Protein AF-0000000087540750 (afdb_homodimer)

Radius of gyration: 25.28 Å; Cα contacts (8 Å, |Δi|>4): 512; chains: 2; bounding box: 57×72×58 Å

Solvent-accessible surface area (backbone atoms only — not comparable to full-atom values): 21534 Å² total; per-residue (Å²): 126,86,45,52,67,23,53,52,50,50,52,50,51,51,51,43,51,46,51,40,52,46,27,39,51,48,40,70,74,38,70,84,52,83,51,42,32,42,78,37,47,66,30,40,46,46,53,41,30,40,45,51,61,64,58,48,36,68,63,51,50,50,51,51,44,48,28,27,23,50,18,18,28,58,66,31,42,48,48,58,52,49,42,40,41,68,75,63,62,42,58,77,79,75,48,54,70,43,51,46,53,9,50,52,49,20,50,48,45,42,51,51,49,51,50,51,52,51,57,40,67,63,42,72,64,79,71,66,80,69,65,82,77,67,81,77,48,75,47,53,66,53,15,47,60,59,49,52,30,48,43,44,35,52,19,18,48,47,22,7,43,54,49,56,72,32,78,45,57,36,50,46,45,47,27,44,24,38,6,36,46,76,45,19,65,51,55,63,50,48,53,52,52,49,51,42,51,50,51,51,31,54,28,60,59,49,80,67,73,75,120,126,82,46,52,67,22,52,52,50,50,51,49,50,49,50,41,49,47,51,38,52,46,27,39,51,47,38,70,75,38,70,84,51,85,50,42,32,42,78,38,46,67,30,41,47,46,52,42,29,40,45,50,61,64,58,47,36,68,64,50,50,50,51,53,43,47,27,28,22,50,18,19,25,57,67,30,43,48,48,59,52,49,41,39,42,69,74,62,62,43,59,76,82,76,50,53,69,44,51,46,53,12,51,51,49,20,50,47,47,43,51,50,50,50,50,51,52,50,54,40,66,61,42,72,65,80,72,65,80,70,66,77,78,66,79,76,48,75,45,55,65,53,14,46,60,59,49,52,30,48,43,45,35,50,18,18,49,48,19,8,43,54,50,56,72,32,78,44,56,36,49,47,44,47,26,44,23,38,5,35,48,76,46,19,65,51,55,63,49,49,52,53,52,48,50,41,52,51,51,51,32,54,28,59,59,50,78,68,73,75,120

Foldseek 3Di:
DVCVLVVVLVVLVVLLVCLQVVLVVCCVVPVPDPFDHLPDPVNVCCLVVCLVVLLPDLVLVLLLLVLLLVLLCVQLCVVVVVCCCPVVVDDLVPDDPLLNVLVVQLVVLLVVLVVVLVVVLPPDDDPPPVPPPPNCPPVVVSCPSVSVSVSSLVSSLSSSCSSVVQPDPVSSVCSSCRSCVVCVSVNVVSSSVSSSVVSNCNRNVPPPVPD/DVCVLVVVLVVLVVLLVCLQVVLVVCCVVPVPDPFDHLPDPVNVCCLVVCLVVLLPDLVLVLLLLVLLLVLLCVQLCVVVVVCCCPVVVDDLVPDDPLLNVLVVQLVVLLVVLVVVLVVVLPPDDDPPPVPVPPNCPPVVVSCPSVSVSVSSLVSSLSSSCSSVVQPDPVSSVVSSCRSCVVCVSVNVVSSSVSSSVVSNCNGNVPPPPPD

Organism: Prevotella intermedia (NCBI:txid28131)

Nearest PDB structures (foldseek):
  4r0c-assembly1_B  TM=7.349E-01  e=2.092E+00  Alcanivorax borkumensis SK2
  4r0c-assembly1_B  TM=7.330E-01  e=2.407E+00  Alcanivorax borkumensis SK2

Secondary structure (DSSP, 8-state):
-TTHHHHHHHHHHHHHHHHHHHHHHHHHH-TTSS---TTSHHHHHHHHHTHHHHH-SHHHHHHHHHHHHHHHHHHHSHHHHHHHHHTS---GGGS-HHHHHHHHHHHHHHHHHHHHHHHHHHS---TTSTTS---S-HHHHHHHHHHHHHHHHHHHHHHHHHHTS--SHHHHHHHHHHHHHHTTTHHHHHHHHHHHHHHHHHHTT------/-TTHHHHHHHHHHHHHHHHHHHHHHHHHH-TTSS---TTSHHHHHHHHHTHHHHH-SHHHHHHHHHHHHHHHHHHHSHHHHHHHHHTS---GGGS-HHHHHHHHHHHHHHHHHHHHHHHHHHS---TTSTTS---S-HHHHHHHHHHHHHHHHHHHHHHHHHHTS--SHHHHHHHHHHHHHHTTTHHHHHHHHHHHHHHHHHHTT------

Structure (mmCIF, N/CA/C/O backbone):
data_AF-0000000087540750-model_v1
#
loop_
_entity.id
_entity.type
_entity.pdbx_description
1 polymer 'ABC transporter permease'
#
loop_
_atom_site.group_PDB
_atom_site.id
_atom_site.type_symbol
_atom_site.label_atom_id
_atom_site.label_alt_id
_atom_site.label_comp_id
_atom_site.label_asym_id
_atom_site.label_entity_id
_atom_site.label_seq_id
_atom_site.pdbx_PDB_ins_code
_atom_site.Cartn_x
_atom_site.Cartn_y
_atom_site.Cartn_z
_atom_site.occupancy
_atom_site.B_iso_or_equiv
_atom_site.auth_seq_id
_atom_site.auth_comp_id
_atom_site.auth_asym_id
_atom_site.auth_atom_id
_atom_site.pdbx_PDB_model_num
ATOM 1 N N . MET A 1 1 ? 14.125 14.016 -15.867 1 47 1 MET A N 1
ATOM 2 C CA . MET A 1 1 ? 13.086 13.023 -15.633 1 47 1 MET A CA 1
ATOM 3 C C . MET A 1 1 ? 12.781 12.891 -14.141 1 47 1 MET A C 1
ATOM 5 O O . MET A 1 1 ? 11.758 12.328 -13.758 1 47 1 MET A O 1
ATOM 9 N N . LYS A 1 2 ? 13.984 13.305 -13.266 1 58.84 2 LYS A N 1
ATOM 10 C CA . LYS A 1 2 ? 14.188 13.023 -11.844 1 58.84 2 LYS A CA 1
ATOM 11 C C . LYS A 1 2 ? 13.188 13.797 -10.984 1 58.84 2 LYS A C 1
ATOM 13 O O . LYS A 1 2 ? 12.75 13.305 -9.945 1 58.84 2 LYS A O 1
ATOM 18 N N . ASN A 1 3 ? 12.484 14.875 -11.641 1 74.19 3 ASN A N 1
ATOM 19 C CA . ASN A 1 3 ? 11.719 15.75 -10.766 1 74.19 3 ASN A CA 1
ATOM 20 C C . ASN A 1 3 ? 10.227 15.68 -11.078 1 74.19 3 ASN A C 1
ATOM 22 O O . ASN A 1 3 ? 9.438 16.453 -10.531 1 74.19 3 ASN A O 1
ATOM 26 N N . LYS A 1 4 ? 9.883 14.734 -11.914 1 88.75 4 LYS A N 1
ATOM 27 C CA . LYS A 1 4 ? 8.516 14.766 -12.406 1 88.75 4 LYS A CA 1
ATOM 28 C C . LYS A 1 4 ? 7.52 14.438 -11.305 1 88.75 4 LYS A C 1
ATOM 30 O O . LYS A 1 4 ? 6.504 15.125 -11.148 1 88.75 4 LYS A O 1
ATOM 35 N N . TYR A 1 5 ? 7.812 13.508 -10.477 1 91.69 5 TYR A N 1
ATOM 36 C CA . TYR A 1 5 ? 6.887 13.133 -9.414 1 91.69 5 TYR A CA 1
ATOM 37 C C . TYR A 1 5 ? 6.746 14.258 -8.391 1 91.69 5 TYR A C 1
ATOM 39 O O . TYR A 1 5 ? 5.648 14.531 -7.906 1 91.69 5 TYR A O 1
ATOM 47 N N . GLY A 1 6 ? 7.859 14.961 -8.203 1 91.94 6 GLY A N 1
ATOM 48 C CA . GLY A 1 6 ? 7.816 16.062 -7.254 1 91.94 6 GLY A CA 1
ATOM 49 C C . GLY A 1 6 ? 6.961 17.219 -7.734 1 91.94 6 GLY A C 1
ATOM 50 O O . GLY A 1 6 ? 6.188 17.797 -6.957 1 91.94 6 GLY A O 1
ATOM 51 N N . ILE A 1 7 ? 7.004 17.5 -8.961 1 93.81 7 ILE A N 1
ATOM 52 C CA . ILE A 1 7 ? 6.258 18.625 -9.531 1 93.81 7 ILE A CA 1
ATOM 53 C C . ILE A 1 7 ? 4.77 18.281 -9.57 1 93.81 7 ILE A C 1
ATOM 55 O O . ILE A 1 7 ? 3.926 19.109 -9.234 1 93.81 7 ILE A O 1
ATOM 59 N N . ILE A 1 8 ? 4.488 17.062 -9.93 1 94.75 8 ILE A N 1
ATOM 60 C CA . ILE A 1 8 ? 3.094 16.641 -9.984 1 94.75 8 ILE A CA 1
ATOM 61 C C . ILE A 1 8 ? 2.496 16.656 -8.578 1 94.75 8 ILE A C 1
ATOM 63 O O . ILE A 1 8 ? 1.369 17.109 -8.383 1 94.75 8 ILE A O 1
ATOM 67 N N . ALA A 1 9 ? 3.24 16.188 -7.668 1 94.25 9 ALA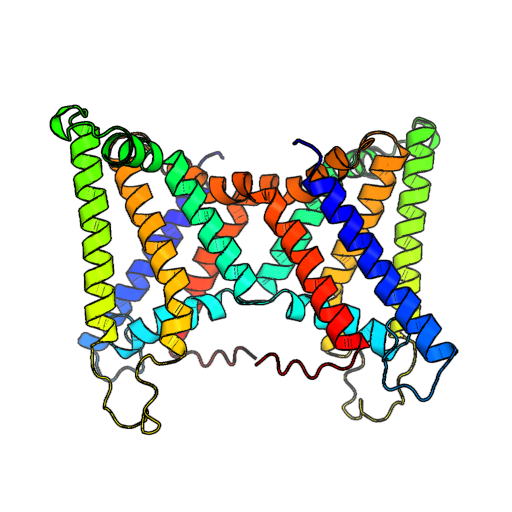 A N 1
ATOM 68 C CA . ALA A 1 9 ? 2.77 16.156 -6.285 1 94.25 9 ALA A CA 1
ATOM 69 C C . ALA A 1 9 ? 2.506 17.562 -5.766 1 94.25 9 ALA A C 1
ATOM 71 O O . ALA A 1 9 ? 1.501 17.812 -5.094 1 94.25 9 ALA A O 1
ATOM 72 N N . LEU A 1 10 ? 3.389 18.438 -6.027 1 92.81 10 LEU A N 1
ATOM 73 C CA . LEU A 1 10 ? 3.195 19.828 -5.621 1 92.81 10 LEU A CA 1
ATOM 74 C C . LEU A 1 10 ? 1.943 20.422 -6.266 1 92.81 10 LEU A C 1
ATOM 76 O O . LEU A 1 10 ? 1.171 21.125 -5.609 1 92.81 10 LEU A O 1
ATOM 80 N N . GLY A 1 11 ? 1.829 20.141 -7.574 1 93.88 11 GLY A N 1
ATOM 81 C CA . GLY A 1 11 ? 0.626 20.594 -8.25 1 93.88 11 GLY A CA 1
ATOM 82 C C . GLY A 1 11 ? -0.65 20.094 -7.609 1 93.88 11 GLY A C 1
ATOM 83 O O . GLY A 1 11 ? -1.61 20.844 -7.441 1 93.88 11 GLY A O 1
ATOM 84 N N . LEU A 1 12 ? -0.64 18.844 -7.238 1 94.44 12 LEU A N 1
ATOM 85 C CA . LEU A 1 12 ? -1.81 18.25 -6.605 1 94.44 12 LEU A CA 1
ATOM 86 C C . LEU A 1 12 ? -2.059 18.875 -5.23 1 94.44 12 LEU A C 1
ATOM 88 O O . LEU A 1 12 ? -3.209 19.094 -4.844 1 94.44 12 LEU A O 1
ATOM 92 N N . MET A 1 13 ? -1.041 19.109 -4.543 1 93.38 13 MET A N 1
ATOM 93 C CA . MET A 1 13 ? -1.167 19.719 -3.225 1 93.38 13 MET A CA 1
ATOM 94 C C . MET A 1 13 ? -1.734 21.125 -3.332 1 93.38 13 MET A C 1
ATOM 96 O O . MET A 1 13 ? -2.588 21.531 -2.535 1 93.38 13 MET A O 1
ATOM 100 N N . VAL A 1 14 ? -1.26 21.859 -4.285 1 93.38 14 VAL A N 1
ATOM 101 C CA . VAL A 1 14 ? -1.752 23.219 -4.504 1 93.38 14 VAL A CA 1
ATOM 102 C C . VAL A 1 14 ? -3.23 23.172 -4.883 1 93.38 14 VAL A C 1
ATOM 104 O O . VAL A 1 14 ? -4.027 23.984 -4.398 1 93.38 14 VAL A O 1
ATOM 107 N N . LEU A 1 15 ? -3.559 22.234 -5.703 1 94.56 15 LEU A N 1
ATOM 108 C CA . LEU A 1 15 ? -4.953 22.094 -6.105 1 94.56 15 LEU A CA 1
ATOM 109 C C . LEU A 1 15 ? -5.832 21.75 -4.906 1 94.56 15 LEU A C 1
ATOM 111 O O . LEU A 1 15 ? -6.977 22.219 -4.82 1 94.56 15 LEU A O 1
ATOM 115 N N . GLN A 1 16 ? -5.332 20.953 -4.039 1 94.38 16 GLN A N 1
ATOM 116 C CA . GLN A 1 16 ? -6.074 20.625 -2.828 1 94.38 16 GLN A CA 1
ATOM 117 C C . GLN A 1 16 ? -6.289 21.859 -1.956 1 94.38 16 GLN A C 1
ATOM 119 O O . GLN A 1 16 ? -7.387 22.078 -1.439 1 94.38 16 GLN A O 1
ATOM 124 N N . LEU A 1 17 ? -5.258 22.641 -1.819 1 91.44 17 LEU A N 1
ATOM 125 C CA . LEU A 1 17 ? -5.371 23.875 -1.04 1 91.44 17 LEU A CA 1
ATOM 126 C C . LEU A 1 17 ? -6.352 24.844 -1.692 1 91.44 17 LEU A C 1
ATOM 128 O O . LEU A 1 17 ? -7.148 25.484 -1.003 1 91.44 17 LEU A O 1
ATOM 132 N N . LEU A 1 18 ? -6.285 24.875 -2.959 1 92.88 18 LEU A N 1
ATOM 133 C CA . LEU A 1 18 ? -7.199 25.734 -3.697 1 92.88 18 LEU A CA 1
ATOM 134 C C . LEU A 1 18 ? -8.641 25.281 -3.51 1 92.88 18 LEU A C 1
ATOM 136 O O . LEU A 1 18 ? -9.555 26.109 -3.406 1 92.88 18 LEU A O 1
ATOM 140 N N . THR A 1 19 ? -8.805 24.016 -3.502 1 92.88 19 THR A N 1
ATOM 141 C CA . THR A 1 19 ? -10.148 23.484 -3.301 1 92.88 19 THR A CA 1
ATOM 142 C C . THR A 1 19 ? -10.656 23.828 -1.905 1 92.88 19 THR A C 1
ATOM 144 O O . THR A 1 19 ? -11.828 24.188 -1.739 1 92.88 19 THR A O 1
ATOM 147 N N . VAL A 1 20 ? -9.766 23.719 -0.936 1 90.31 20 VAL A N 1
ATOM 148 C CA . VAL A 1 20 ? -10.148 24.016 0.441 1 90.31 20 VAL A CA 1
ATOM 149 C C . VAL A 1 20 ? -10.484 25.5 0.583 1 90.31 20 VAL A C 1
ATOM 151 O O . VAL A 1 20 ? -11.578 25.859 1.028 1 90.31 20 VAL A O 1
ATOM 154 N N . PHE A 1 21 ? -9.633 26.344 0.132 1 91.25 21 PHE A N 1
ATOM 155 C CA . PHE A 1 21 ? -9.828 27.781 0.275 1 91.25 21 PHE A CA 1
ATOM 156 C C . PHE A 1 21 ? -10.898 28.281 -0.691 1 91.25 21 PHE A C 1
ATOM 158 O O . PHE A 1 21 ? -11.68 29.172 -0.352 1 91.25 21 PHE A O 1
ATOM 165 N N . GLY A 1 22 ? -10.883 27.75 -1.833 1 90.25 22 GLY A N 1
ATOM 166 C CA . GLY A 1 22 ? -11.906 28.125 -2.795 1 90.25 22 GLY A CA 1
ATOM 167 C C . GLY A 1 22 ? -13.312 27.812 -2.316 1 90.25 22 GLY A C 1
ATOM 168 O O . GLY A 1 22 ? -14.227 28.625 -2.496 1 90.25 22 GLY A O 1
ATOM 169 N N . SER A 1 23 ? -13.477 26.672 -1.733 1 90.38 23 SER A N 1
ATOM 170 C CA . SER A 1 23 ? -14.789 26.312 -1.23 1 90.38 23 SER A CA 1
ATOM 171 C C . SER A 1 23 ? -15.242 27.234 -0.108 1 90.38 23 SER A C 1
ATOM 173 O O . SER A 1 23 ? -16.422 27.578 -0.013 1 90.38 23 SER A O 1
ATOM 175 N N . TRP A 1 24 ? -14.289 27.609 0.699 1 88.62 24 TRP A N 1
ATOM 176 C CA . TRP A 1 24 ? -14.609 28.531 1.783 1 88.62 24 TRP A CA 1
ATOM 177 C C . TRP A 1 24 ? -14.984 29.906 1.236 1 88.62 24 TRP A C 1
ATOM 179 O O . TRP A 1 24 ? -15.969 30.5 1.678 1 88.62 24 TRP A O 1
ATOM 189 N N . LEU A 1 25 ? -14.289 30.406 0.226 1 87.94 25 LEU A N 1
ATOM 190 C CA . LEU A 1 25 ? -14.523 31.719 -0.369 1 87.94 25 LEU A CA 1
ATOM 191 C C . LEU A 1 25 ? -15.867 31.766 -1.085 1 87.94 25 LEU A C 1
ATOM 193 O O . LEU A 1 25 ? -16.641 32.719 -0.926 1 87.94 25 LEU A O 1
ATOM 197 N N . VAL A 1 26 ? -16.172 30.719 -1.831 1 87.94 26 VAL A N 1
ATOM 198 C CA . VAL A 1 26 ? -17.391 30.672 -2.621 1 87.94 26 VAL A CA 1
ATOM 199 C C . VAL A 1 26 ? -18.609 30.578 -1.691 1 87.94 26 VAL A C 1
ATOM 201 O O . VAL A 1 26 ? -19.625 31.234 -1.923 1 87.94 26 VAL A O 1
ATOM 204 N N . THR A 1 27 ? -18.516 29.812 -0.628 1 87.75 27 THR A N 1
ATOM 205 C CA . THR A 1 27 ? -19.625 29.688 0.302 1 87.75 27 THR A CA 1
ATOM 206 C C . THR A 1 27 ? -19.828 30.969 1.091 1 87.75 27 THR A C 1
ATOM 208 O O . THR A 1 27 ? -20.953 31.328 1.442 1 87.75 27 THR A O 1
ATOM 211 N N . ALA A 1 28 ? -18.734 31.688 1.312 1 86.88 28 ALA A N 1
ATOM 212 C CA . ALA A 1 28 ? -18.828 32.938 2.033 1 86.88 28 ALA A CA 1
ATOM 213 C C . ALA A 1 28 ? -19.406 34.062 1.146 1 86.88 28 ALA A C 1
ATOM 215 O O . ALA A 1 28 ? -20.188 34.875 1.608 1 86.88 28 ALA A O 1
ATOM 216 N N . ALA A 1 29 ? -19.047 34 -0.125 1 88.88 29 ALA A N 1
ATOM 217 C CA . ALA A 1 29 ? -19.484 35.031 -1.066 1 88.88 29 ALA A CA 1
ATOM 218 C C . ALA A 1 29 ? -20.906 34.75 -1.561 1 88.88 29 ALA A C 1
ATOM 220 O O . ALA A 1 29 ? -21.688 35.688 -1.759 1 88.88 29 ALA A O 1
ATOM 221 N N . PHE A 1 30 ? -21.188 33.531 -1.794 1 88.94 30 PHE A N 1
ATOM 222 C CA . PHE A 1 30 ? -22.5 33.125 -2.295 1 88.94 30 PHE A CA 1
ATOM 223 C C . PHE A 1 30 ? -23.125 32.062 -1.402 1 88.94 30 PHE A C 1
ATOM 225 O O . PHE A 1 30 ? -23.094 30.859 -1.733 1 88.94 30 PHE A O 1
ATOM 232 N N . PRO A 1 31 ? -23.766 32.375 -0.366 1 80.25 31 PRO A N 1
ATOM 233 C CA . PRO A 1 31 ? -24.297 31.391 0.59 1 80.25 31 PRO A CA 1
ATOM 234 C C . PRO A 1 31 ? -25.422 30.547 0.006 1 80.25 31 PRO A C 1
ATOM 236 O O . PRO A 1 31 ? -25.703 29.453 0.509 1 80.25 31 PRO A O 1
ATOM 239 N N . ASP A 1 32 ? -25.922 30.906 -1.104 1 84 32 ASP A N 1
ATOM 240 C CA . ASP A 1 32 ? -27.078 30.188 -1.648 1 84 32 ASP A CA 1
ATOM 241 C C . ASP A 1 32 ? -26.641 29.109 -2.621 1 84 32 ASP A C 1
ATOM 243 O O . ASP A 1 32 ? -27.453 28.312 -3.088 1 84 32 ASP A O 1
ATOM 247 N N . VAL A 1 33 ? -25.359 29.094 -2.871 1 80.56 33 VAL A N 1
ATOM 248 C CA . VAL A 1 33 ? -24.891 28.078 -3.805 1 80.56 33 VAL A CA 1
ATOM 249 C C . VAL A 1 33 ? -24.781 26.734 -3.094 1 80.56 33 VAL A C 1
ATOM 251 O O . VAL A 1 33 ? -24.516 26.672 -1.892 1 80.56 33 VAL A O 1
ATOM 254 N N . ASN A 1 34 ? -25.156 25.688 -3.676 1 84 34 ASN A N 1
ATOM 255 C CA . ASN A 1 34 ? -25.125 24.344 -3.133 1 84 34 ASN A CA 1
ATOM 256 C C . ASN A 1 34 ? -23.703 23.766 -3.135 1 84 34 ASN A C 1
ATOM 258 O O . ASN A 1 34 ? -23.422 22.812 -3.865 1 84 34 ASN A O 1
ATOM 262 N N . ILE A 1 35 ? -22.812 24.484 -2.477 1 85.06 35 ILE A N 1
ATOM 263 C CA . ILE A 1 35 ? -21.438 24.031 -2.322 1 85.06 35 ILE A CA 1
ATOM 264 C C . ILE A 1 35 ? -21.094 23.906 -0.84 1 85.06 35 ILE A C 1
ATOM 266 O O . ILE A 1 35 ? -21.578 24.703 -0.021 1 85.06 35 ILE A O 1
ATOM 270 N N . ASN A 1 36 ? -20.375 22.875 -0.52 1 86.75 36 ASN A N 1
ATOM 271 C CA . ASN A 1 36 ? -19.938 22.672 0.858 1 86.75 36 ASN A CA 1
ATOM 272 C C . ASN A 1 36 ? -18.531 23.219 1.092 1 86.75 36 ASN A C 1
ATOM 274 O O . ASN A 1 36 ? -17.656 23.078 0.237 1 86.75 36 ASN A O 1
ATOM 278 N N . SER A 1 37 ? -18.406 23.844 2.205 1 85.44 37 SER A N 1
ATOM 279 C CA . SER A 1 37 ? -17.078 24.328 2.57 1 85.44 37 SER A CA 1
ATOM 280 C C . SER A 1 37 ? -16.312 23.297 3.383 1 85.44 37 SER A C 1
ATOM 282 O O . SER A 1 37 ? -16.875 22.656 4.273 1 85.44 37 SER A O 1
ATOM 284 N N . LEU A 1 38 ? -15.07 23.141 3.121 1 85 38 LEU A N 1
ATOM 285 C CA . LEU A 1 38 ? -14.227 22.203 3.84 1 85 38 LEU A CA 1
ATOM 286 C C . LEU A 1 38 ? -13.672 22.828 5.117 1 85 38 LEU A C 1
ATOM 288 O O . LEU A 1 38 ? -13.195 22.109 6.004 1 85 38 LEU A O 1
ATOM 292 N N . LEU A 1 39 ? -13.719 24.141 5.18 1 80.19 39 LEU A N 1
ATOM 293 C CA . LEU A 1 39 ? -13.234 24.812 6.379 1 80.19 39 LEU A CA 1
ATOM 294 C C . LEU A 1 39 ? -14.359 25.016 7.387 1 80.19 39 LEU A C 1
ATOM 296 O O . LEU A 1 39 ? -14.164 25.641 8.43 1 80.19 39 LEU A O 1
ATOM 300 N N . SER A 1 40 ? -15.5 24.438 7.125 1 79.81 40 SER A N 1
ATOM 301 C CA . SER A 1 40 ? -16.594 24.422 8.094 1 79.81 40 SER A CA 1
ATOM 302 C C . SER A 1 40 ? -16.438 23.266 9.086 1 79.81 40 SER A C 1
ATOM 304 O O . SER A 1 40 ? -15.625 22.359 8.859 1 79.81 40 SER A O 1
ATOM 306 N N . GLY A 1 41 ? -17.047 23.312 10.203 1 76.62 41 GLY A N 1
ATOM 307 C CA . GLY A 1 41 ? -17.016 22.234 11.164 1 76.62 41 GLY A CA 1
ATOM 308 C C . GLY A 1 41 ? -17.406 20.891 10.562 1 76.62 41 GLY A C 1
ATOM 309 O O . GLY A 1 41 ? -16.719 19.875 10.797 1 76.62 41 GLY A O 1
ATOM 310 N N . ARG A 1 42 ? -18.422 20.938 9.719 1 79.56 42 ARG A N 1
ATOM 311 C CA . ARG A 1 42 ? -18.906 19.719 9.07 1 79.56 42 ARG A CA 1
ATOM 312 C C . ARG A 1 42 ? -17.906 19.234 8.023 1 79.56 42 ARG A C 1
ATOM 314 O O . ARG A 1 42 ? -17.625 18.031 7.938 1 79.56 42 ARG A O 1
ATOM 321 N N . GLY A 1 43 ? -17.375 20.156 7.262 1 82.06 43 GLY A N 1
ATOM 322 C CA . GLY A 1 43 ? -16.453 19.797 6.207 1 82.06 43 GLY A CA 1
ATOM 323 C C . GLY A 1 43 ? -15.148 19.203 6.73 1 82.06 43 GLY A C 1
ATOM 324 O O . GLY A 1 43 ? -14.641 18.234 6.191 1 82.06 43 GLY A O 1
ATOM 325 N N . PHE A 1 44 ? -14.688 19.859 7.754 1 80.44 44 PHE A N 1
ATOM 326 C CA . PHE A 1 44 ? -13.438 19.375 8.336 1 80.44 44 PHE A CA 1
ATOM 327 C C . PHE A 1 44 ? -13.633 18.016 8.977 1 80.44 44 PHE A C 1
ATOM 329 O O . PHE A 1 44 ? -12.773 17.141 8.852 1 80.44 44 PHE A O 1
ATOM 336 N N . ARG A 1 45 ? -14.719 17.812 9.648 1 79.31 45 ARG A N 1
ATOM 337 C CA . ARG A 1 45 ? -15.016 16.516 10.242 1 79.31 45 ARG A CA 1
ATOM 338 C C . ARG A 1 45 ? -15.141 15.43 9.18 1 79.31 45 ARG A C 1
ATOM 340 O O . ARG A 1 45 ? -14.695 14.297 9.375 1 79.31 45 ARG A O 1
ATOM 347 N N . TRP A 1 46 ? -15.727 15.82 8.148 1 83 46 TRP A N 1
ATOM 348 C CA . TRP A 1 46 ? -15.836 14.883 7.035 1 83 46 TRP A CA 1
ATOM 349 C C . TRP A 1 46 ? -14.461 14.516 6.492 1 83 46 TRP A C 1
ATOM 351 O O . TRP A 1 46 ? -14.18 13.344 6.238 1 83 46 TRP A O 1
ATOM 361 N N . PHE A 1 47 ? -13.664 15.555 6.336 1 85.06 47 PHE A N 1
ATOM 362 C CA . PHE A 1 47 ? -12.352 15.336 5.75 1 85.06 47 PHE A CA 1
ATOM 363 C C . PHE A 1 47 ? -11.523 14.383 6.609 1 85.06 47 PHE A C 1
ATOM 365 O O . PHE A 1 47 ? -10.938 13.43 6.098 1 85.06 47 PHE A O 1
ATOM 372 N N . VAL A 1 48 ? -11.531 14.57 7.867 1 82.06 48 VAL A N 1
ATOM 373 C CA . VAL A 1 48 ? -10.727 13.758 8.773 1 82.06 48 VAL A CA 1
ATOM 374 C C . VAL A 1 48 ? -11.383 12.391 8.969 1 82.06 48 VAL A C 1
ATOM 376 O O . VAL A 1 48 ? -10.695 11.367 8.977 1 82.06 48 VAL A O 1
ATOM 379 N N . GLY A 1 49 ? -12.594 12.359 9.008 1 83.31 49 GLY A N 1
ATOM 380 C CA . GLY A 1 49 ? -13.32 11.133 9.281 1 83.31 49 GLY A CA 1
ATOM 381 C C . GLY A 1 49 ? -13.352 10.18 8.102 1 83.31 49 GLY A C 1
ATOM 382 O O . GLY A 1 49 ? -13.297 8.961 8.281 1 83.31 49 GLY A O 1
ATOM 383 N N . GLN A 1 50 ? -13.375 10.766 6.941 1 87.5 50 GLN A N 1
ATOM 384 C CA . GLN A 1 50 ? -13.531 9.922 5.762 1 87.5 50 GLN A CA 1
ATOM 385 C C . GLN A 1 50 ? -12.195 9.703 5.059 1 87.5 50 GLN A C 1
ATOM 387 O O . GLN A 1 50 ? -12.141 9.078 4 1 87.5 50 GLN A O 1
ATOM 392 N N . PHE A 1 51 ? -11.195 10.148 5.695 1 89.94 51 PHE A N 1
ATOM 393 C CA . PHE A 1 51 ? -9.875 10.039 5.082 1 89.94 51 PHE A CA 1
ATOM 394 C C . PHE A 1 51 ? -9.523 8.586 4.801 1 89.94 51 PHE A C 1
ATOM 396 O O . PHE A 1 51 ? -9.148 8.234 3.68 1 89.94 51 PHE A O 1
ATOM 403 N N . THR A 1 52 ? -9.656 7.77 5.758 1 90.5 52 THR A N 1
ATOM 404 C CA . THR A 1 52 ? -9.32 6.355 5.633 1 90.5 52 THR A CA 1
ATOM 405 C C . THR A 1 52 ? -10.258 5.656 4.656 1 90.5 52 THR A C 1
ATOM 407 O O . THR A 1 52 ? -9.812 4.887 3.803 1 90.5 52 THR A O 1
ATOM 410 N N . ASN A 1 53 ? -11.492 6.02 4.75 1 89.44 53 ASN A N 1
ATOM 411 C CA . ASN A 1 53 ? -12.477 5.395 3.875 1 89.44 53 ASN A CA 1
ATOM 412 C C . ASN A 1 53 ? -12.258 5.781 2.416 1 89.44 53 ASN A C 1
ATOM 414 O O . ASN A 1 53 ? -12.508 4.98 1.513 1 89.44 53 ASN A O 1
ATOM 418 N N . ASN A 1 54 ? -11.812 6.977 2.24 1 90.62 54 ASN A N 1
ATOM 419 C CA . ASN A 1 54 ? -11.531 7.434 0.883 1 90.62 54 ASN A CA 1
ATOM 420 C C . ASN A 1 54 ? -10.375 6.652 0.255 1 90.62 54 ASN A C 1
ATOM 422 O O . ASN A 1 54 ? -10.391 6.375 -0.945 1 90.62 54 ASN A O 1
ATOM 426 N N . LEU A 1 55 ? -9.477 6.316 1.047 1 92.75 55 LEU A N 1
ATOM 427 C CA . LEU A 1 55 ? -8.297 5.629 0.534 1 92.75 55 LEU A CA 1
ATOM 428 C C . LEU A 1 55 ? -8.539 4.129 0.427 1 92.75 55 LEU A C 1
ATOM 430 O O . LEU A 1 55 ? -7.867 3.438 -0.342 1 92.75 55 LEU A O 1
ATOM 434 N N . LYS A 1 56 ? -9.391 3.713 1.236 1 91.69 56 LYS A N 1
ATOM 435 C CA . LYS A 1 56 ? -9.742 2.297 1.27 1 91.69 56 LYS A CA 1
ATOM 436 C C . LYS A 1 56 ? -10.539 1.899 0.029 1 91.69 56 LYS A C 1
ATOM 438 O O . LYS A 1 56 ? -11.742 1.653 0.109 1 91.69 56 LYS A O 1
ATOM 443 N N . SER A 1 57 ? -9.969 1.733 -1.094 1 91.06 57 SER A N 1
ATOM 444 C CA . SER A 1 57 ? -10.625 1.416 -2.359 1 91.06 57 SER A CA 1
ATOM 445 C C . SER A 1 57 ? -10 0.188 -3.012 1 91.06 57 SER A C 1
ATOM 447 O O . SER A 1 57 ? -8.945 -0.281 -2.582 1 91.06 57 SER A O 1
ATOM 449 N N . ASP A 1 58 ? -10.688 -0.319 -3.955 1 91.81 58 ASP A N 1
ATOM 450 C CA . ASP A 1 58 ? -10.164 -1.453 -4.711 1 91.81 58 ASP A CA 1
ATOM 451 C C . ASP A 1 58 ? -8.883 -1.076 -5.457 1 91.81 58 ASP A C 1
ATOM 453 O O . ASP A 1 58 ? -7.984 -1.904 -5.609 1 91.81 58 ASP A O 1
ATOM 457 N N . MET A 1 59 ? -8.867 0.186 -5.773 1 93.12 59 MET A N 1
ATOM 458 C CA . MET A 1 59 ? -7.719 0.66 -6.539 1 93.12 59 MET A CA 1
ATOM 459 C C . MET A 1 59 ? -6.434 0.535 -5.727 1 93.12 59 MET A C 1
ATOM 461 O O . MET A 1 59 ? -5.375 0.226 -6.277 1 93.12 59 MET A O 1
ATOM 465 N N . LEU A 1 60 ? -6.535 0.806 -4.484 1 95.5 60 LEU A N 1
ATOM 466 C CA . LEU A 1 60 ? -5.352 0.696 -3.639 1 95.5 60 LEU A CA 1
ATOM 467 C C . LEU A 1 60 ? -4.852 -0.744 -3.584 1 95.5 60 LEU A C 1
ATOM 469 O O . LEU A 1 60 ? -3.652 -0.994 -3.715 1 95.5 60 LEU A O 1
ATOM 473 N N . VAL A 1 61 ? -5.719 -1.68 -3.414 1 95.69 61 VAL A N 1
ATOM 474 C CA . VAL A 1 61 ? -5.359 -3.092 -3.348 1 95.69 61 VAL A CA 1
ATOM 475 C C . VAL A 1 61 ? -4.781 -3.545 -4.688 1 95.69 61 VAL A C 1
ATOM 477 O O . VAL A 1 61 ? -3.787 -4.27 -4.727 1 95.69 61 VAL A O 1
ATOM 480 N N . TRP A 1 62 ? -5.414 -3.084 -5.754 1 95.19 62 TRP A N 1
ATOM 481 C CA . TRP A 1 62 ? -4.926 -3.436 -7.082 1 95.19 62 TRP A CA 1
ATOM 482 C C . TRP A 1 62 ? -3.521 -2.881 -7.309 1 95.19 62 TRP A C 1
ATOM 484 O O . TRP A 1 62 ? -2.666 -3.557 -7.883 1 95.19 62 TRP A O 1
ATOM 494 N N . LEU A 1 63 ? -3.355 -1.658 -6.836 1 96.38 63 LEU A N 1
ATOM 495 C CA . LEU A 1 63 ? -2.031 -1.051 -6.938 1 96.38 63 LEU A CA 1
ATOM 496 C C . LEU A 1 63 ? -0.999 -1.87 -6.172 1 96.38 63 LEU A C 1
ATOM 498 O O . LEU A 1 63 ? 0.108 -2.1 -6.664 1 96.38 63 LEU A O 1
ATOM 502 N N . LEU A 1 64 ? -1.387 -2.279 -5.043 1 97.25 64 LEU A N 1
ATOM 503 C CA . LEU A 1 64 ? -0.51 -3.082 -4.199 1 97.25 64 LEU A CA 1
ATOM 504 C C . LEU A 1 64 ? -0.171 -4.406 -4.871 1 97.25 64 LEU A C 1
ATOM 506 O O . LEU A 1 64 ? 1.002 -4.773 -4.977 1 97.25 64 LEU A O 1
ATOM 510 N N . LEU A 1 65 ? -1.117 -5.094 -5.387 1 96.75 65 LEU A N 1
ATOM 511 C CA . LEU A 1 65 ? -0.929 -6.414 -5.98 1 96.75 65 LEU A CA 1
ATOM 512 C C . LEU A 1 65 ? -0.14 -6.312 -7.281 1 96.75 65 LEU A C 1
ATOM 514 O O . LEU A 1 65 ? 0.742 -7.137 -7.543 1 96.75 65 LEU A O 1
ATOM 518 N N . PHE A 1 66 ? -0.423 -5.297 -8.031 1 96.31 66 PHE A N 1
ATOM 519 C CA . PHE A 1 66 ? 0.296 -5.109 -9.289 1 96.31 66 PHE A CA 1
ATOM 520 C C . PHE A 1 66 ? 1.754 -4.75 -9.031 1 96.31 66 PHE A C 1
ATOM 522 O O . PHE A 1 66 ? 2.645 -5.168 -9.773 1 96.31 66 PHE A O 1
ATOM 529 N N . SER A 1 67 ? 1.924 -3.982 -8.031 1 97.31 67 SER A N 1
ATOM 530 C CA . SER A 1 67 ? 3.299 -3.631 -7.691 1 97.31 67 SER A CA 1
ATOM 531 C C . SER A 1 67 ? 4.105 -4.867 -7.305 1 97.31 67 SER A C 1
ATOM 533 O O . SER A 1 67 ? 5.246 -5.031 -7.742 1 97.31 67 SER A O 1
ATOM 535 N N . ILE A 1 68 ? 3.541 -5.715 -6.531 1 97.56 68 ILE A N 1
ATOM 536 C CA . ILE A 1 68 ? 4.227 -6.934 -6.109 1 97.56 68 ILE A CA 1
ATOM 537 C C . ILE A 1 68 ? 4.477 -7.828 -7.316 1 97.56 68 ILE A C 1
ATOM 539 O O . ILE A 1 68 ? 5.578 -8.359 -7.484 1 97.56 68 ILE A O 1
ATOM 543 N N . ALA A 1 69 ? 3.459 -7.973 -8.148 1 97.06 69 ALA A N 1
ATOM 544 C CA . ALA A 1 69 ? 3.607 -8.789 -9.352 1 97.06 69 ALA A CA 1
ATOM 545 C C . ALA A 1 69 ? 4.723 -8.25 -10.242 1 97.06 69 ALA A C 1
ATOM 547 O O . ALA A 1 69 ? 5.527 -9.016 -10.773 1 97.06 69 ALA A O 1
ATOM 548 N N . TRP A 1 70 ? 4.789 -6.996 -10.375 1 96.44 70 TRP A N 1
ATOM 549 C CA . TRP A 1 70 ? 5.809 -6.355 -11.203 1 96.44 70 TRP A CA 1
ATOM 550 C C . TRP A 1 70 ? 7.203 -6.594 -10.625 1 96.44 70 TRP A C 1
ATOM 552 O O . TRP A 1 70 ? 8.148 -6.867 -11.367 1 96.44 70 TRP A O 1
ATOM 562 N N . GLY A 1 71 ? 7.293 -6.512 -9.367 1 96.69 71 GLY A N 1
ATOM 563 C CA . GLY A 1 71 ? 8.578 -6.727 -8.719 1 96.69 71 GLY A CA 1
ATOM 564 C C . GLY A 1 71 ? 9.117 -8.125 -8.914 1 96.69 71 GLY A C 1
ATOM 565 O O . GLY A 1 71 ? 10.266 -8.305 -9.328 1 96.69 71 GLY A O 1
ATOM 566 N N . VAL A 1 72 ? 8.305 -9.047 -8.672 1 97 72 VAL A N 1
ATOM 567 C CA . VAL A 1 72 ? 8.734 -10.438 -8.812 1 97 72 VAL A CA 1
ATOM 568 C C . VAL A 1 72 ? 9.031 -10.734 -10.281 1 97 72 VAL A C 1
ATOM 570 O O . VAL A 1 72 ? 10.008 -11.422 -10.594 1 97 72 VAL A O 1
ATOM 573 N N . TYR A 1 73 ? 8.211 -10.203 -11.109 1 96.12 73 TYR A N 1
ATOM 574 C CA . TYR A 1 73 ? 8.375 -10.391 -12.547 1 96.12 73 TYR A CA 1
ATOM 575 C C . TYR A 1 73 ? 9.734 -9.883 -13.016 1 96.12 73 TYR A C 1
ATOM 577 O O . TYR A 1 73 ? 10.414 -10.547 -13.797 1 96.12 73 TYR A O 1
ATOM 585 N N . LYS A 1 74 ? 10.172 -8.859 -12.539 1 95.06 74 LYS A N 1
ATOM 586 C CA . LYS A 1 74 ? 11.422 -8.242 -12.953 1 95.06 74 LYS A CA 1
ATOM 587 C C . LYS A 1 74 ? 12.617 -8.906 -12.266 1 95.06 74 LYS A C 1
ATOM 589 O O . LYS A 1 74 ? 13.641 -9.156 -12.906 1 95.06 74 LYS A O 1
ATOM 594 N N . THR A 1 75 ? 12.477 -9.195 -11.023 1 95.5 75 THR A N 1
ATOM 595 C CA . THR A 1 75 ? 13.617 -9.68 -10.25 1 95.5 75 THR A CA 1
ATOM 596 C C . THR A 1 75 ? 13.805 -11.18 -10.453 1 95.5 75 THR A C 1
ATOM 598 O O . THR A 1 75 ? 14.906 -11.703 -10.258 1 95.5 75 THR A O 1
ATOM 601 N N . SER A 1 76 ? 12.781 -11.938 -10.719 1 93.81 76 SER A N 1
ATOM 602 C CA . SER A 1 76 ? 12.891 -13.375 -10.945 1 93.81 76 SER A CA 1
ATOM 603 C C . SER A 1 76 ? 13.625 -13.672 -12.242 1 93.81 76 SER A C 1
ATOM 605 O O . SER A 1 76 ? 14.172 -14.766 -12.414 1 93.81 76 SER A O 1
ATOM 607 N N . GLY A 1 77 ? 13.648 -12.719 -13.242 1 91.62 77 GLY A N 1
ATOM 608 C CA . GLY A 1 77 ? 14.305 -12.945 -14.516 1 91.62 77 GLY A CA 1
ATOM 609 C C . GLY A 1 77 ? 13.344 -13.336 -15.617 1 91.62 77 GLY A C 1
ATOM 610 O O . GLY A 1 77 ? 13.742 -13.469 -16.781 1 91.62 77 GLY A O 1
ATOM 611 N N . LEU A 1 78 ? 12.156 -13.539 -15.234 1 91.19 78 LEU A N 1
ATOM 612 C CA . LEU A 1 78 ? 11.164 -13.938 -16.219 1 91.19 78 LEU A CA 1
ATOM 613 C C . LEU A 1 78 ? 10.969 -12.852 -17.266 1 91.19 78 LEU A C 1
ATOM 615 O O . LEU A 1 78 ? 10.766 -13.148 -18.453 1 91.19 78 LEU A O 1
ATOM 619 N N . HIS A 1 79 ? 10.977 -11.633 -16.781 1 89.75 79 HIS A N 1
ATOM 620 C CA . HIS A 1 79 ? 10.836 -10.516 -17.719 1 89.75 79 HIS A CA 1
ATOM 621 C C . HIS A 1 79 ? 11.914 -10.547 -18.797 1 89.75 79 HIS A C 1
ATOM 623 O O . HIS A 1 79 ? 11.617 -10.352 -19.969 1 89.75 79 HIS A O 1
ATOM 629 N N . ASP A 1 80 ? 13.102 -10.797 -18.469 1 88.69 80 ASP A N 1
ATOM 630 C CA . ASP A 1 80 ? 14.234 -10.805 -19.391 1 88.69 80 ASP A CA 1
ATOM 631 C C . ASP A 1 80 ? 14.109 -11.938 -20.406 1 88.69 80 ASP A C 1
ATOM 633 O O . ASP A 1 80 ? 14.328 -11.734 -21.609 1 88.69 80 ASP A O 1
ATOM 637 N N . ILE A 1 81 ? 13.727 -13.047 -19.922 1 87.12 81 ILE A N 1
ATOM 638 C CA . ILE A 1 81 ? 13.664 -14.211 -20.797 1 87.12 81 ILE A CA 1
ATOM 639 C C . ILE A 1 81 ? 12.477 -14.078 -21.75 1 87.12 81 ILE A C 1
ATOM 641 O O . ILE A 1 81 ? 12.562 -14.469 -22.922 1 87.12 81 ILE A O 1
ATOM 645 N N . LEU A 1 82 ? 11.398 -13.57 -21.234 1 86.5 82 LEU A N 1
ATOM 646 C CA . LEU A 1 82 ? 10.234 -13.359 -22.078 1 86.5 82 LEU A CA 1
ATOM 647 C C . LEU A 1 82 ? 10.523 -12.336 -23.172 1 86.5 82 LEU A C 1
ATOM 649 O O . LEU A 1 82 ? 10.078 -12.484 -24.312 1 86.5 82 LEU A O 1
ATOM 653 N N . CYS A 1 83 ? 11.273 -11.32 -22.766 1 87.12 83 CYS A N 1
ATOM 654 C CA . CYS A 1 83 ? 11.641 -10.312 -23.75 1 87.12 83 CYS A CA 1
ATOM 655 C C . CYS A 1 83 ? 12.578 -10.891 -24.812 1 87.12 83 CYS A C 1
ATOM 657 O O . CYS A 1 83 ? 12.445 -10.594 -26 1 87.12 83 CYS A O 1
ATOM 659 N N . LYS A 1 84 ? 13.477 -11.734 -24.406 1 86.62 84 LYS A N 1
ATOM 660 C CA . LYS A 1 84 ? 14.391 -12.383 -25.344 1 86.62 84 LYS A CA 1
ATOM 661 C C . LYS A 1 84 ? 13.648 -13.328 -26.281 1 86.62 84 LYS A C 1
ATOM 663 O O . LYS A 1 84 ? 13.977 -13.422 -27.469 1 86.62 84 LYS A O 1
ATOM 668 N N . LEU A 1 85 ? 12.625 -13.945 -25.828 1 84.81 85 LEU A N 1
ATOM 669 C CA . LEU A 1 85 ? 11.859 -14.906 -26.609 1 84.81 85 LEU A CA 1
ATOM 670 C C . LEU A 1 85 ? 10.922 -14.203 -27.578 1 84.81 85 LEU A C 1
ATOM 672 O O . LEU A 1 85 ? 10.828 -14.586 -28.75 1 84.81 85 LEU A O 1
ATOM 676 N N . VAL A 1 86 ? 10.211 -13.125 -27.047 1 82.62 86 VAL A N 1
ATOM 677 C CA . VAL A 1 86 ? 9.148 -12.492 -27.812 1 82.62 86 VAL A CA 1
ATOM 678 C C . VAL A 1 86 ? 9.727 -11.344 -28.656 1 82.62 86 VAL A C 1
ATOM 680 O O . VAL A 1 86 ? 9.367 -11.18 -29.812 1 82.62 86 VAL A O 1
ATOM 683 N N . CYS A 1 87 ? 10.555 -10.539 -27.953 1 79.75 87 CYS A N 1
ATOM 684 C CA . CYS A 1 87 ? 11.039 -9.344 -28.641 1 79.75 87 CYS A CA 1
ATOM 685 C C . CYS A 1 87 ? 12.219 -9.664 -29.547 1 79.75 87 CYS A C 1
ATOM 687 O O . CYS A 1 87 ? 12.305 -9.148 -30.656 1 79.75 87 CYS A O 1
ATOM 689 N N . ARG A 1 88 ? 13.109 -10.57 -29.172 1 79.38 88 ARG A N 1
ATOM 690 C CA . ARG A 1 88 ? 14.328 -10.812 -29.938 1 79.38 88 ARG A CA 1
ATOM 691 C C . ARG A 1 88 ? 14.211 -12.078 -30.781 1 79.38 88 ARG A C 1
ATOM 693 O O . ARG A 1 88 ? 15.086 -12.375 -31.594 1 79.38 88 ARG A O 1
ATOM 700 N N . LYS A 1 89 ? 13.102 -12.727 -30.734 1 81.38 89 LYS A N 1
ATOM 701 C CA . LYS A 1 89 ? 12.805 -13.914 -31.531 1 81.38 89 LYS A CA 1
ATOM 702 C C . LYS A 1 89 ? 13.914 -14.953 -31.406 1 81.38 89 LYS A C 1
ATOM 704 O O . LYS A 1 89 ? 14.344 -15.531 -32.406 1 81.38 89 LYS A O 1
ATOM 709 N N . ASN A 1 90 ? 14.445 -14.984 -30.125 1 80 90 ASN A N 1
ATOM 710 C CA . ASN A 1 90 ? 15.414 -16.047 -29.875 1 80 90 ASN A CA 1
ATOM 711 C C . ASN A 1 90 ? 14.742 -17.406 -29.797 1 80 90 ASN A C 1
ATOM 713 O O . ASN A 1 90 ? 13.594 -17.516 -29.375 1 80 90 ASN A O 1
ATOM 717 N N . LYS A 1 91 ? 15.508 -18.344 -30.328 1 80.62 91 LYS A N 1
ATOM 718 C CA . LYS A 1 91 ? 14.93 -19.688 -30.281 1 80.62 91 LYS A CA 1
ATOM 719 C C . LYS A 1 91 ? 15.016 -20.281 -28.891 1 80.62 91 LYS A C 1
ATOM 721 O O . LYS A 1 91 ? 15.93 -19.953 -28.125 1 80.62 91 LYS A O 1
ATOM 726 N N . PHE A 1 92 ? 13.969 -20.953 -28.516 1 82.19 92 PHE A N 1
ATOM 727 C CA . PHE A 1 92 ? 13.883 -21.641 -27.234 1 82.19 92 PHE A CA 1
ATOM 728 C C . PHE A 1 92 ? 15.125 -22.484 -26.984 1 82.19 92 PHE A C 1
ATOM 730 O O . PHE A 1 92 ? 15.57 -22.625 -25.844 1 82.19 92 PHE A O 1
ATOM 737 N N . SER A 1 93 ? 15.742 -22.891 -28 1 79.06 93 SER A N 1
ATOM 738 C CA . SER A 1 93 ? 16.906 -23.781 -27.906 1 79.06 93 SER A CA 1
ATOM 739 C C . SER A 1 93 ? 18.156 -22.984 -27.578 1 79.06 93 SER A C 1
ATOM 741 O O . SER A 1 93 ? 19.172 -23.562 -27.156 1 79.06 93 SER A O 1
ATOM 743 N N . ASP A 1 94 ? 18.109 -21.719 -27.578 1 83.25 94 ASP A N 1
ATOM 744 C CA . ASP A 1 94 ? 19.281 -20.875 -27.344 1 83.25 94 ASP A CA 1
ATOM 745 C C . ASP A 1 94 ? 19.469 -20.609 -25.844 1 83.25 94 ASP A C 1
ATOM 747 O O . ASP A 1 94 ? 20.531 -20.172 -25.422 1 83.25 94 ASP A O 1
ATOM 751 N N . PHE A 1 95 ? 18.484 -21.109 -25.125 1 84.25 95 PHE A N 1
ATOM 752 C CA . PHE A 1 95 ? 18.562 -20.812 -23.703 1 84.25 95 PHE A CA 1
ATOM 753 C C . PHE A 1 95 ? 19.203 -21.984 -22.953 1 84.25 95 PHE A C 1
ATOM 755 O O . PHE A 1 95 ? 19.266 -23.109 -23.469 1 84.25 95 PHE A O 1
ATOM 762 N N . ARG A 1 96 ? 19.812 -21.672 -21.859 1 83.38 96 ARG A N 1
ATOM 763 C CA . ARG A 1 96 ? 20.422 -22.672 -20.984 1 83.38 96 ARG A CA 1
ATOM 764 C C . ARG A 1 96 ? 19.375 -23.672 -20.469 1 83.38 96 ARG A C 1
ATOM 766 O O . ARG A 1 96 ? 18.188 -23.328 -20.375 1 83.38 96 ARG A O 1
ATOM 773 N N . TYR A 1 97 ? 19.75 -24.828 -20.141 1 86.38 97 TYR A N 1
ATOM 774 C CA . TYR A 1 97 ? 18.859 -25.891 -19.688 1 86.38 97 TYR A CA 1
ATOM 775 C C . TYR A 1 97 ? 17.984 -25.422 -18.516 1 86.38 97 TYR A C 1
ATOM 777 O O . TYR A 1 97 ? 16.766 -25.625 -18.531 1 86.38 97 TYR A O 1
ATOM 785 N N . ARG A 1 98 ? 18.547 -24.781 -17.562 1 87.56 98 ARG A N 1
ATOM 786 C CA . ARG A 1 98 ? 17.812 -24.312 -16.391 1 87.56 98 ARG A CA 1
ATOM 787 C C . ARG A 1 98 ? 16.766 -23.266 -16.766 1 87.56 98 ARG A C 1
ATOM 789 O O . ARG A 1 98 ? 15.68 -23.234 -16.188 1 87.56 98 ARG A O 1
ATOM 796 N N . GLU A 1 99 ? 17.156 -22.469 -17.734 1 88.56 99 GLU A N 1
ATOM 797 C CA . GLU A 1 99 ? 16.219 -21.453 -18.219 1 88.56 99 GLU A CA 1
ATOM 798 C C . GLU A 1 99 ? 15.055 -22.094 -18.969 1 88.56 99 GLU A C 1
ATOM 800 O O . GLU A 1 99 ? 13.906 -21.656 -18.828 1 88.56 99 GLU A O 1
ATOM 805 N N . ARG A 1 100 ? 15.32 -23.172 -19.641 1 88.88 100 ARG A N 1
ATOM 806 C CA . ARG A 1 100 ? 14.273 -23.875 -20.375 1 88.88 100 ARG A CA 1
ATOM 807 C C . ARG A 1 100 ? 13.305 -24.562 -19.422 1 88.88 100 ARG A C 1
ATOM 809 O O . ARG A 1 100 ? 12.086 -24.5 -19.609 1 88.88 100 ARG A O 1
ATOM 816 N N . VAL A 1 101 ? 13.898 -25.156 -18.516 1 88.94 101 VAL A N 1
ATOM 817 C CA . VAL A 1 101 ? 13.078 -25.828 -17.5 1 88.94 101 VAL A CA 1
ATOM 818 C C . VAL A 1 101 ? 12.227 -24.781 -16.766 1 88.94 101 VAL A C 1
ATOM 820 O O . VAL A 1 101 ? 11.055 -25.031 -16.484 1 88.94 101 VAL A O 1
ATOM 823 N N . GLY A 1 102 ? 12.867 -23.688 -16.484 1 89.88 102 GLY A N 1
ATOM 824 C CA . GLY A 1 102 ? 12.156 -22.609 -15.812 1 89.88 102 GLY A CA 1
ATOM 825 C C . GLY A 1 102 ? 10.977 -22.094 -16.609 1 89.88 102 GLY A C 1
ATOM 826 O O . GLY A 1 102 ? 9.898 -21.844 -16.047 1 89.88 102 GLY A O 1
ATOM 827 N N . ILE A 1 103 ? 11.18 -21.922 -17.859 1 88.81 103 ILE A N 1
ATOM 828 C CA . ILE A 1 103 ? 10.109 -21.422 -18.719 1 88.81 103 ILE A CA 1
ATOM 829 C C . ILE A 1 103 ? 8.969 -22.422 -18.781 1 88.81 103 ILE A C 1
ATOM 831 O O . ILE A 1 103 ? 7.797 -22.047 -18.734 1 88.81 103 ILE A O 1
ATOM 835 N N . ARG A 1 104 ? 9.289 -23.672 -18.844 1 90.62 104 ARG A N 1
ATOM 836 C CA . ARG A 1 104 ? 8.273 -24.719 -18.891 1 90.62 104 ARG A CA 1
ATOM 837 C C . ARG A 1 104 ? 7.457 -24.75 -17.609 1 90.62 104 ARG A C 1
ATOM 839 O O . ARG A 1 104 ? 6.234 -24.891 -17.641 1 90.62 104 ARG A O 1
ATOM 846 N N . LEU A 1 105 ? 8.117 -24.578 -16.562 1 90.62 105 LEU A N 1
ATOM 847 C CA . LEU A 1 105 ? 7.441 -24.578 -15.266 1 90.62 105 LEU A CA 1
ATOM 848 C C . LEU A 1 105 ? 6.547 -23.359 -15.125 1 90.62 105 LEU A C 1
ATOM 850 O O . LEU A 1 105 ? 5.434 -23.453 -14.602 1 90.62 105 LEU A O 1
ATOM 854 N N . ALA A 1 106 ? 7.125 -22.203 -15.516 1 91.19 106 ALA A N 1
ATOM 855 C CA . ALA A 1 106 ? 6.332 -20.984 -15.477 1 91.19 106 ALA A CA 1
ATOM 856 C C . ALA A 1 106 ? 5.078 -21.109 -16.344 1 91.19 106 ALA A C 1
ATOM 858 O O . ALA A 1 106 ? 3.994 -20.688 -15.938 1 91.19 106 ALA A O 1
ATOM 859 N N . LEU A 1 107 ? 5.219 -21.688 -17.469 1 89.44 107 LEU A N 1
ATOM 860 C CA . LEU A 1 107 ? 4.09 -21.906 -18.375 1 89.44 107 LEU A CA 1
ATOM 861 C C . LEU A 1 107 ? 3.1 -22.891 -17.781 1 89.44 107 LEU A C 1
ATOM 863 O O . LEU A 1 107 ? 1.885 -22.719 -17.922 1 89.44 107 LEU A O 1
ATOM 867 N N . PHE A 1 108 ? 3.609 -23.906 -17.188 1 91.12 108 PHE A N 1
ATOM 868 C CA . PHE A 1 108 ? 2.748 -24.891 -16.516 1 91.12 108 PHE A CA 1
ATOM 869 C C . PHE A 1 108 ? 1.917 -24.219 -15.43 1 91.12 108 PHE A C 1
ATOM 871 O O . PHE A 1 108 ? 0.708 -24.453 -15.336 1 91.12 108 PHE A O 1
ATOM 878 N N . ASP A 1 109 ? 2.594 -23.484 -14.633 1 89.56 109 ASP A N 1
ATOM 879 C CA . ASP A 1 109 ? 1.894 -22.781 -13.555 1 89.56 109 ASP A CA 1
ATOM 880 C C . ASP A 1 109 ? 0.82 -21.844 -14.102 1 89.56 109 ASP A C 1
ATOM 882 O O . ASP A 1 109 ? -0.284 -21.781 -13.562 1 89.56 109 ASP A O 1
ATOM 886 N N . PHE A 1 110 ? 1.19 -21.188 -15.117 1 88.88 110 PHE A N 1
ATOM 887 C CA . PHE A 1 110 ? 0.267 -20.25 -15.75 1 88.88 110 PHE A CA 1
ATOM 888 C C . PHE A 1 110 ? -0.964 -20.984 -16.281 1 88.88 110 PHE A C 1
ATOM 890 O O . PHE A 1 110 ? -2.096 -20.594 -15.969 1 88.88 110 PHE A O 1
ATOM 897 N N . VAL A 1 111 ? -0.856 -22.047 -16.922 1 88.94 111 VAL A N 1
ATOM 898 C CA . VAL A 1 111 ? -1.943 -22.844 -17.5 1 88.94 111 VAL A CA 1
ATOM 899 C C . VAL A 1 111 ? -2.752 -23.5 -16.375 1 88.94 111 VAL A C 1
ATOM 901 O O . VAL A 1 111 ? -3.984 -23.531 -16.438 1 88.94 111 VAL A O 1
ATOM 904 N N . PHE A 1 112 ? -2.012 -24 -15.43 1 88.12 112 PHE A N 1
ATOM 905 C CA . PHE A 1 112 ? -2.656 -24.656 -14.297 1 88.12 112 PHE A CA 1
ATOM 906 C C . PHE A 1 112 ? -3.596 -23.688 -13.586 1 88.12 112 PHE A C 1
ATOM 908 O O . PHE A 1 112 ? -4.734 -24.047 -13.266 1 88.12 112 PHE A O 1
ATOM 915 N N . PHE A 1 113 ? -3.131 -22.484 -13.383 1 84.5 113 PHE A N 1
ATOM 916 C CA . PHE A 1 113 ? -3.941 -21.5 -12.68 1 84.5 113 PHE A CA 1
ATOM 917 C C . PHE A 1 113 ? -5.137 -21.078 -13.523 1 84.5 113 PHE A C 1
ATOM 919 O O . PHE A 1 113 ? -6.234 -20.875 -13 1 84.5 113 PHE A O 1
ATOM 926 N N . ILE A 1 114 ? -4.953 -20.938 -14.766 1 81.62 114 ILE A N 1
ATOM 927 C CA . ILE A 1 114 ? -6.047 -20.578 -15.664 1 81.62 114 ILE A CA 1
ATOM 928 C C . ILE A 1 114 ? -7.086 -21.703 -15.688 1 81.62 114 ILE A C 1
ATOM 930 O O . ILE A 1 114 ? -8.289 -21.438 -15.609 1 81.62 114 ILE A O 1
ATOM 934 N N . ALA A 1 115 ? -6.645 -22.875 -15.766 1 83.88 115 ALA A N 1
ATOM 935 C CA . ALA A 1 115 ? -7.535 -24.031 -15.773 1 83.88 115 ALA A CA 1
ATOM 936 C C . ALA A 1 115 ? -8.336 -24.109 -14.477 1 83.88 115 ALA A C 1
ATOM 938 O O . ALA A 1 115 ? -9.547 -24.344 -14.508 1 83.88 115 ALA A O 1
ATOM 939 N N . LEU A 1 116 ? -7.633 -23.922 -13.398 1 77.38 116 LEU A N 1
ATOM 940 C CA . LEU A 1 116 ? -8.289 -23.953 -12.094 1 77.38 116 LEU A CA 1
ATOM 941 C C . LEU A 1 116 ? -9.344 -22.875 -11.984 1 77.38 116 LEU A C 1
ATOM 943 O O . LEU A 1 116 ? -10.438 -23.094 -11.453 1 77.38 116 LEU A O 1
ATOM 947 N N . SER A 1 117 ? -9.023 -21.672 -12.477 1 74.19 117 SER A N 1
ATOM 948 C CA . SER A 1 117 ? -9.953 -20.547 -12.461 1 74.19 117 SER A CA 1
ATOM 949 C C . SER A 1 117 ? -11.203 -20.844 -13.281 1 74.19 117 SER A C 1
ATOM 951 O O . SER A 1 117 ? -12.32 -20.562 -12.859 1 74.19 117 SER A O 1
ATOM 953 N N . ILE A 1 118 ? -11.039 -21.469 -14.406 1 73.75 118 ILE A N 1
ATOM 954 C CA . ILE A 1 118 ? -12.148 -21.812 -15.289 1 73.75 118 ILE A CA 1
ATOM 955 C C . ILE A 1 118 ? -13 -22.906 -14.641 1 73.75 118 ILE A C 1
ATOM 957 O O . ILE A 1 118 ? -14.234 -22.812 -14.641 1 73.75 118 ILE A O 1
ATOM 961 N N . ILE A 1 119 ? -12.438 -23.922 -14.086 1 74.69 119 ILE A N 1
ATOM 962 C CA . ILE A 1 119 ? -13.141 -25.047 -13.477 1 74.69 119 ILE A CA 1
ATOM 963 C C . ILE A 1 119 ? -13.969 -24.547 -12.297 1 74.69 119 ILE A C 1
ATOM 965 O O . ILE A 1 119 ? -15.133 -24.938 -12.141 1 74.69 119 ILE A O 1
ATOM 969 N N . PHE A 1 120 ? -13.43 -23.688 -11.539 1 68.75 120 PHE A N 1
ATOM 970 C CA . PHE A 1 120 ? -14.102 -23.266 -10.312 1 68.75 120 PHE A CA 1
ATOM 971 C C . PHE A 1 120 ? -15.148 -22.203 -10.602 1 68.75 120 PHE A C 1
ATOM 973 O O . PHE A 1 120 ? -16.109 -22.062 -9.844 1 68.75 120 PHE A O 1
ATOM 980 N N . THR A 1 121 ? -14.906 -21.406 -11.664 1 63.81 121 THR A N 1
ATOM 981 C CA . THR A 1 121 ? -15.922 -20.422 -12.047 1 63.81 121 THR A CA 1
ATOM 982 C C . THR A 1 121 ? -17.109 -21.109 -12.711 1 63.81 121 THR A C 1
ATOM 984 O O . THR A 1 121 ? -18.25 -20.641 -12.594 1 63.81 121 THR A O 1
ATOM 987 N N . MET A 1 122 ? -16.859 -22.125 -13.461 1 62.16 122 MET A N 1
ATOM 988 C CA . MET A 1 122 ? -17.922 -22.812 -14.195 1 62.16 122 MET A CA 1
ATOM 989 C C . MET A 1 122 ? -18.672 -23.781 -13.289 1 62.16 122 MET A C 1
ATOM 991 O O . MET A 1 122 ? -19.703 -24.328 -13.68 1 62.16 122 MET A O 1
ATOM 995 N N . LEU A 1 123 ? -18.078 -24.094 -12.18 1 55.25 123 LEU A N 1
ATOM 996 C CA . LEU A 1 123 ? -18.844 -24.969 -11.305 1 55.25 123 LEU A CA 1
ATOM 997 C C . LEU A 1 123 ? -20.172 -24.328 -10.922 1 55.25 123 LEU A C 1
ATOM 999 O O . LEU A 1 123 ? -20.203 -23.188 -10.438 1 55.25 123 LEU A O 1
ATOM 1003 N N . PRO A 1 124 ? -21.312 -24.672 -11.609 1 48.62 124 PRO A N 1
ATOM 1004 C CA . PRO A 1 124 ? -22.688 -24.203 -11.477 1 48.62 124 PRO A CA 1
ATOM 1005 C C . PRO A 1 124 ? -23.109 -24 -10.023 1 48.62 124 PRO A C 1
ATOM 1007 O O . PRO A 1 124 ? -22.922 -24.906 -9.195 1 48.62 124 PRO A O 1
ATOM 1010 N N . GLU A 1 125 ? -22.844 -23.125 -9.219 1 48.28 125 GLU A N 1
ATOM 1011 C CA . GLU A 1 125 ? -23.891 -23.031 -8.203 1 48.28 125 GLU A CA 1
ATOM 1012 C C . GLU A 1 125 ? -25.281 -23.172 -8.812 1 48.28 125 GLU A C 1
ATOM 1014 O O . GLU A 1 125 ? -25.469 -22.953 -10.008 1 48.28 125 GLU A O 1
ATOM 1019 N N . SER A 1 126 ? -26.281 -23.766 -8.18 1 40 126 SER A N 1
ATOM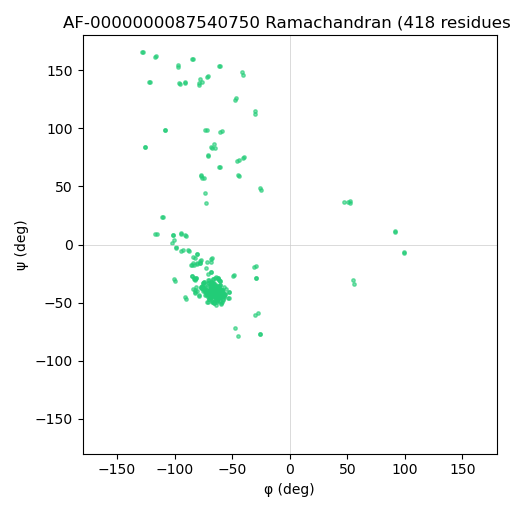 1020 C CA . SER A 1 126 ? -27.703 -23.766 -8.531 1 40 126 SER A CA 1
ATOM 1021 C C . SER A 1 126 ? -28.094 -22.469 -9.242 1 40 126 SER A C 1
ATOM 1023 O O . SER A 1 126 ? -27.688 -21.391 -8.844 1 40 126 SER A O 1
ATOM 1025 N N . PRO A 1 127 ? -28.5 -22.406 -10.469 1 38.81 127 PRO A N 1
ATOM 1026 C CA . PRO A 1 127 ? -29.109 -21.328 -11.242 1 38.81 127 PRO A CA 1
ATOM 1027 C C . PRO A 1 127 ? -29.953 -20.391 -10.383 1 38.81 127 PRO A C 1
ATOM 1029 O O . PRO A 1 127 ? -30.719 -19.578 -10.914 1 38.81 127 PRO A O 1
ATOM 1032 N N . LEU A 1 128 ? -30.406 -20.75 -9.195 1 34.09 128 LEU A N 1
ATOM 1033 C CA . LEU A 1 128 ? -31.469 -19.859 -8.711 1 34.09 128 LEU A CA 1
ATOM 1034 C C . LEU A 1 128 ? -31.062 -18.406 -8.875 1 34.09 128 LEU A C 1
ATOM 1036 O O . LEU A 1 128 ? -31.875 -17.562 -9.273 1 34.09 128 LEU A O 1
ATOM 1040 N N . LEU A 1 129 ? -30.094 -17.906 -8.055 1 36 129 LEU A N 1
ATOM 1041 C CA . LEU A 1 129 ? -30.219 -16.469 -7.84 1 36 129 LEU A CA 1
ATOM 1042 C C . LEU A 1 129 ? -29.812 -15.703 -9.094 1 36 129 LEU A C 1
ATOM 1044 O O . LEU A 1 129 ? -29.844 -14.469 -9.102 1 36 129 LEU A O 1
ATOM 1048 N N . SER A 1 130 ? -29.031 -16.219 -10.094 1 37.47 130 SER A N 1
ATOM 1049 C CA . SER A 1 130 ? -28.875 -15.172 -11.094 1 37.47 130 SER A CA 1
ATOM 1050 C C . SER A 1 130 ? -30.172 -14.969 -11.883 1 37.47 130 SER A C 1
ATOM 1052 O O . SER A 1 130 ? -30.453 -15.719 -12.812 1 37.47 130 SER A O 1
ATOM 1054 N N . VAL A 1 131 ? -31.312 -15.07 -11.414 1 36.94 131 VAL A N 1
ATOM 1055 C CA . VAL A 1 131 ? -32.438 -14.617 -12.234 1 36.94 131 VAL A CA 1
ATOM 1056 C C . VAL A 1 131 ? -31.969 -13.477 -13.148 1 36.94 131 VAL A C 1
ATOM 1058 O O . VAL A 1 131 ? -32.469 -13.328 -14.266 1 36.94 131 VAL A O 1
ATOM 1061 N N . THR A 1 132 ? -31.469 -12.312 -12.594 1 36.94 132 THR A N 1
ATOM 1062 C CA . THR A 1 132 ? -31.438 -11.07 -13.352 1 36.94 132 THR A CA 1
ATOM 1063 C C . THR A 1 132 ? -30.281 -11.078 -14.359 1 36.94 132 THR A C 1
ATOM 1065 O O . THR A 1 132 ? -29.766 -10.023 -14.719 1 36.94 132 THR A O 1
ATOM 1068 N N . GLY A 1 133 ? -30.062 -12.055 -15.445 1 38.16 133 GLY A N 1
ATOM 1069 C CA . GLY A 1 133 ? -29.359 -12.133 -16.719 1 38.16 133 GLY A CA 1
ATOM 1070 C C . GLY A 1 133 ? -27.891 -11.82 -16.594 1 38.16 133 GLY A C 1
ATOM 1071 O O . GLY A 1 133 ? -27.188 -11.703 -17.609 1 38.16 133 GLY A O 1
ATOM 1072 N N . SER A 1 134 ? -27.297 -10.93 -15.75 1 40.84 134 SER A N 1
ATOM 1073 C CA . SER A 1 134 ? -25.922 -10.492 -15.867 1 40.84 134 SER A CA 1
ATOM 1074 C C . SER A 1 134 ? -24.953 -11.633 -15.562 1 40.84 134 SER A C 1
ATOM 1076 O O . SER A 1 134 ? -24.984 -12.195 -14.461 1 40.84 134 SER A O 1
ATOM 1078 N N . LEU A 1 135 ? -24.609 -12.539 -16.484 1 41.31 135 LEU A N 1
ATOM 1079 C CA . LEU A 1 135 ? -23.734 -13.719 -16.531 1 41.31 135 LEU A CA 1
ATOM 1080 C C . LEU A 1 135 ? -22.625 -13.609 -15.484 1 41.31 135 LEU A C 1
ATOM 1082 O O . LEU A 1 135 ? -22.266 -14.609 -14.867 1 41.31 135 LEU A O 1
ATOM 1086 N N . PHE A 1 136 ? -21.438 -12.695 -15.758 1 47.59 136 PHE A N 1
ATOM 1087 C CA . PHE A 1 136 ? -20.234 -12.555 -14.953 1 47.59 136 PHE A CA 1
ATOM 1088 C C . PHE A 1 136 ? -20.547 -11.984 -13.578 1 47.59 136 PHE A C 1
ATOM 1090 O O . PHE A 1 136 ? -20.938 -10.812 -13.461 1 47.59 136 PHE A O 1
ATOM 1097 N N . PRO A 1 137 ? -20.938 -12.75 -12.703 1 52.56 137 PRO A N 1
ATOM 1098 C CA . PRO A 1 137 ? -21.312 -12.141 -11.43 1 52.56 137 PRO A CA 1
ATOM 1099 C C . PRO A 1 137 ? -20.281 -11.133 -10.93 1 52.56 137 PRO A C 1
ATOM 1101 O O . PRO A 1 137 ? -19.094 -11.242 -11.266 1 52.56 137 PRO A O 1
ATOM 1104 N N . SER A 1 138 ? -20.703 -9.812 -10.609 1 55.88 138 SER A N 1
ATOM 1105 C CA . SER A 1 138 ? -20.031 -8.641 -10.062 1 55.88 138 SER A CA 1
ATOM 1106 C C . SER A 1 138 ? -18.875 -9.047 -9.156 1 55.88 138 SER A C 1
ATOM 1108 O O . SER A 1 138 ? -17.828 -8.406 -9.156 1 55.88 138 SER A O 1
ATOM 1110 N N . SER A 1 139 ? -19.078 -10.281 -8.539 1 58.38 139 SER A N 1
ATOM 1111 C CA . SER A 1 139 ? -18.047 -10.695 -7.594 1 58.38 139 SER A CA 1
ATOM 1112 C C . SER A 1 139 ? -16.797 -11.188 -8.312 1 58.38 139 SER A C 1
ATOM 1114 O O . SER A 1 139 ? -15.68 -10.969 -7.844 1 58.38 139 SER A O 1
ATOM 1116 N N . PHE A 1 140 ? -17.094 -11.906 -9.516 1 61.38 140 PHE A N 1
ATOM 1117 C CA . PHE A 1 140 ? -15.938 -12.469 -10.195 1 61.38 140 PHE A CA 1
ATOM 1118 C C . PHE A 1 140 ? -15.086 -11.367 -10.828 1 61.38 140 PHE A C 1
ATOM 1120 O O . PHE A 1 140 ? -13.859 -11.461 -10.852 1 61.38 140 PHE A O 1
ATOM 1127 N N . SER A 1 141 ? -15.805 -10.352 -11.242 1 65.69 141 SER A N 1
ATOM 1128 C CA . SER A 1 141 ? -15.062 -9.242 -11.844 1 65.69 141 SER A CA 1
ATOM 1129 C C . SER A 1 141 ? -14.102 -8.609 -10.852 1 65.69 141 SER A C 1
ATOM 1131 O O . SER A 1 141 ? -12.992 -8.211 -11.219 1 65.69 141 SER A O 1
ATOM 1133 N N . LEU A 1 142 ? -14.461 -8.672 -9.547 1 72.75 142 LEU A N 1
ATOM 1134 C CA . LEU A 1 142 ? -13.602 -8.078 -8.531 1 72.75 142 LEU A CA 1
ATOM 1135 C C . LEU A 1 142 ? -12.406 -8.977 -8.234 1 72.75 142 LEU A C 1
ATOM 1137 O O . LEU A 1 142 ? -11.375 -8.5 -7.758 1 72.75 142 LEU A O 1
ATOM 1141 N N . GLY A 1 143 ? -12.555 -10.234 -8.695 1 80.62 143 GLY A N 1
ATOM 1142 C CA . GLY A 1 143 ? -11.508 -11.188 -8.375 1 80.62 143 GLY A CA 1
ATOM 1143 C C . GLY A 1 143 ? -10.516 -11.391 -9.508 1 80.62 143 GLY A C 1
ATOM 1144 O O . GLY A 1 143 ? -9.5 -12.07 -9.336 1 80.62 143 GLY A O 1
ATOM 1145 N N . LEU A 1 144 ? -10.773 -10.734 -10.609 1 81.38 144 LEU A N 1
ATOM 1146 C CA . LEU A 1 144 ? -9.93 -10.945 -11.781 1 81.38 144 LEU A CA 1
ATOM 1147 C C . LEU A 1 144 ? -8.531 -10.383 -11.555 1 81.38 144 LEU A C 1
ATOM 1149 O O . LEU A 1 144 ? -7.535 -11.039 -11.867 1 81.38 144 LEU A O 1
ATOM 1153 N N . ILE A 1 145 ? -8.453 -9.203 -10.992 1 87.75 145 ILE A N 1
ATOM 1154 C CA . ILE A 1 145 ? -7.164 -8.531 -10.82 1 87.75 145 ILE A CA 1
ATOM 1155 C C . ILE A 1 145 ? -6.312 -9.305 -9.812 1 87.75 145 ILE A C 1
ATOM 1157 O O . ILE A 1 145 ? -5.168 -9.656 -10.102 1 87.75 145 ILE A O 1
ATOM 1161 N N . PRO A 1 146 ? -6.902 -9.617 -8.711 1 89.88 146 PRO A N 1
ATOM 1162 C CA . PRO A 1 146 ? -6.113 -10.43 -7.785 1 89.88 146 PRO A CA 1
ATOM 1163 C C . PRO A 1 146 ? -5.699 -11.773 -8.391 1 89.88 146 PRO A C 1
ATOM 1165 O O . PRO A 1 146 ? -4.59 -12.25 -8.133 1 89.88 146 PRO A O 1
ATOM 1168 N N . ALA A 1 147 ? -6.574 -12.367 -9.148 1 87.62 147 ALA A N 1
ATOM 1169 C CA . ALA A 1 147 ? -6.266 -13.656 -9.758 1 87.62 147 ALA A CA 1
ATOM 1170 C C . ALA A 1 147 ? -5.105 -13.531 -10.742 1 87.62 147 ALA A C 1
ATOM 1172 O O . ALA A 1 147 ? -4.16 -14.328 -10.703 1 87.62 147 ALA A O 1
ATOM 1173 N N . LEU A 1 148 ? -5.184 -12.539 -11.57 1 88.38 148 LEU A N 1
ATOM 1174 C CA . LEU A 1 148 ? -4.129 -12.328 -12.555 1 88.38 148 LEU A CA 1
ATOM 1175 C C . LEU A 1 148 ? -2.803 -12.016 -11.859 1 88.38 148 LEU A C 1
ATOM 1177 O O . LEU A 1 148 ? -1.756 -12.531 -12.266 1 88.38 148 LEU A O 1
ATOM 1181 N N . SER A 1 149 ? -2.887 -11.148 -10.875 1 93.31 149 SER A N 1
ATOM 1182 C CA . SER A 1 149 ? -1.672 -10.805 -10.148 1 93.31 149 SER A CA 1
ATOM 1183 C C . SER A 1 149 ? -1.061 -12.031 -9.484 1 93.31 149 SER A C 1
ATOM 1185 O O . SER A 1 149 ? 0.161 -12.211 -9.492 1 93.31 149 SER A O 1
ATOM 1187 N N . SER A 1 150 ? -1.904 -12.844 -8.938 1 91.56 150 SER A N 1
ATOM 1188 C CA . SER A 1 150 ? -1.428 -14.055 -8.273 1 91.56 150 SER A CA 1
ATOM 1189 C C . SER A 1 150 ? -0.753 -15 -9.258 1 91.56 150 SER A C 1
ATOM 1191 O O . SER A 1 150 ? 0.273 -15.609 -8.938 1 91.56 150 SER A O 1
ATOM 1193 N N . ILE A 1 151 ? -1.317 -15.141 -10.438 1 91.31 151 ILE A N 1
ATOM 1194 C CA . ILE A 1 151 ? -0.753 -16 -11.469 1 91.31 151 ILE A CA 1
ATOM 1195 C C . ILE A 1 151 ? 0.65 -15.523 -11.828 1 91.31 151 ILE A C 1
ATOM 1197 O O . ILE A 1 151 ? 1.585 -16.328 -11.906 1 91.31 151 ILE A O 1
ATOM 1201 N N . VAL A 1 152 ? 0.791 -14.266 -12 1 93.56 152 VAL A N 1
ATOM 1202 C CA . VAL A 1 152 ? 2.076 -13.688 -12.375 1 93.56 152 VAL A CA 1
ATOM 1203 C C . VAL A 1 152 ? 3.086 -13.883 -11.25 1 93.56 152 VAL A C 1
ATOM 1205 O O . VAL A 1 152 ? 4.238 -14.242 -11.492 1 93.56 152 VAL A O 1
ATOM 1208 N N . ILE A 1 153 ? 2.654 -13.703 -10.039 1 95.56 153 ILE A N 1
ATOM 1209 C CA . ILE A 1 153 ? 3.539 -13.828 -8.891 1 95.56 153 ILE A CA 1
ATOM 1210 C C . ILE A 1 153 ? 4.027 -15.273 -8.773 1 95.56 153 ILE A C 1
ATOM 1212 O O . ILE A 1 153 ? 5.23 -15.523 -8.672 1 95.56 153 ILE A O 1
ATOM 1216 N N . VAL A 1 154 ? 3.158 -16.203 -8.859 1 93.19 154 VAL A N 1
ATOM 1217 C CA . VAL A 1 154 ? 3.5 -17.609 -8.68 1 93.19 154 VAL A CA 1
ATOM 1218 C C . VAL A 1 154 ? 4.371 -18.078 -9.836 1 93.19 154 VAL A C 1
ATOM 1220 O O . VAL A 1 154 ? 5.387 -18.75 -9.625 1 93.19 154 VAL A O 1
ATOM 1223 N N . SER A 1 155 ? 3.992 -17.719 -11.031 1 93.38 155 SER A N 1
ATOM 1224 C CA . SER A 1 155 ? 4.762 -18.156 -12.195 1 93.38 155 SER A CA 1
ATOM 1225 C C . SER A 1 155 ? 6.164 -17.562 -12.18 1 93.38 155 SER A C 1
ATOM 1227 O O . SER A 1 155 ? 7.137 -18.234 -12.508 1 93.38 155 SER A O 1
ATOM 1229 N N . SER A 1 156 ? 6.258 -16.328 -11.805 1 95.19 156 SER A N 1
ATOM 1230 C CA . SER A 1 156 ? 7.559 -15.672 -11.75 1 95.19 156 SER A CA 1
ATOM 1231 C C . SER A 1 156 ? 8.445 -16.266 -10.664 1 95.19 156 SER A C 1
ATOM 1233 O O . SER A 1 156 ? 9.641 -16.484 -10.875 1 95.19 156 SER A O 1
ATOM 1235 N N . LEU A 1 157 ? 7.832 -16.562 -9.594 1 94.38 157 LEU A N 1
ATOM 1236 C CA . LEU A 1 157 ? 8.586 -17.172 -8.508 1 94.38 157 LEU A CA 1
ATOM 1237 C C . LEU A 1 157 ? 9.07 -18.562 -8.898 1 94.38 157 LEU A C 1
ATOM 1239 O O . LEU A 1 157 ? 10.211 -18.938 -8.602 1 94.38 157 LEU A O 1
ATOM 1243 N N . SER A 1 158 ? 8.172 -19.312 -9.523 1 93.12 158 SER A N 1
ATOM 1244 C CA . SER A 1 158 ? 8.539 -20.656 -9.977 1 93.12 158 SER A CA 1
ATOM 1245 C C . SER A 1 158 ? 9.711 -20.609 -10.953 1 93.12 158 SER A C 1
ATOM 1247 O O . SER A 1 158 ? 10.633 -21.406 -10.859 1 93.12 158 SER A O 1
ATOM 1249 N N . TYR A 1 159 ? 9.695 -19.688 -11.805 1 94.5 159 TYR A N 1
ATOM 1250 C CA . TYR A 1 159 ? 10.797 -19.516 -12.742 1 94.5 159 TYR A CA 1
ATOM 1251 C C . TYR A 1 159 ? 12.086 -19.156 -12.016 1 94.5 159 TYR A C 1
ATOM 1253 O O . TYR A 1 159 ? 13.141 -19.734 -12.273 1 94.5 159 TYR A O 1
ATOM 1261 N N . GLY A 1 160 ? 12.008 -18.172 -11.203 1 94.19 160 GLY A N 1
ATOM 1262 C CA . GLY A 1 160 ? 13.18 -17.734 -10.469 1 94.19 160 GLY A CA 1
ATOM 1263 C C . GLY A 1 160 ? 13.836 -18.844 -9.656 1 94.19 160 GLY A C 1
ATOM 1264 O O . GLY A 1 160 ? 15.062 -18.938 -9.609 1 94.19 160 GLY A O 1
ATOM 1265 N N . VAL A 1 161 ? 13.016 -19.672 -9.094 1 92.38 161 VAL A N 1
ATOM 1266 C CA . VAL A 1 161 ? 13.531 -20.781 -8.289 1 92.38 161 VAL A CA 1
ATOM 1267 C C . VAL A 1 161 ? 14.125 -21.844 -9.195 1 92.38 161 VAL A C 1
ATOM 1269 O O . VAL A 1 161 ? 15.203 -22.375 -8.914 1 92.38 161 VAL A O 1
ATOM 1272 N N . ALA A 1 162 ? 13.469 -22.109 -10.289 1 91.75 162 ALA A N 1
ATOM 1273 C CA . ALA A 1 162 ? 13.906 -23.156 -11.203 1 91.75 162 ALA A CA 1
ATOM 1274 C C . ALA A 1 162 ? 15.219 -22.781 -11.883 1 91.75 162 ALA A C 1
ATOM 1276 O O . ALA A 1 162 ? 16.078 -23.625 -12.102 1 91.75 162 ALA A O 1
ATOM 1277 N N . CYS A 1 163 ? 15.383 -21.547 -12.25 1 90.94 163 CYS A N 1
ATOM 1278 C CA . CYS A 1 163 ? 16.578 -21.109 -12.953 1 90.94 163 CYS A CA 1
ATOM 1279 C C . CYS A 1 163 ? 17.719 -20.828 -11.977 1 90.94 163 CYS A C 1
ATOM 1281 O O . CYS A 1 163 ? 18.859 -20.594 -12.391 1 90.94 163 CYS A O 1
ATOM 1283 N N . GLY A 1 164 ? 17.391 -20.781 -10.68 1 90.5 164 GLY A N 1
ATOM 1284 C CA . GLY A 1 164 ? 18.438 -20.625 -9.672 1 90.5 164 GLY A CA 1
ATOM 1285 C C . GLY A 1 164 ? 18.719 -19.188 -9.32 1 90.5 164 GLY A C 1
ATOM 1286 O O . GLY A 1 164 ? 19.734 -18.875 -8.711 1 90.5 164 GLY A O 1
ATOM 1287 N N . LYS A 1 165 ? 17.906 -18.344 -9.742 1 92.06 165 LYS A N 1
ATOM 1288 C CA . LYS A 1 165 ? 18.078 -16.938 -9.398 1 92.06 165 LYS A CA 1
ATOM 1289 C C . LYS A 1 165 ? 17.625 -16.672 -7.965 1 92.06 165 LYS A C 1
ATOM 1291 O O . LYS A 1 165 ? 18.188 -15.805 -7.285 1 92.06 165 LYS A O 1
ATOM 1296 N N . LEU A 1 166 ? 16.578 -17.344 -7.586 1 94.25 166 LEU A N 1
ATOM 1297 C CA . LEU A 1 166 ? 16.062 -17.266 -6.223 1 94.25 166 LEU A CA 1
ATOM 1298 C C . LEU A 1 166 ? 16.344 -18.562 -5.469 1 94.25 166 LEU A C 1
ATOM 1300 O O . LEU A 1 166 ? 15.516 -19.484 -5.48 1 94.25 166 LEU A O 1
ATOM 1304 N N . LYS A 1 167 ? 17.359 -18.578 -4.703 1 92.31 167 LYS A N 1
ATOM 1305 C CA . LYS A 1 167 ? 17.859 -19.828 -4.117 1 92.31 167 LYS A CA 1
ATOM 1306 C C . LYS A 1 167 ? 17.375 -19.984 -2.672 1 92.31 167 LYS A C 1
ATOM 1308 O O . LYS A 1 167 ? 17.234 -21.094 -2.172 1 92.31 167 LYS A O 1
ATOM 1313 N N . THR A 1 168 ? 17.219 -18.828 -2.029 1 92.06 168 THR A N 1
ATOM 1314 C CA . THR A 1 168 ? 16.844 -18.891 -0.621 1 92.06 168 THR A CA 1
ATOM 1315 C C . THR A 1 168 ? 15.461 -18.266 -0.407 1 92.06 168 THR A C 1
ATOM 1317 O O . THR A 1 168 ? 14.961 -17.547 -1.271 1 92.06 168 THR A O 1
ATOM 1320 N N . LEU A 1 169 ? 14.906 -18.609 0.717 1 92.06 169 LEU A N 1
ATOM 1321 C CA . LEU A 1 169 ? 13.609 -18.047 1.087 1 92.06 169 LEU A CA 1
ATOM 1322 C C . LEU A 1 169 ? 13.695 -16.531 1.222 1 92.06 169 LEU A C 1
ATOM 1324 O O . LEU A 1 169 ? 12.758 -15.82 0.865 1 92.06 169 LEU A O 1
ATOM 1328 N N . SER A 1 170 ? 14.789 -16.141 1.7 1 93.12 170 SER A N 1
ATOM 1329 C CA . SER A 1 170 ? 15 -14.711 1.873 1 93.12 170 SER A CA 1
ATOM 1330 C C . SER A 1 170 ? 15.016 -13.984 0.529 1 93.12 170 SER A C 1
ATOM 1332 O O . SER A 1 170 ? 14.414 -12.922 0.386 1 93.12 170 SER A O 1
ATOM 1334 N N . GLU A 1 171 ? 15.641 -14.586 -0.407 1 94.88 171 GLU A N 1
ATOM 1335 C CA . GLU A 1 171 ? 15.703 -13.984 -1.734 1 94.88 171 GLU A CA 1
ATOM 1336 C C . GLU A 1 171 ? 14.328 -13.961 -2.396 1 94.88 171 GLU A C 1
ATOM 1338 O O . GLU A 1 171 ? 13.984 -13 -3.088 1 94.88 171 GLU A O 1
ATOM 1343 N N . ALA A 1 172 ? 13.641 -15.008 -2.168 1 94.88 172 ALA A N 1
ATOM 1344 C CA . ALA A 1 172 ? 12.289 -15.07 -2.715 1 94.88 172 ALA A CA 1
ATOM 1345 C C . ALA A 1 172 ? 11.398 -13.984 -2.111 1 94.88 172 ALA A C 1
ATOM 1347 O O . ALA A 1 172 ? 10.68 -13.281 -2.834 1 94.88 172 ALA A O 1
ATOM 1348 N N . TYR A 1 173 ? 11.5 -13.82 -0.824 1 96.31 173 TYR A N 1
ATOM 1349 C CA . TYR A 1 173 ? 10.672 -12.812 -0.157 1 96.31 173 TYR A CA 1
ATOM 1350 C C . TYR A 1 173 ? 11.117 -11.406 -0.539 1 96.31 173 TYR A C 1
ATOM 1352 O O . TYR A 1 173 ? 10.289 -10.508 -0.674 1 96.31 173 TYR A O 1
ATOM 1360 N N . ASN A 1 174 ? 12.391 -11.25 -0.708 1 95.75 174 ASN A N 1
ATOM 1361 C CA . ASN A 1 174 ? 12.891 -9.953 -1.163 1 95.75 174 ASN A CA 1
ATOM 1362 C C . ASN A 1 174 ? 12.391 -9.617 -2.564 1 95.75 174 ASN A C 1
ATOM 1364 O O . ASN A 1 174 ? 12.148 -8.453 -2.875 1 95.75 174 ASN A O 1
ATOM 1368 N N . SER A 1 175 ? 12.289 -10.664 -3.33 1 96.19 175 SER A N 1
ATOM 1369 C CA . SER A 1 175 ? 11.742 -10.453 -4.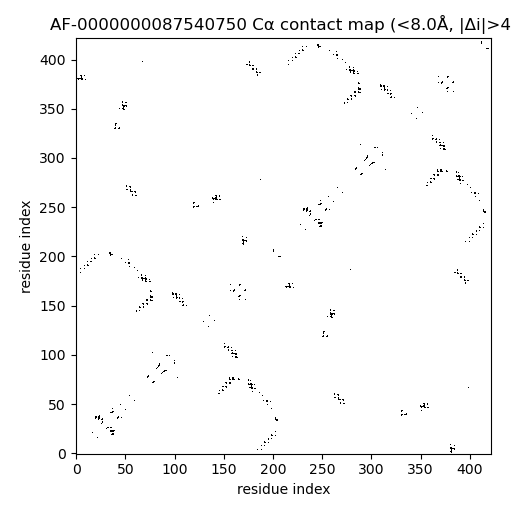664 1 96.19 175 SER A CA 1
ATOM 1370 C C . SER A 1 175 ? 10.297 -9.969 -4.602 1 96.19 175 SER A C 1
ATOM 1372 O O . SER A 1 175 ? 9.906 -9.062 -5.332 1 96.19 175 SER A O 1
ATOM 1374 N N . ILE A 1 176 ? 9.555 -10.547 -3.67 1 96.62 176 ILE A N 1
ATOM 1375 C CA . ILE A 1 176 ? 8.156 -10.18 -3.482 1 96.62 176 ILE A CA 1
ATOM 1376 C C . ILE A 1 176 ? 8.07 -8.742 -2.977 1 96.62 176 ILE A C 1
ATOM 1378 O O . ILE A 1 176 ? 7.203 -7.977 -3.414 1 96.62 176 ILE A O 1
ATOM 1382 N N . SER A 1 177 ? 8.977 -8.289 -2.17 1 96.56 177 SER A N 1
ATOM 1383 C CA . SER A 1 177 ? 8.961 -6.957 -1.573 1 96.56 177 SER A CA 1
ATOM 1384 C C . SER A 1 177 ? 9.562 -5.922 -2.518 1 96.56 177 SER A C 1
ATOM 1386 O O . SER A 1 177 ? 9.375 -4.719 -2.328 1 96.56 177 SER A O 1
ATOM 1388 N N . SER A 1 178 ? 10.281 -6.375 -3.531 1 96.5 178 SER A N 1
ATOM 1389 C CA . SER A 1 178 ? 10.977 -5.473 -4.441 1 96.5 178 SER A CA 1
ATOM 1390 C C . SER A 1 178 ? 9.992 -4.609 -5.227 1 96.5 178 SER A C 1
ATOM 1392 O O . SER A 1 178 ? 10.32 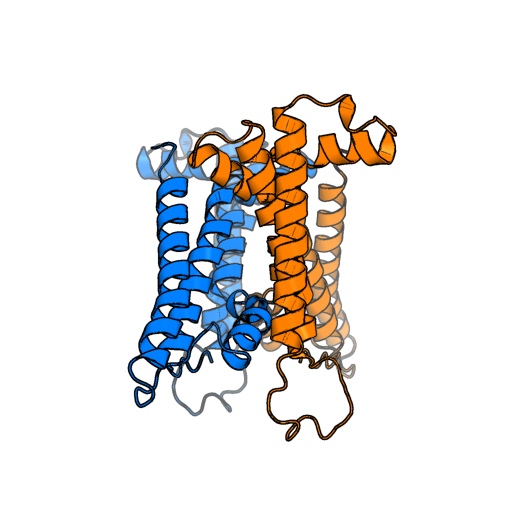-3.488 -5.621 1 96.5 178 SER A O 1
ATOM 1394 N N . GLY A 1 179 ? 8.828 -5.129 -5.445 1 96.56 179 GLY A N 1
ATOM 1395 C CA . GLY A 1 179 ? 7.82 -4.363 -6.168 1 96.56 179 GLY A CA 1
ATOM 1396 C C . GLY A 1 179 ? 7.449 -3.068 -5.473 1 96.56 179 GLY A C 1
ATOM 1397 O O . GLY A 1 179 ? 7.258 -2.041 -6.129 1 96.56 179 GLY A O 1
ATOM 1398 N N . LEU A 1 180 ? 7.359 -3.137 -4.145 1 95.81 180 LEU A N 1
ATOM 1399 C CA . LEU A 1 180 ? 7.039 -1.945 -3.367 1 95.81 180 LEU A CA 1
ATOM 1400 C C . LEU A 1 180 ? 8.164 -0.923 -3.449 1 95.81 180 LEU A C 1
ATOM 1402 O O . LEU A 1 180 ? 7.918 0.285 -3.455 1 95.81 180 LEU A O 1
ATOM 1406 N N . ILE A 1 181 ? 9.359 -1.434 -3.623 1 96.25 181 ILE A N 1
ATOM 1407 C CA . ILE A 1 181 ? 10.523 -0.557 -3.729 1 96.25 181 ILE A CA 1
ATOM 1408 C C . ILE A 1 181 ? 10.516 0.142 -5.086 1 96.25 181 ILE A C 1
ATOM 1410 O O . ILE A 1 181 ? 10.648 1.366 -5.16 1 96.25 181 ILE A O 1
ATOM 1414 N N . PHE A 1 182 ? 10.219 -0.641 -6.121 1 95.44 182 PHE A N 1
ATOM 1415 C CA . PHE A 1 182 ? 10.234 -0.113 -7.48 1 95.44 182 PHE A CA 1
ATOM 1416 C C . PHE A 1 182 ? 9.102 0.879 -7.695 1 95.44 182 PHE A C 1
ATOM 1418 O O . PHE A 1 182 ? 9.258 1.866 -8.414 1 95.44 182 PHE A O 1
ATOM 1425 N N . CYS A 1 183 ? 8.016 0.648 -7.027 1 96.12 183 CYS A N 1
ATOM 1426 C CA . CYS A 1 183 ? 6.816 1.448 -7.27 1 96.12 183 CYS A CA 1
ATOM 1427 C C . CYS A 1 183 ? 6.512 2.346 -6.074 1 96.12 183 CYS A C 1
ATOM 1429 O O . CYS A 1 183 ? 5.367 2.754 -5.879 1 96.12 183 CYS A O 1
ATOM 1431 N N . SER A 1 184 ? 7.516 2.641 -5.305 1 96.75 184 SER A N 1
ATOM 1432 C CA . SER A 1 184 ? 7.324 3.359 -4.051 1 96.75 184 SER A CA 1
ATOM 1433 C C . SER A 1 184 ? 6.703 4.73 -4.285 1 96.75 184 SER A C 1
ATOM 1435 O O . SER A 1 184 ? 5.91 5.211 -3.471 1 96.75 184 SER A O 1
ATOM 1437 N N . LYS A 1 185 ? 6.961 5.387 -5.398 1 96.25 185 LYS A N 1
ATOM 1438 C CA . LYS A 1 185 ? 6.512 6.75 -5.672 1 96.25 185 LYS A CA 1
ATOM 1439 C C . LYS A 1 185 ? 5.035 6.777 -6.055 1 96.25 185 LYS A C 1
ATOM 1441 O O . LYS A 1 185 ? 4.395 7.828 -5.996 1 96.25 185 LYS A O 1
ATOM 1446 N N . LEU A 1 186 ? 4.484 5.648 -6.348 1 96.44 186 LEU A N 1
ATOM 1447 C CA . LEU A 1 186 ? 3.105 5.598 -6.824 1 96.44 186 LEU A CA 1
ATOM 1448 C C . LEU A 1 186 ? 2.125 5.672 -5.656 1 96.44 186 LEU A C 1
ATOM 1450 O O . LEU A 1 186 ? 1.008 6.172 -5.812 1 96.44 186 LEU A O 1
ATOM 1454 N N . PHE A 1 187 ? 2.531 5.211 -4.562 1 97.06 187 PHE A N 1
ATOM 1455 C CA . PHE A 1 187 ? 1.608 5.102 -3.439 1 97.06 187 PHE A CA 1
ATOM 1456 C C . PHE A 1 187 ? 1.276 6.48 -2.875 1 97.06 187 PHE A C 1
ATOM 1458 O O . PHE A 1 187 ? 0.104 6.816 -2.697 1 97.06 187 PHE A O 1
ATOM 1465 N N . PRO A 1 188 ? 2.301 7.355 -2.576 1 96.31 188 PRO A N 1
ATOM 1466 C CA . PRO A 1 188 ? 1.938 8.719 -2.174 1 96.31 188 PRO A CA 1
ATOM 1467 C C . PRO A 1 188 ? 1.153 9.461 -3.25 1 96.31 188 PRO A C 1
ATOM 1469 O O . PRO A 1 188 ? 0.291 10.289 -2.932 1 96.31 188 PRO A O 1
ATOM 1472 N N . MET A 1 189 ? 1.492 9.18 -4.484 1 97.06 189 MET A N 1
ATOM 1473 C CA . MET A 1 189 ? 0.752 9.789 -5.586 1 97.06 189 MET A CA 1
ATOM 1474 C C . MET A 1 189 ? -0.714 9.375 -5.555 1 97.06 189 MET A C 1
ATOM 1476 O O . MET A 1 189 ? -1.604 10.195 -5.773 1 97.06 189 MET A O 1
ATOM 1480 N N . TYR A 1 190 ? -0.92 8.094 -5.285 1 97.44 190 TYR A N 1
ATOM 1481 C CA . TYR A 1 190 ? -2.275 7.574 -5.145 1 97.44 190 TYR A CA 1
ATOM 1482 C C . TYR A 1 190 ? -3.041 8.328 -4.062 1 97.44 190 TYR A C 1
ATOM 1484 O O . TYR A 1 190 ? -4.191 8.719 -4.266 1 97.44 190 TYR A O 1
ATOM 1492 N N . ILE A 1 191 ? -2.441 8.578 -2.916 1 96.81 191 ILE A N 1
ATOM 1493 C CA . ILE A 1 191 ? -3.082 9.25 -1.789 1 96.81 191 ILE A CA 1
ATOM 1494 C C . ILE A 1 191 ? -3.484 10.664 -2.193 1 96.81 191 ILE A C 1
ATOM 1496 O O . ILE A 1 191 ? -4.613 11.094 -1.939 1 96.81 191 ILE A O 1
ATOM 1500 N N . LEU A 1 192 ? -2.596 11.383 -2.865 1 96.31 192 LEU A N 1
ATOM 1501 C CA . LEU A 1 192 ? -2.84 12.766 -3.242 1 96.31 192 LEU A CA 1
ATOM 1502 C C . LEU A 1 192 ? -3.967 12.867 -4.266 1 96.31 192 LEU A C 1
ATOM 1504 O O . LEU A 1 192 ? -4.84 13.727 -4.152 1 96.31 192 LEU A O 1
ATOM 1508 N N . VAL A 1 193 ? -3.969 11.945 -5.215 1 96.12 193 VAL A N 1
ATOM 1509 C CA . VAL A 1 193 ? -4.957 11.984 -6.285 1 96.12 193 VAL A CA 1
ATOM 1510 C C . VAL A 1 193 ? -6.336 11.633 -5.73 1 96.12 193 VAL A C 1
ATOM 1512 O O . VAL A 1 193 ? -7.316 12.328 -5.996 1 96.12 193 VAL A O 1
ATOM 1515 N N . VAL A 1 194 ? -6.406 10.57 -4.938 1 95.62 194 VAL A N 1
ATOM 1516 C CA . VAL A 1 194 ? -7.684 10.102 -4.41 1 95.62 194 VAL A CA 1
ATOM 1517 C C . VAL A 1 194 ? -8.266 11.141 -3.455 1 95.62 194 VAL A C 1
ATOM 1519 O O . VAL A 1 194 ? -9.469 11.414 -3.482 1 95.62 194 VAL A O 1
ATOM 1522 N N . GLN A 1 195 ? -7.414 11.711 -2.611 1 94.12 195 GLN A N 1
ATOM 1523 C CA . GLN A 1 195 ? -7.902 12.719 -1.678 1 94.12 195 GLN A CA 1
ATOM 1524 C C . GLN A 1 195 ? -8.422 13.945 -2.42 1 94.12 195 GLN A C 1
ATOM 1526 O O . GLN A 1 195 ? -9.453 14.516 -2.041 1 94.12 195 GLN A O 1
ATOM 1531 N N . LEU A 1 196 ? -7.699 14.352 -3.441 1 95.12 196 LEU A N 1
ATOM 1532 C CA . LEU A 1 196 ? -8.172 15.477 -4.238 1 95.12 196 LEU A CA 1
ATOM 1533 C C . LEU A 1 196 ? -9.523 15.164 -4.875 1 95.12 196 LEU A C 1
ATOM 1535 O O . LEU A 1 196 ? -10.43 15.992 -4.867 1 95.12 196 LEU A O 1
ATOM 1539 N N . PHE A 1 197 ? -9.648 14.039 -5.391 1 94.44 197 PHE A N 1
ATOM 1540 C CA . PHE A 1 197 ? -10.883 13.609 -6.039 1 94.44 197 PHE A CA 1
ATOM 1541 C C . PHE A 1 197 ? -12.055 13.672 -5.07 1 94.44 197 PHE A C 1
ATOM 1543 O O . PHE A 1 197 ? -13.109 14.234 -5.398 1 94.44 197 PHE A O 1
ATOM 1550 N N . TYR A 1 198 ? -11.891 13.172 -3.91 1 92.62 198 TYR A N 1
ATOM 1551 C CA . TYR A 1 198 ? -12.992 13.125 -2.953 1 92.62 198 TYR A CA 1
ATOM 1552 C C . TYR A 1 198 ? -13.266 14.508 -2.373 1 92.62 198 TYR A C 1
ATOM 1554 O O . TYR A 1 198 ? -14.406 14.836 -2.031 1 92.62 198 TYR A O 1
ATOM 1562 N N . MET A 1 199 ? -12.219 15.305 -2.236 1 92.44 199 MET A N 1
ATOM 1563 C CA . MET A 1 199 ? -12.422 16.688 -1.786 1 92.44 199 MET A CA 1
ATOM 1564 C C . MET A 1 199 ? -13.305 17.453 -2.766 1 92.44 199 MET A C 1
ATOM 1566 O O . MET A 1 199 ? -14.234 18.156 -2.355 1 92.44 199 MET A O 1
ATOM 1570 N N . ILE A 1 200 ? -13.023 17.281 -3.986 1 92.31 200 ILE A N 1
ATOM 1571 C CA . ILE A 1 200 ? -13.805 17.969 -5.016 1 92.31 200 ILE A CA 1
ATOM 1572 C C . ILE A 1 200 ? -15.234 17.422 -5.023 1 92.31 200 ILE A C 1
ATOM 1574 O O . ILE A 1 200 ? -16.188 18.188 -5.133 1 92.31 200 ILE A O 1
ATOM 1578 N N . ALA A 1 201 ? -15.383 16.141 -4.895 1 90.88 201 ALA A N 1
ATOM 1579 C CA . ALA A 1 201 ? -16.703 15.531 -4.871 1 90.88 201 ALA A CA 1
ATOM 1580 C C . ALA A 1 201 ? -17.516 16.031 -3.682 1 90.88 201 ALA A C 1
ATOM 1582 O O . ALA A 1 201 ? -18.734 16.234 -3.793 1 90.88 201 ALA A O 1
ATOM 1583 N N . TYR A 1 202 ? -16.891 16.109 -2.561 1 90.12 202 TYR A N 1
ATOM 1584 C CA . TYR A 1 202 ? -17.578 16.609 -1.374 1 90.12 202 TYR A CA 1
ATOM 1585 C C . TYR A 1 202 ? -18 18.062 -1.553 1 90.12 202 TYR A C 1
ATOM 1587 O O . TYR A 1 202 ? -19.141 18.438 -1.231 1 90.12 202 TYR A O 1
ATOM 1595 N N . VAL A 1 203 ? -17.109 18.906 -2.111 1 89.69 203 VAL A N 1
ATOM 1596 C CA . VAL A 1 203 ? -17.359 20.344 -2.254 1 89.69 203 VAL A CA 1
ATOM 1597 C C . VAL A 1 203 ? -18.5 20.578 -3.232 1 89.69 203 VAL A C 1
ATOM 1599 O O . VAL A 1 203 ? -19.391 21.391 -2.977 1 89.69 203 VAL A O 1
ATOM 1602 N N . PHE A 1 204 ? -18.547 19.828 -4.312 1 89.25 204 PHE A N 1
ATOM 1603 C CA . PHE A 1 204 ? -19.562 20.047 -5.332 1 89.25 204 PHE A CA 1
ATOM 1604 C C . PHE A 1 204 ? -20.766 19.141 -5.098 1 89.25 204 PHE A C 1
ATOM 1606 O O . PHE A 1 204 ? -21.672 19.062 -5.941 1 89.25 204 PHE A O 1
ATOM 1613 N N . ASN A 1 205 ? -20.859 18.422 -3.914 1 81.06 205 ASN A N 1
ATOM 1614 C CA . ASN A 1 205 ? -21.969 17.562 -3.535 1 81.06 205 ASN A CA 1
ATOM 1615 C C . ASN A 1 205 ? -22.281 16.547 -4.629 1 81.06 205 ASN A C 1
ATOM 1617 O O . ASN A 1 205 ? -23.438 16.344 -4.984 1 81.06 205 ASN A O 1
ATOM 1621 N N . LEU A 1 206 ? -21.219 16.188 -5.164 1 75.69 206 LEU A N 1
ATOM 1622 C CA . LEU A 1 206 ? -21.438 15.141 -6.156 1 75.69 206 LEU A CA 1
ATOM 1623 C C . LEU A 1 206 ? -21.781 13.82 -5.484 1 75.69 206 LEU A C 1
ATOM 1625 O O . LEU A 1 206 ? -21.172 13.438 -4.488 1 75.69 206 LEU A O 1
ATOM 1629 N N . ASN A 1 207 ? -23.125 13.414 -5.371 1 62.47 207 ASN A N 1
ATOM 1630 C CA . ASN A 1 207 ? -23.531 12.125 -4.809 1 62.47 207 ASN A CA 1
ATOM 1631 C C . ASN A 1 207 ? -22.656 10.992 -5.336 1 62.47 207 ASN A C 1
ATOM 1633 O O . ASN A 1 207 ? -22.922 10.438 -6.402 1 62.47 207 ASN A O 1
ATOM 1637 N N . LEU A 1 208 ? -21.516 11.062 -5.145 1 56.91 208 LEU A N 1
ATOM 1638 C CA . LEU A 1 208 ? -20.75 9.891 -5.562 1 56.91 208 LEU A CA 1
ATOM 1639 C C . LEU A 1 208 ? -21.219 8.641 -4.812 1 56.91 208 LEU A C 1
ATOM 1641 O O . LEU A 1 208 ? -21.219 8.617 -3.582 1 56.91 208 LEU A O 1
ATOM 1645 N N . SER A 1 209 ? -22.469 8.117 -5.008 1 44.41 209 SER A N 1
ATOM 1646 C CA . SER A 1 209 ? -22.75 6.77 -4.504 1 44.41 209 SER A CA 1
ATOM 1647 C C . SER A 1 209 ? -21.469 5.949 -4.402 1 44.41 209 SER A C 1
ATOM 1649 O O . SER A 1 209 ? -21 5.395 -5.398 1 44.41 209 SER A O 1
ATOM 1651 N N . ILE A 1 210 ? -20.531 6.281 -3.939 1 39.34 210 ILE A N 1
ATOM 1652 C CA . ILE A 1 210 ? -19.469 5.289 -3.793 1 39.34 210 ILE A CA 1
ATOM 1653 C C . ILE A 1 210 ? -20.062 3.98 -3.27 1 39.34 210 ILE A C 1
ATOM 1655 O O . ILE A 1 210 ? -20.516 3.912 -2.127 1 39.34 210 ILE A O 1
ATOM 1659 N N . TYR A 1 211 ? -20.766 3.283 -4.078 1 32.47 211 TYR A N 1
ATOM 1660 C CA . TYR A 1 211 ? -21.141 1.894 -3.84 1 32.47 211 TYR A CA 1
ATOM 1661 C C . TYR A 1 211 ? -19.953 1.093 -3.312 1 32.47 211 TYR A C 1
ATOM 1663 O O . TYR A 1 211 ? -18.812 1.335 -3.705 1 32.47 211 TYR A O 1
ATOM 1671 N N . MET B 1 1 ? 19.406 -12.578 10.922 1 43.56 1 MET B N 1
ATOM 1672 C CA . MET B 1 1 ? 18.219 -11.734 11.031 1 43.56 1 MET B CA 1
ATOM 1673 C C . MET B 1 1 ? 17.5 -11.633 9.688 1 43.56 1 MET B C 1
ATOM 1675 O O . MET B 1 1 ? 16.328 -11.258 9.633 1 43.56 1 MET B O 1
ATOM 1679 N N . LYS B 1 2 ? 18.359 -11.961 8.523 1 60.12 2 LYS B N 1
ATOM 1680 C CA . LYS B 1 2 ? 18.094 -11.672 7.113 1 60.12 2 LYS B CA 1
ATOM 1681 C C . LYS B 1 2 ? 16.984 -12.562 6.566 1 60.12 2 LYS B C 1
ATOM 1683 O O . LYS B 1 2 ? 16.203 -12.125 5.719 1 60.12 2 LYS B O 1
ATOM 1688 N N . ASN B 1 3 ? 16.688 -13.703 7.43 1 76.81 3 ASN B N 1
ATOM 1689 C CA . ASN B 1 3 ? 15.797 -14.664 6.785 1 76.81 3 ASN B CA 1
ATOM 1690 C C . ASN B 1 3 ? 14.453 -14.758 7.512 1 76.81 3 ASN B C 1
ATOM 1692 O O . ASN B 1 3 ? 13.625 -15.609 7.188 1 76.81 3 ASN B O 1
ATOM 1696 N N . LYS B 1 4 ? 14.297 -13.812 8.461 1 88.88 4 LYS B N 1
ATOM 1697 C CA . LYS B 1 4 ? 13.141 -13.992 9.336 1 88.88 4 LYS B CA 1
ATOM 1698 C C . LYS B 1 4 ? 11.836 -13.781 8.578 1 88.88 4 LYS B C 1
ATOM 1700 O O . LYS B 1 4 ? 10.898 -14.57 8.711 1 88.88 4 LYS B O 1
ATOM 1705 N N . TYR B 1 5 ? 11.805 -12.812 7.742 1 91.94 5 TYR B N 1
ATOM 1706 C CA . TYR B 1 5 ? 10.578 -12.539 7.004 1 91.94 5 TYR B CA 1
ATOM 1707 C C . TYR B 1 5 ? 10.25 -13.68 6.047 1 91.94 5 TYR B C 1
ATOM 1709 O O . TYR B 1 5 ? 9.086 -14.055 5.895 1 91.94 5 TYR B O 1
ATOM 1717 N N . GLY B 1 6 ? 11.32 -14.281 5.531 1 92.06 6 GLY B N 1
ATOM 1718 C CA . GLY B 1 6 ? 11.102 -15.398 4.617 1 92.06 6 GLY B CA 1
ATOM 1719 C C . GLY B 1 6 ? 10.531 -16.625 5.301 1 92.06 6 GLY B C 1
ATOM 1720 O O . GLY B 1 6 ? 9.625 -17.266 4.773 1 92.06 6 GLY B O 1
ATOM 1721 N N . ILE B 1 7 ? 10.961 -16.891 6.461 1 93.94 7 ILE B N 1
ATOM 1722 C CA . ILE B 1 7 ? 10.516 -18.062 7.203 1 93.94 7 ILE B CA 1
ATOM 1723 C C . ILE B 1 7 ? 9.078 -17.859 7.672 1 93.94 7 ILE B C 1
ATOM 1725 O O . ILE B 1 7 ? 8.258 -18.781 7.582 1 93.94 7 ILE B O 1
ATOM 1729 N N . ILE B 1 8 ? 8.797 -16.672 8.125 1 95 8 ILE B N 1
ATOM 1730 C CA . ILE B 1 8 ? 7.445 -16.375 8.586 1 95 8 ILE B CA 1
ATOM 1731 C C . ILE B 1 8 ? 6.473 -16.469 7.406 1 95 8 ILE B C 1
ATOM 1733 O O . ILE B 1 8 ? 5.387 -17.047 7.535 1 95 8 ILE B O 1
ATOM 1737 N N . ALA B 1 9 ? 6.875 -15.938 6.34 1 94.5 9 ALA B N 1
ATOM 1738 C CA . ALA B 1 9 ? 6.027 -15.969 5.148 1 94.5 9 ALA B CA 1
ATOM 1739 C C . ALA B 1 9 ? 5.758 -17.406 4.707 1 94.5 9 ALA B C 1
ATOM 1741 O O . ALA B 1 9 ? 4.629 -17.75 4.344 1 94.5 9 ALA B O 1
ATOM 1742 N N . LEU B 1 10 ? 6.754 -18.188 4.699 1 93 10 LEU B N 1
ATOM 1743 C CA . LEU B 1 10 ? 6.582 -19.594 4.348 1 93 10 LEU B CA 1
ATOM 1744 C C . LEU B 1 10 ? 5.633 -20.281 5.316 1 93 10 LEU B C 1
ATOM 1746 O O . LEU B 1 10 ? 4.773 -21.062 4.902 1 93 10 LEU B O 1
ATOM 1750 N N . GLY B 1 11 ? 5.875 -20 6.594 1 94.25 11 GLY B N 1
ATOM 1751 C CA . GLY B 1 11 ? 4.969 -20.562 7.582 1 94.25 11 GLY B CA 1
ATOM 1752 C C . GLY B 1 11 ? 3.518 -20.188 7.34 1 94.25 11 GLY B C 1
ATOM 1753 O O . GLY B 1 11 ? 2.629 -21.031 7.445 1 94.25 11 GLY B O 1
ATOM 1754 N N . LEU B 1 12 ? 3.309 -18.953 7.012 1 94.81 12 LEU B N 1
ATOM 1755 C CA . LEU B 1 12 ? 1.954 -18.484 6.75 1 94.81 12 LEU B CA 1
ATOM 1756 C C . LEU B 1 12 ? 1.381 -19.141 5.496 1 94.81 12 LEU B C 1
ATOM 1758 O O . LEU B 1 12 ? 0.195 -19.484 5.453 1 94.81 12 LEU B O 1
ATOM 1762 N N . MET B 1 13 ? 2.172 -19.297 4.543 1 93.62 13 MET B N 1
ATOM 1763 C CA . MET B 1 13 ? 1.73 -19.938 3.307 1 93.62 13 MET B CA 1
ATOM 1764 C C . MET B 1 13 ? 1.354 -21.391 3.553 1 93.62 13 MET B C 1
ATOM 1766 O O . MET B 1 13 ? 0.346 -21.875 3.033 1 93.62 13 MET B O 1
ATOM 1770 N N . VAL B 1 14 ? 2.148 -22.062 4.32 1 93.62 14 VAL B N 1
ATOM 1771 C CA . VAL B 1 14 ? 1.869 -23.453 4.656 1 93.62 14 VAL B CA 1
ATOM 1772 C C . VAL B 1 14 ? 0.565 -23.547 5.445 1 93.62 14 VAL B C 1
ATOM 1774 O O . VAL B 1 14 ? -0.258 -24.422 5.195 1 93.62 14 VAL B O 1
ATOM 1777 N N . LEU B 1 15 ? 0.403 -22.641 6.328 1 94.88 15 LEU B N 1
ATOM 1778 C CA . LEU B 1 15 ? -0.825 -22.625 7.117 1 94.88 15 LEU B CA 1
ATOM 1779 C C . LEU B 1 15 ? -2.039 -22.391 6.223 1 94.88 15 LEU B C 1
ATOM 1781 O O . LEU B 1 15 ? -3.109 -22.953 6.461 1 94.88 15 LEU B O 1
ATOM 1785 N N . GLN B 1 16 ? -1.891 -21.547 5.266 1 94.62 16 GLN B N 1
ATOM 1786 C CA . GLN B 1 16 ? -2.977 -21.297 4.324 1 94.62 16 GLN B CA 1
ATOM 1787 C C . GLN B 1 16 ? -3.314 -22.562 3.533 1 94.62 16 GLN B C 1
ATOM 1789 O O . GLN B 1 16 ? -4.488 -22.891 3.354 1 94.62 16 GLN B O 1
ATOM 1794 N N . LEU B 1 17 ? -2.299 -23.25 3.098 1 91.69 17 LEU B N 1
ATOM 1795 C CA . LEU B 1 17 ? -2.514 -24.484 2.365 1 91.69 17 LEU B CA 1
ATOM 1796 C C . LEU B 1 17 ? -3.168 -25.531 3.258 1 91.69 17 LEU B C 1
ATOM 1798 O O . LEU B 1 17 ? -4.062 -26.266 2.816 1 91.69 17 LEU B O 1
ATOM 1802 N N . LEU B 1 18 ? -2.732 -25.547 4.449 1 93.19 18 LEU B N 1
ATOM 1803 C CA . LEU B 1 18 ? -3.312 -26.484 5.406 1 93.19 18 LEU B CA 1
ATOM 1804 C C . LEU B 1 18 ? -4.785 -26.172 5.645 1 93.19 18 LEU B C 1
ATOM 1806 O O . LEU B 1 18 ? -5.602 -27.078 5.797 1 93.19 18 LEU B O 1
ATOM 1810 N N . THR B 1 19 ? -5.055 -24.922 5.699 1 93.12 19 THR B N 1
ATOM 1811 C CA . THR B 1 19 ? -6.441 -24.516 5.898 1 93.12 19 THR B CA 1
ATOM 1812 C C . THR B 1 19 ? -7.301 -24.922 4.703 1 93.12 19 THR B C 1
ATOM 1814 O O . THR B 1 19 ? -8.422 -25.406 4.875 1 93.12 19 THR B O 1
ATOM 1817 N N . VAL B 1 20 ? -6.738 -24.766 3.518 1 90.44 20 VAL B N 1
ATOM 1818 C CA . VAL B 1 20 ? -7.473 -25.109 2.303 1 90.44 20 VAL B CA 1
ATOM 1819 C C . VAL B 1 20 ? -7.688 -26.625 2.244 1 90.44 20 VAL B C 1
ATOM 1821 O O . VAL B 1 20 ? -8.82 -27.094 2.133 1 90.44 20 VAL B O 1
ATOM 1824 N N . PHE B 1 21 ? -6.668 -27.375 2.432 1 91.38 21 PHE B N 1
ATOM 1825 C CA . PHE B 1 21 ? -6.758 -28.828 2.332 1 91.38 21 PHE B CA 1
ATOM 1826 C C . PHE B 1 21 ? -7.449 -29.406 3.557 1 91.38 21 PHE B C 1
ATOM 1828 O O . PHE B 1 21 ? -8.211 -30.375 3.447 1 91.38 21 PHE B O 1
ATOM 1835 N N . GLY B 1 22 ? -7.168 -28.859 4.652 1 90.38 22 GLY B N 1
ATOM 1836 C CA . GLY B 1 22 ? -7.832 -29.312 5.863 1 90.38 22 GLY B CA 1
ATOM 1837 C C . GLY B 1 22 ? -9.344 -29.141 5.809 1 90.38 22 GLY B C 1
ATOM 1838 O O . GLY B 1 22 ? -10.086 -30.031 6.234 1 90.38 22 GLY B O 1
ATOM 1839 N N . SER B 1 23 ? -9.766 -28.047 5.312 1 90.56 23 SER B N 1
ATOM 1840 C CA . SER B 1 23 ? -11.203 -27.812 5.211 1 90.56 23 SER B CA 1
ATOM 1841 C C . SER B 1 23 ? -11.859 -28.797 4.254 1 90.56 23 SER B C 1
ATOM 1843 O O . SER B 1 23 ? -12.977 -29.25 4.5 1 90.56 23 SER B O 1
ATOM 1845 N N . TRP B 1 24 ? -11.156 -29.078 3.207 1 88.75 24 TRP B N 1
ATOM 1846 C CA . TRP B 1 24 ? -11.68 -30.047 2.25 1 88.75 24 TRP B CA 1
ATOM 1847 C C . TRP B 1 24 ? -11.758 -31.438 2.871 1 88.75 24 TRP B C 1
ATOM 1849 O O . TRP B 1 24 ? -12.766 -32.156 2.729 1 88.75 24 TRP B O 1
ATOM 1859 N N . LEU B 1 25 ? -10.758 -31.875 3.627 1 88.19 25 LEU B N 1
ATOM 1860 C CA . LEU B 1 25 ? -10.688 -33.188 4.25 1 88.19 25 LEU B CA 1
ATOM 1861 C C . LEU B 1 25 ? -11.758 -33.344 5.324 1 88.19 25 LEU B C 1
ATOM 1863 O O . LEU B 1 25 ? -12.453 -34.344 5.383 1 88.19 25 LEU B O 1
ATOM 1867 N N . VAL B 1 26 ? -11.93 -32.312 6.141 1 88.06 26 VAL B N 1
ATOM 1868 C CA . VAL B 1 26 ? -12.875 -32.375 7.25 1 88.06 26 VAL B CA 1
ATOM 1869 C C . VAL B 1 26 ? -14.305 -32.406 6.711 1 88.06 26 VAL B C 1
ATOM 1871 O O . VAL B 1 26 ? -15.141 -33.156 7.219 1 88.06 26 VAL B O 1
ATOM 1874 N N . THR B 1 27 ? -14.594 -31.656 5.676 1 87.88 27 THR B N 1
ATOM 1875 C CA . THR B 1 27 ? -15.938 -31.656 5.113 1 87.88 27 THR B CA 1
ATOM 1876 C C . THR B 1 27 ? -16.234 -32.969 4.402 1 87.88 27 THR B C 1
ATOM 1878 O O . THR B 1 27 ? -17.375 -33.438 4.395 1 87.88 27 THR B O 1
ATOM 1881 N N . ALA B 1 28 ? -15.195 -33.562 3.859 1 86.94 28 ALA B N 1
ATOM 1882 C CA . ALA B 1 28 ? -15.367 -34.844 3.182 1 86.94 28 ALA B CA 1
ATOM 1883 C C . ALA B 1 28 ? -15.562 -35.969 4.188 1 86.94 28 ALA B C 1
ATOM 1885 O O . ALA B 1 28 ? -16.359 -36.906 3.965 1 86.94 28 ALA B O 1
ATOM 1886 N N . ALA B 1 29 ? -14.859 -35.906 5.309 1 89 29 ALA B N 1
ATOM 1887 C CA . ALA B 1 29 ? -14.906 -36.938 6.328 1 89 29 ALA B CA 1
ATOM 1888 C C . ALA B 1 29 ? -16.141 -36.781 7.211 1 89 29 ALA B C 1
ATOM 1890 O O . ALA B 1 29 ? -16.75 -37.781 7.621 1 89 29 ALA B O 1
ATOM 1891 N N . PHE B 1 30 ? -16.469 -35.562 7.531 1 89.06 30 PHE B N 1
ATOM 1892 C CA . PHE B 1 30 ? -17.609 -35.281 8.391 1 89.06 30 PHE B CA 1
ATOM 1893 C C . PHE B 1 30 ? -18.562 -34.312 7.723 1 89.06 30 PHE B C 1
ATOM 1895 O O . PHE B 1 30 ? -18.547 -33.094 8.047 1 89.06 30 PHE B O 1
ATOM 1902 N N . PRO B 1 31 ? -19.438 -34.688 6.914 1 80.31 31 PRO B N 1
ATOM 1903 C CA . PRO B 1 31 ? -20.297 -33.781 6.16 1 80.31 31 PRO B CA 1
ATOM 1904 C C . PRO B 1 31 ? -21.297 -33.031 7.047 1 80.31 31 PRO B C 1
ATOM 1906 O O . PRO B 1 31 ? -21.812 -31.984 6.656 1 80.31 31 PRO B O 1
ATOM 1909 N N . ASP B 1 32 ? -21.438 -33.438 8.25 1 84.12 32 ASP B N 1
ATOM 1910 C CA . ASP B 1 32 ? -22.438 -32.812 9.102 1 84.12 32 ASP B CA 1
ATOM 1911 C C . ASP B 1 32 ? -21.844 -31.672 9.922 1 84.12 32 ASP B C 1
ATOM 1913 O O . ASP B 1 32 ? -22.578 -30.938 10.609 1 84.12 32 ASP B O 1
ATOM 1917 N N . VAL B 1 33 ? -20.578 -31.531 9.797 1 81.12 33 VAL B N 1
ATOM 1918 C CA . VAL B 1 33 ? -19.953 -30.469 10.562 1 81.12 33 VAL B CA 1
ATOM 1919 C C . VAL B 1 33 ? -20.172 -29.125 9.875 1 81.12 33 VAL B C 1
ATOM 1921 O O . VAL B 1 33 ? -20.266 -29.062 8.641 1 81.12 33 VAL B O 1
ATOM 1924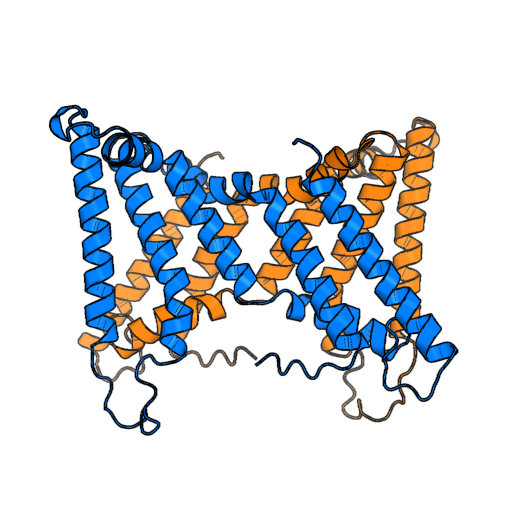 N N . ASN B 1 34 ? -20.469 -28.125 10.555 1 84.19 34 ASN B N 1
ATOM 1925 C CA . ASN B 1 34 ? -20.703 -26.781 10.047 1 84.19 34 ASN B CA 1
ATOM 1926 C C . ASN B 1 34 ? -19.406 -26.078 9.648 1 84.19 34 ASN B C 1
ATOM 1928 O O . ASN B 1 34 ? -19 -25.094 10.281 1 84.19 34 ASN B O 1
ATOM 1932 N N . ILE B 1 35 ? -18.688 -26.734 8.734 1 85.19 35 ILE B N 1
ATOM 1933 C CA . ILE B 1 35 ? -17.453 -26.156 8.195 1 85.19 35 ILE B CA 1
ATOM 1934 C C . ILE B 1 35 ? -17.562 -26.031 6.676 1 85.19 35 ILE B C 1
ATOM 1936 O O . ILE B 1 35 ? -18.188 -26.875 6.02 1 85.19 35 ILE B O 1
ATOM 1940 N N . ASN B 1 36 ? -17.062 -24.938 6.184 1 87 36 ASN B N 1
ATOM 1941 C CA . ASN B 1 36 ? -17.062 -24.719 4.742 1 87 36 ASN B CA 1
ATOM 1942 C C . ASN B 1 36 ? -15.742 -25.125 4.109 1 87 36 ASN B C 1
ATOM 1944 O O . ASN B 1 36 ? -14.672 -24.906 4.688 1 87 36 ASN B O 1
ATOM 1948 N N . SER B 1 37 ? -15.867 -25.75 2.984 1 85.62 37 SER B N 1
ATOM 1949 C CA . SER B 1 37 ? -14.664 -26.109 2.25 1 85.62 37 SER B CA 1
ATOM 1950 C C . SER B 1 37 ? -14.266 -25.016 1.266 1 85.62 37 SER B C 1
ATOM 1952 O O . SER B 1 37 ? -15.117 -24.438 0.588 1 85.62 37 SER B O 1
ATOM 1954 N N . LEU B 1 38 ? -13.016 -24.75 1.162 1 85.19 38 LEU B N 1
ATOM 1955 C CA . LEU B 1 38 ? -12.508 -23.75 0.243 1 85.19 38 LEU B CA 1
ATOM 1956 C C . LEU B 1 38 ? -12.281 -24.328 -1.146 1 85.19 38 LEU B C 1
ATOM 1958 O O . LEU B 1 38 ? -12.148 -23.594 -2.123 1 85.19 38 LEU B O 1
ATOM 1962 N N . LEU B 1 39 ? -12.219 -25.641 -1.201 1 80.38 39 LEU B N 1
ATOM 1963 C CA . LEU B 1 39 ? -12.031 -26.297 -2.498 1 80.38 39 LEU B CA 1
ATOM 1964 C C . LEU B 1 39 ? -13.383 -26.609 -3.145 1 80.38 39 LEU B C 1
ATOM 1966 O O . LEU B 1 39 ? -13.43 -27.234 -4.207 1 80.38 39 LEU B O 1
ATOM 1970 N N . SER B 1 40 ? -14.438 -26.141 -2.557 1 80 40 SER B N 1
ATOM 1971 C CA . SER B 1 40 ? -15.758 -26.234 -3.172 1 80 40 SER B CA 1
ATOM 1972 C C . SER B 1 40 ? -15.992 -25.078 -4.148 1 80 40 SER B C 1
ATOM 1974 O O . SER B 1 40 ? -15.25 -24.109 -4.152 1 80 40 SER B O 1
ATOM 1976 N N . GLY B 1 41 ? -16.906 -25.203 -5.055 1 76.81 41 GLY B N 1
ATOM 1977 C CA . GLY B 1 41 ? -17.25 -24.141 -5.969 1 76.81 41 GLY B CA 1
ATOM 1978 C C . GLY B 1 41 ? -17.578 -22.828 -5.262 1 76.81 41 GLY B C 1
ATOM 1979 O O . GLY B 1 41 ? -17.094 -21.766 -5.66 1 76.81 41 GLY B O 1
ATOM 1980 N N . ARG B 1 42 ? -18.312 -22.969 -4.148 1 79.81 42 ARG B N 1
ATOM 1981 C CA . ARG B 1 42 ? -18.703 -21.797 -3.377 1 79.81 42 ARG B CA 1
ATOM 1982 C C . ARG B 1 42 ? -17.5 -21.203 -2.654 1 79.81 42 ARG B C 1
ATOM 1984 O O . ARG B 1 42 ? -17.328 -19.984 -2.627 1 79.81 42 ARG B O 1
ATOM 1991 N N . GLY B 1 43 ? -16.688 -22.062 -2.094 1 82.31 43 GLY B N 1
ATOM 1992 C CA . GLY B 1 43 ? -15.523 -21.594 -1.346 1 82.31 43 GLY B CA 1
ATOM 1993 C C . GLY B 1 43 ? -14.492 -20.906 -2.213 1 82.31 43 GLY B C 1
ATOM 1994 O O . GLY B 1 43 ? -13.938 -19.875 -1.824 1 82.31 43 GLY B O 1
ATOM 1995 N N . PHE B 1 44 ? -14.281 -21.5 -3.328 1 80.62 44 PHE B N 1
ATOM 1996 C CA . PHE B 1 44 ? -13.297 -20.922 -4.234 1 80.62 44 PHE B CA 1
ATOM 1997 C C . PHE B 1 44 ? -13.797 -19.578 -4.773 1 80.62 44 PHE B C 1
ATOM 1999 O O . PHE B 1 44 ? -13.016 -18.625 -4.891 1 80.62 44 PHE B O 1
ATOM 2006 N N . ARG B 1 45 ? -15.047 -19.484 -5.113 1 79.56 45 ARG B N 1
ATOM 2007 C CA . ARG B 1 45 ? -15.633 -18.234 -5.578 1 79.56 45 ARG B CA 1
ATOM 2008 C C . ARG B 1 45 ? -15.547 -17.156 -4.5 1 79.56 45 ARG B C 1
ATOM 2010 O O . ARG B 1 45 ? -15.289 -15.992 -4.801 1 79.56 45 ARG B O 1
ATOM 2017 N N . TRP B 1 46 ? -15.773 -17.594 -3.348 1 83.19 46 TRP B N 1
ATOM 2018 C CA . TRP B 1 46 ? -15.648 -16.656 -2.236 1 83.19 46 TRP B CA 1
ATOM 2019 C C . TRP B 1 46 ? -14.211 -16.156 -2.105 1 83.19 46 TRP B C 1
ATOM 2021 O O . TRP B 1 46 ? -13.984 -14.953 -1.927 1 83.19 46 TRP B O 1
ATOM 2031 N N . PHE B 1 47 ? -13.305 -17.109 -2.211 1 85.31 47 PHE B N 1
ATOM 2032 C CA . PHE B 1 47 ? -11.906 -16.766 -2.025 1 85.31 47 PHE B CA 1
ATOM 2033 C C . PHE B 1 47 ? -11.453 -15.75 -3.068 1 85.31 47 PHE B C 1
ATOM 2035 O O . PHE B 1 47 ? -10.836 -14.734 -2.732 1 85.31 47 PHE B O 1
ATOM 2042 N N . VAL B 1 48 ? -11.805 -15.945 -4.277 1 82.31 48 VAL B N 1
ATOM 2043 C CA . VAL B 1 48 ? -11.375 -15.078 -5.363 1 82.31 48 VAL B CA 1
ATOM 2044 C C . VAL B 1 48 ? -12.188 -13.781 -5.34 1 82.31 48 VAL B C 1
ATOM 2046 O O . VAL B 1 48 ? -11.633 -12.695 -5.531 1 82.31 48 VAL B O 1
ATOM 2049 N N . GLY B 1 49 ? -13.359 -13.867 -5.031 1 83.62 49 GLY B N 1
ATOM 2050 C CA . GLY B 1 49 ? -14.25 -12.719 -5.066 1 83.62 49 GLY B CA 1
ATOM 2051 C C . GLY B 1 49 ? -14.031 -11.758 -3.916 1 83.62 49 GLY B C 1
ATOM 2052 O O . GLY B 1 49 ? -14.148 -10.539 -4.086 1 83.62 49 GLY B O 1
ATOM 2053 N N . GLN B 1 50 ? -13.664 -12.328 -2.803 1 87.69 50 GLN B N 1
ATOM 2054 C CA . GLN B 1 50 ? -13.555 -11.484 -1.617 1 87.69 50 GLN B CA 1
ATOM 2055 C C . GLN B 1 50 ? -12.102 -11.125 -1.324 1 87.69 50 GLN B C 1
ATOM 2057 O O . GLN B 1 50 ? -11.812 -10.477 -0.32 1 87.69 50 GLN B O 1
ATOM 2062 N N . PHE B 1 51 ? -11.289 -11.477 -2.225 1 90.06 51 PHE B N 1
ATOM 2063 C CA . PHE B 1 51 ? -9.867 -11.234 -2.016 1 90.06 51 PHE B CA 1
ATOM 2064 C C . PHE B 1 51 ? -9.594 -9.742 -1.829 1 90.06 51 PHE B C 1
ATOM 2066 O O . PHE B 1 51 ? -8.953 -9.344 -0.857 1 90.06 51 PHE B O 1
ATOM 2073 N N . THR B 1 52 ? -10.078 -8.953 -2.695 1 90.69 52 THR B N 1
ATOM 2074 C CA . THR B 1 52 ? -9.859 -7.512 -2.656 1 90.69 52 THR B CA 1
ATOM 2075 C C . THR B 1 52 ? -10.539 -6.895 -1.438 1 90.69 52 THR B C 1
ATOM 2077 O O . THR B 1 52 ? -9.945 -6.07 -0.741 1 90.69 52 THR B O 1
ATOM 2080 N N . ASN B 1 53 ? -11.703 -7.367 -1.184 1 89.56 53 ASN B N 1
ATOM 2081 C CA . ASN B 1 53 ? -12.453 -6.828 -0.054 1 89.56 53 ASN B CA 1
ATOM 2082 C C . ASN B 1 53 ? -11.789 -7.168 1.275 1 89.56 53 ASN B C 1
ATOM 2084 O O . ASN B 1 53 ? -11.844 -6.383 2.223 1 89.56 53 ASN B O 1
ATOM 2088 N N . ASN B 1 54 ? -11.195 -8.312 1.305 1 90.94 54 ASN B N 1
ATOM 2089 C CA . ASN B 1 54 ? -10.492 -8.719 2.52 1 90.94 54 ASN B CA 1
ATOM 2090 C C . ASN B 1 54 ? -9.289 -7.832 2.801 1 90.94 54 ASN B C 1
ATOM 2092 O O . ASN B 1 54 ? -8.984 -7.539 3.957 1 90.94 54 ASN B O 1
ATOM 2096 N N . LEU B 1 55 ? -8.688 -7.43 1.788 1 92.94 55 LEU B N 1
ATOM 2097 C CA . LEU B 1 55 ? -7.477 -6.633 1.949 1 92.94 55 LEU B CA 1
ATOM 2098 C C . LEU B 1 55 ? -7.82 -5.156 2.143 1 92.94 55 LEU B C 1
ATOM 2100 O O . LEU B 1 55 ? -7.027 -4.398 2.699 1 92.94 55 LEU B O 1
ATOM 2104 N N . LYS B 1 56 ? -8.906 -4.848 1.612 1 91.75 56 LYS B N 1
ATOM 2105 C CA . LYS B 1 56 ? -9.391 -3.473 1.703 1 91.75 56 LYS B CA 1
ATOM 2106 C C . LYS B 1 56 ? -9.836 -3.139 3.123 1 91.75 56 LYS B C 1
ATOM 2108 O O . LYS B 1 56 ? -11.031 -3.018 3.391 1 91.75 56 LYS B O 1
ATOM 2113 N N . SER B 1 57 ? -8.992 -2.889 4.051 1 91.12 57 SER B N 1
ATOM 2114 C CA . SER B 1 57 ? -9.297 -2.617 5.453 1 91.12 57 SER B CA 1
ATOM 2115 C C . SER B 1 57 ? -8.625 -1.33 5.922 1 91.12 57 SER B C 1
ATOM 2117 O O . SER B 1 57 ? -7.781 -0.771 5.219 1 91.12 57 SER B O 1
ATOM 2119 N N . ASP B 1 58 ? -9.055 -0.875 7.027 1 91.94 58 ASP B N 1
ATOM 2120 C CA . ASP B 1 58 ? -8.445 0.312 7.621 1 91.94 58 ASP B CA 1
ATOM 2121 C C . ASP B 1 58 ? -6.977 0.065 7.961 1 91.94 58 ASP B C 1
ATOM 2123 O O . ASP B 1 58 ? -6.152 0.976 7.863 1 91.94 58 ASP B O 1
ATOM 2127 N N . MET B 1 59 ? -6.742 -1.18 8.234 1 93.19 59 MET B N 1
ATOM 2128 C CA . MET B 1 59 ? -5.383 -1.532 8.633 1 93.19 59 MET B CA 1
ATOM 2129 C C . MET B 1 59 ? -4.402 -1.295 7.488 1 93.19 59 MET B C 1
ATOM 2131 O O . MET B 1 59 ? -3.266 -0.878 7.715 1 93.19 59 MET B O 1
ATOM 2135 N N . LEU B 1 60 ? -4.832 -1.585 6.328 1 95.5 60 LEU B N 1
ATOM 2136 C CA . LEU B 1 60 ? -3.955 -1.375 5.18 1 95.5 60 LEU B CA 1
ATOM 2137 C C . LEU B 1 60 ? -3.633 0.105 5.004 1 95.5 60 LEU B C 1
ATOM 2139 O O . LEU B 1 60 ? -2.477 0.471 4.785 1 95.5 60 LEU B O 1
ATOM 2143 N N . VAL B 1 61 ? -4.594 0.946 5.102 1 95.69 61 VAL B N 1
ATOM 2144 C CA . VAL B 1 61 ? -4.41 2.387 4.953 1 95.69 61 VAL B CA 1
ATOM 2145 C C . VAL B 1 61 ? -3.52 2.91 6.078 1 95.69 61 VAL B C 1
ATOM 2147 O O . VAL B 1 61 ? -2.631 3.734 5.844 1 95.69 61 VAL B O 1
ATOM 2150 N N . TRP B 1 62 ? -3.771 2.406 7.277 1 95.12 62 TRP B N 1
ATOM 2151 C CA . TRP B 1 62 ? -2.953 2.818 8.414 1 95.12 62 TRP B CA 1
ATOM 2152 C C . TRP B 1 62 ? -1.499 2.406 8.219 1 95.12 62 TRP B C 1
ATOM 2154 O O . TRP B 1 62 ? -0.583 3.168 8.531 1 95.12 62 TRP B O 1
ATOM 2164 N N . LEU B 1 63 ? -1.351 1.198 7.703 1 96.31 63 LEU B N 1
ATOM 2165 C CA . LEU B 1 63 ? -0.003 0.722 7.41 1 96.31 63 LEU B CA 1
ATOM 2166 C C . LEU B 1 63 ? 0.684 1.626 6.391 1 96.31 63 LEU B C 1
ATOM 2168 O O . LEU B 1 63 ? 1.857 1.969 6.551 1 96.31 63 LEU B O 1
ATOM 2172 N N . LEU B 1 64 ? -0.049 1.976 5.422 1 97.25 64 LEU B N 1
ATOM 2173 C CA . LEU B 1 6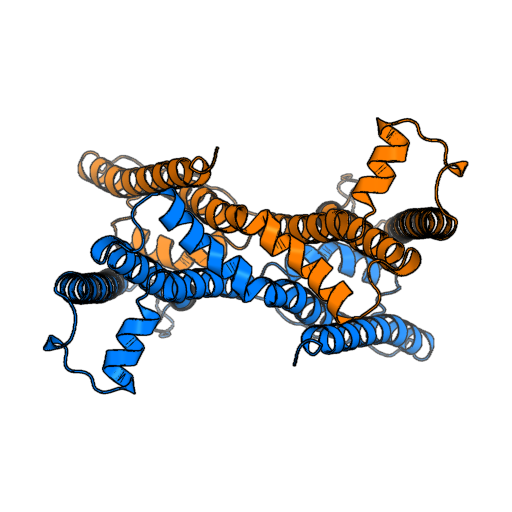4 ? 0.466 2.848 4.371 1 97.25 64 LEU B CA 1
ATOM 2174 C C . LEU B 1 64 ? 0.857 4.207 4.934 1 97.25 64 LEU B C 1
ATOM 2176 O O . LEU B 1 64 ? 1.972 4.684 4.707 1 97.25 64 LEU B O 1
ATOM 2180 N N . LEU B 1 65 ? 0.04 4.801 5.711 1 96.75 65 LEU B N 1
ATOM 2181 C CA . LEU B 1 65 ? 0.265 6.141 6.246 1 96.75 65 LEU B CA 1
ATOM 2182 C C . LEU B 1 65 ? 1.396 6.137 7.27 1 96.75 65 LEU B C 1
ATOM 2184 O O . LEU B 1 65 ? 2.232 7.043 7.277 1 96.75 65 LEU B O 1
ATOM 2188 N N . PHE B 1 66 ? 1.437 5.105 8.062 1 96.25 66 PHE B N 1
ATOM 2189 C CA . PHE B 1 66 ? 2.5 5.008 9.055 1 96.25 66 PHE B CA 1
ATOM 2190 C C . PHE B 1 66 ? 3.85 4.785 8.383 1 96.25 66 PHE B C 1
ATOM 2192 O O . PHE B 1 66 ? 4.871 5.297 8.844 1 96.25 66 PHE B O 1
ATOM 2199 N N . SER B 1 67 ? 3.801 4.031 7.355 1 97.38 67 SER B N 1
ATOM 2200 C CA . SER B 1 67 ? 5.047 3.805 6.629 1 97.38 67 SER B CA 1
ATOM 2201 C C . SER B 1 67 ? 5.586 5.105 6.043 1 97.38 67 SER B C 1
ATOM 2203 O O . SER B 1 67 ? 6.785 5.383 6.133 1 97.38 67 SER B O 1
ATOM 2205 N N . ILE B 1 68 ? 4.742 5.875 5.477 1 97.56 68 ILE B N 1
ATOM 2206 C CA . ILE B 1 68 ? 5.16 7.145 4.895 1 97.56 68 ILE B CA 1
ATOM 2207 C C . ILE B 1 68 ? 5.66 8.078 5.992 1 97.56 68 ILE B C 1
ATOM 2209 O O . ILE B 1 68 ? 6.711 8.711 5.848 1 97.56 68 ILE B O 1
ATOM 2213 N N . ALA B 1 69 ? 4.922 8.133 7.09 1 97 69 ALA B N 1
ATOM 2214 C CA . ALA B 1 69 ? 5.332 8.977 8.211 1 97 69 ALA B CA 1
ATOM 2215 C C . ALA B 1 69 ? 6.703 8.555 8.734 1 97 69 ALA B C 1
ATOM 2217 O O . ALA B 1 69 ? 7.551 9.406 9.023 1 97 69 ALA B O 1
ATOM 2218 N N . TRP B 1 70 ? 6.91 7.324 8.828 1 96.38 70 TRP B N 1
ATOM 2219 C CA . TRP B 1 70 ? 8.18 6.797 9.312 1 96.38 70 TRP B CA 1
ATOM 2220 C C . TRP B 1 70 ? 9.32 7.156 8.367 1 96.38 70 TRP B C 1
ATOM 2222 O O . TRP B 1 70 ? 10.406 7.531 8.805 1 96.38 70 TRP B O 1
ATOM 2232 N N . GLY B 1 71 ? 9.062 7.07 7.133 1 96.62 71 GLY B N 1
ATOM 2233 C CA . GLY B 1 71 ? 10.078 7.395 6.145 1 96.62 71 GLY B CA 1
ATOM 2234 C C . GLY B 1 71 ? 10.516 8.844 6.195 1 96.62 71 GLY B C 1
ATOM 2235 O O . GLY B 1 71 ? 11.711 9.133 6.258 1 96.62 71 GLY B O 1
ATOM 2236 N N . VAL B 1 72 ? 9.578 9.672 6.211 1 96.94 72 VAL B N 1
ATOM 2237 C CA . VAL B 1 72 ? 9.898 11.094 6.246 1 96.94 72 VAL B CA 1
ATOM 2238 C C . VAL B 1 72 ? 10.578 11.438 7.57 1 96.94 72 VAL B C 1
ATOM 2240 O O . VAL B 1 72 ? 11.531 12.219 7.598 1 96.94 72 VAL B O 1
ATOM 2243 N N . TYR B 1 73 ? 10.086 10.836 8.594 1 96 73 TYR B N 1
ATOM 2244 C CA . TYR B 1 73 ? 10.633 11.062 9.93 1 96 73 TYR B CA 1
ATOM 2245 C C . TYR B 1 73 ? 12.109 10.695 9.977 1 96 73 TYR B C 1
ATOM 2247 O O . TYR B 1 73 ? 12.922 11.43 10.547 1 96 73 TYR B O 1
ATOM 2255 N N . LYS B 1 74 ? 12.484 9.719 9.383 1 94.94 74 LYS B N 1
ATOM 2256 C CA . LYS B 1 74 ? 13.859 9.227 9.414 1 94.94 74 LYS B CA 1
ATOM 2257 C C . LYS B 1 74 ? 14.742 9.984 8.422 1 94.94 74 LYS B C 1
ATOM 2259 O O . LYS B 1 74 ? 15.875 10.344 8.734 1 94.94 74 LYS B O 1
ATOM 2264 N N . THR B 1 75 ? 14.219 10.242 7.273 1 95.31 75 THR B N 1
ATOM 2265 C CA . THR B 1 75 ? 15.039 10.82 6.219 1 95.31 75 THR B CA 1
ATOM 2266 C C . THR B 1 75 ? 15.141 12.336 6.379 1 95.31 75 THR B C 1
ATOM 2268 O O . THR B 1 75 ? 16.078 12.961 5.887 1 95.31 75 THR B O 1
ATOM 2271 N N . SER B 1 76 ? 14.164 12.984 6.934 1 93.75 76 SER B N 1
ATOM 2272 C CA . SER B 1 76 ? 14.195 14.43 7.141 1 93.75 76 SER B CA 1
ATOM 2273 C C . SER B 1 76 ? 15.242 14.82 8.18 1 93.75 76 SER B C 1
ATOM 2275 O O . SER B 1 76 ? 15.711 15.961 8.203 1 93.75 76 SER B O 1
ATOM 2277 N N . GLY B 1 77 ? 15.641 13.891 9.117 1 91.31 77 GLY B N 1
ATOM 2278 C CA . GLY B 1 77 ? 16.609 14.195 10.156 1 91.31 77 GLY B CA 1
ATOM 2279 C C . GLY B 1 77 ? 15.969 14.508 11.5 1 91.31 77 GLY B C 1
ATOM 2280 O O . GLY B 1 77 ? 16.672 14.695 12.5 1 91.31 77 GLY B O 1
ATOM 2281 N N . LEU B 1 78 ? 14.711 14.578 11.469 1 90.88 78 LEU B N 1
ATOM 2282 C CA . LEU B 1 78 ? 14.008 14.898 12.703 1 90.88 78 LEU B CA 1
ATOM 2283 C C . LEU B 1 78 ? 14.227 13.805 13.75 1 90.88 78 LEU B C 1
ATOM 2285 O O . LEU B 1 78 ? 14.344 14.094 14.938 1 90.88 78 LEU B O 1
ATOM 2289 N N . HIS B 1 79 ? 14.219 12.594 13.266 1 89.31 79 HIS B N 1
ATOM 2290 C CA . HIS B 1 79 ? 14.453 11.477 14.172 1 89.31 79 HIS B CA 1
ATOM 2291 C C . HIS B 1 79 ? 15.789 11.625 14.898 1 89.31 79 HIS B C 1
ATOM 2293 O O . HIS B 1 79 ? 15.859 11.422 16.109 1 89.31 79 HIS B O 1
ATOM 2299 N N . ASP B 1 80 ? 16.797 11.984 14.25 1 88.19 80 ASP B N 1
ATOM 2300 C CA . ASP B 1 80 ? 18.141 12.109 14.812 1 88.19 80 ASP B CA 1
ATOM 2301 C C . ASP B 1 80 ? 18.203 13.234 15.836 1 88.19 80 ASP B C 1
ATOM 2303 O O . ASP B 1 80 ? 18.781 13.07 16.922 1 88.19 80 ASP B O 1
ATOM 2307 N N . ILE B 1 81 ? 17.609 14.297 15.492 1 86.62 81 ILE B N 1
ATOM 2308 C CA . ILE B 1 81 ? 17.688 15.469 16.359 1 86.62 81 ILE B CA 1
ATOM 2309 C C . ILE B 1 81 ? 16.844 15.234 17.609 1 86.62 81 ILE B C 1
ATOM 2311 O O . ILE B 1 81 ? 17.234 15.641 18.719 1 86.62 81 ILE B O 1
ATOM 2315 N N . LEU B 1 82 ? 15.711 14.609 17.422 1 85.88 82 LEU B N 1
ATOM 2316 C CA . LEU B 1 82 ? 14.859 14.305 18.578 1 85.88 82 LEU B CA 1
ATOM 2317 C C . LEU B 1 82 ? 15.547 13.328 19.516 1 85.88 82 LEU B C 1
ATOM 2319 O O . LEU B 1 82 ? 15.445 13.453 20.734 1 85.88 82 LEU B O 1
ATOM 2323 N N . CYS B 1 83 ? 16.25 12.383 18.891 1 86.75 83 CYS B N 1
ATOM 2324 C CA . CYS B 1 83 ? 16.984 11.43 19.719 1 86.75 83 CYS B CA 1
ATOM 2325 C C . CYS B 1 83 ? 18.125 12.109 20.469 1 86.75 83 CYS B C 1
ATOM 2327 O O . CYS B 1 83 ? 18.375 11.812 21.641 1 86.75 83 CYS B O 1
ATOM 2329 N N . LYS B 1 84 ? 18.781 13.031 19.844 1 86 84 LYS B N 1
ATOM 2330 C CA . LYS B 1 84 ? 19.859 13.781 20.484 1 86 84 LYS B CA 1
ATOM 2331 C C . LYS B 1 84 ? 19.312 14.656 21.609 1 86 84 LYS B C 1
ATOM 2333 O O . LYS B 1 84 ? 19.969 14.797 22.656 1 86 84 LYS B O 1
ATOM 2338 N N . LEU B 1 85 ? 18.156 15.172 21.484 1 84.25 85 LEU B N 1
ATOM 2339 C CA . LEU B 1 85 ? 17.562 16.078 22.469 1 84.25 85 LEU B CA 1
ATOM 2340 C C . LEU B 1 85 ? 17 15.289 23.656 1 84.25 85 LEU B C 1
ATOM 2342 O O . LEU B 1 85 ? 17.203 15.68 24.797 1 84.25 85 LEU B O 1
ATOM 2346 N N . VAL B 1 86 ? 16.281 14.141 23.328 1 82.44 86 VAL B N 1
ATOM 2347 C CA . VAL B 1 86 ? 15.547 13.422 24.359 1 82.44 86 VAL B CA 1
ATOM 2348 C C . VAL B 1 86 ? 16.438 12.352 24.984 1 82.44 86 VAL B C 1
ATOM 2350 O O . VAL B 1 86 ? 16.438 12.164 26.203 1 82.44 86 VAL B O 1
ATOM 2353 N N . CYS B 1 87 ? 17.141 11.633 24.078 1 79.62 87 CYS B N 1
ATOM 2354 C CA . CYS B 1 87 ? 17.906 10.492 24.562 1 79.62 87 CYS B CA 1
ATOM 2355 C C . CYS B 1 87 ? 19.266 10.938 25.078 1 79.62 87 CYS B C 1
ATOM 2357 O O . CYS B 1 87 ? 19.766 10.406 26.078 1 79.62 87 CYS B O 1
ATOM 2359 N N . ARG B 1 88 ? 19.906 11.922 24.391 1 77.94 88 ARG B N 1
ATOM 2360 C CA . ARG B 1 88 ? 21.266 12.281 24.766 1 77.94 88 ARG B CA 1
ATOM 2361 C C . ARG B 1 88 ? 21.297 13.547 25.625 1 77.94 88 ARG B C 1
ATOM 2363 O O . ARG B 1 88 ? 22.344 13.938 26.141 1 77.94 88 ARG B O 1
ATOM 2370 N N . LYS B 1 89 ? 20.156 14.047 25.938 1 80.94 89 LYS B N 1
ATOM 2371 C CA . LYS B 1 89 ? 19.984 15.219 26.797 1 80.94 89 LYS B CA 1
ATOM 2372 C C . LYS B 1 89 ? 20.922 16.344 26.375 1 80.94 89 LYS B C 1
ATOM 2374 O O . LYS B 1 89 ? 21.547 16.984 27.219 1 80.94 89 LYS B O 1
ATOM 2379 N N . ASN B 1 90 ? 21.078 16.406 25.047 1 79.62 90 ASN B N 1
ATOM 2380 C CA . ASN B 1 90 ? 21.828 17.547 24.547 1 79.62 90 ASN B CA 1
ATOM 2381 C C . ASN B 1 90 ? 21.031 18.844 24.688 1 79.62 90 ASN B C 1
ATOM 2383 O O . ASN B 1 90 ? 19.797 18.828 24.609 1 79.62 90 ASN B O 1
ATOM 2387 N N . LYS B 1 91 ? 21.828 19.844 24.969 1 79.75 91 LYS B N 1
ATOM 2388 C CA . LYS B 1 91 ? 21.125 21.109 25.125 1 79.75 91 LYS B CA 1
ATOM 2389 C C . LYS B 1 91 ? 20.75 21.703 23.766 1 79.75 91 LYS B C 1
ATOM 2391 O O . LYS B 1 91 ? 21.438 21.453 22.766 1 79.75 91 LYS B O 1
ATOM 2396 N N . PHE B 1 92 ? 19.609 22.281 23.719 1 81.88 92 PHE B N 1
ATOM 2397 C CA . PHE B 1 92 ? 19.094 22.953 22.531 1 81.88 92 PHE B CA 1
ATOM 2398 C C . PHE B 1 92 ? 20.125 23.906 21.953 1 81.88 92 PHE B C 1
ATOM 2400 O O . PHE B 1 92 ? 20.203 24.062 20.734 1 81.88 92 PHE B O 1
ATOM 2407 N N . SER B 1 93 ? 20.938 24.375 22.734 1 78.44 93 SER B N 1
ATOM 2408 C CA . SER B 1 93 ? 21.938 25.359 22.328 1 78.44 93 SER B CA 1
ATOM 2409 C C . SER B 1 93 ? 23.125 24.688 21.641 1 78.44 93 SER B C 1
ATOM 2411 O O . SER B 1 93 ? 23.906 25.359 20.969 1 78.44 93 SER B O 1
ATOM 2413 N N . ASP B 1 94 ? 23.172 23.422 21.656 1 82.69 94 ASP B N 1
ATOM 2414 C CA . ASP B 1 94 ? 24.297 22.703 21.078 1 82.69 94 ASP B CA 1
ATOM 2415 C C . ASP B 1 94 ? 24.078 22.453 19.594 1 82.69 94 ASP B C 1
ATOM 2417 O O . ASP B 1 94 ? 25.016 22.094 18.859 1 82.69 94 ASP B O 1
ATOM 2421 N N . PHE B 1 95 ? 22.891 22.828 19.188 1 83.88 95 PHE B N 1
ATOM 2422 C CA . PHE B 1 95 ? 22.594 22.531 17.797 1 83.88 95 PHE B CA 1
ATOM 2423 C C . PHE B 1 95 ? 22.859 23.75 16.906 1 83.88 95 PHE B C 1
ATOM 2425 O O . PHE B 1 95 ? 22.969 24.875 17.406 1 83.88 95 PHE B O 1
ATOM 2432 N N . ARG B 1 96 ? 23.125 23.453 15.695 1 81.44 96 ARG B N 1
ATOM 2433 C CA . ARG B 1 96 ? 23.359 24.484 14.703 1 81.44 96 ARG B CA 1
ATOM 2434 C C . ARG B 1 96 ? 22.125 25.375 14.539 1 81.44 96 ARG B C 1
ATOM 2436 O O . ARG B 1 96 ? 21 24.922 14.781 1 81.44 96 ARG B O 1
ATOM 2443 N N . TYR B 1 97 ? 22.297 26.578 14.133 1 85.88 97 TYR B N 1
ATOM 2444 C CA . TYR B 1 97 ? 21.219 27.547 13.969 1 85.88 97 TYR B CA 1
ATOM 2445 C C . TYR B 1 97 ? 20.094 26.984 13.102 1 85.88 97 TYR B C 1
ATOM 2447 O O . TYR B 1 97 ? 18.922 27.062 13.461 1 85.88 97 TYR B O 1
ATOM 2455 N N . ARG B 1 98 ? 20.422 26.391 12.023 1 87.12 98 ARG B N 1
ATOM 2456 C CA . ARG B 1 98 ? 19.438 25.844 11.094 1 87.12 98 ARG B CA 1
ATOM 2457 C C . ARG B 1 98 ? 18.656 24.703 11.742 1 87.12 98 ARG B C 1
ATOM 2459 O O . ARG B 1 98 ? 17.453 24.562 11.492 1 87.12 98 ARG B O 1
ATOM 2466 N N . GLU B 1 99 ? 19.375 23.953 12.547 1 88.06 99 GLU B N 1
ATOM 2467 C CA . GLU B 1 99 ? 18.719 22.875 13.266 1 88.06 99 GLU B CA 1
ATOM 2468 C C . GLU B 1 99 ? 17.75 23.406 14.32 1 88.06 99 GLU B C 1
ATOM 2470 O O . GLU B 1 99 ? 16.656 22.875 14.5 1 88.06 99 GLU B O 1
ATOM 2475 N N . ARG B 1 100 ? 18.109 24.516 14.914 1 88.5 100 ARG B N 1
ATOM 2476 C CA . ARG B 1 100 ? 17.25 25.125 15.93 1 88.5 100 ARG B CA 1
ATOM 2477 C C . ARG B 1 100 ? 15.992 25.703 15.305 1 88.5 100 ARG B C 1
ATOM 2479 O O . ARG B 1 100 ? 14.891 25.531 15.836 1 88.5 100 ARG B O 1
ATOM 2486 N N . VAL B 1 101 ? 16.234 26.344 14.266 1 88.5 101 VAL B N 1
ATOM 2487 C CA . VAL B 1 101 ? 15.102 26.922 13.547 1 88.5 101 VAL B CA 1
ATOM 2488 C C . VAL B 1 101 ? 14.172 25.797 13.07 1 88.5 101 VAL B C 1
ATOM 2490 O O . VAL B 1 101 ? 12.953 25.938 13.133 1 88.5 101 VAL B O 1
ATOM 2493 N N . GLY B 1 102 ? 14.812 24.766 12.625 1 89.38 102 GLY B N 1
ATOM 2494 C CA . GLY B 1 102 ? 14.039 23.625 12.164 1 89.38 102 GLY B CA 1
ATOM 2495 C C . GLY B 1 102 ? 13.188 23 13.25 1 89.38 102 GLY B C 1
ATOM 2496 O O . GLY B 1 102 ? 12.023 22.656 13.023 1 89.38 102 GLY B O 1
ATOM 2497 N N . ILE B 1 103 ? 13.758 22.875 14.398 1 88.38 103 ILE B N 1
ATOM 2498 C CA . ILE B 1 103 ? 13.039 22.281 15.516 1 88.38 103 ILE B CA 1
ATOM 2499 C C . ILE B 1 103 ? 11.867 23.188 15.906 1 88.38 103 ILE B C 1
ATOM 2501 O O . ILE B 1 103 ? 10.773 22.688 16.188 1 88.38 103 ILE B O 1
ATOM 2505 N N . ARG B 1 104 ? 12.07 24.453 15.906 1 90.25 104 ARG B N 1
ATOM 2506 C CA . ARG B 1 104 ? 11.008 25.391 16.266 1 90.25 104 ARG B CA 1
ATOM 2507 C C . ARG B 1 104 ? 9.859 25.328 15.258 1 90.25 104 ARG B C 1
ATOM 2509 O O . ARG B 1 104 ? 8.695 25.359 15.648 1 90.25 104 ARG B O 1
ATOM 2516 N N . LEU B 1 105 ? 10.211 25.203 14.055 1 90.12 105 LEU B N 1
ATOM 2517 C CA . LEU B 1 105 ? 9.188 25.125 13.016 1 90.12 105 LEU B CA 1
ATOM 2518 C C . LEU B 1 105 ? 8.414 23.812 13.117 1 90.12 105 LEU B C 1
ATOM 2520 O O . LEU B 1 105 ? 7.191 23.797 12.938 1 90.12 105 LEU B O 1
ATOM 2524 N N . ALA B 1 106 ? 9.195 22.734 13.305 1 90.69 106 ALA B N 1
ATOM 2525 C CA . ALA B 1 106 ? 8.539 21.438 13.477 1 90.69 106 ALA B CA 1
ATOM 2526 C C . ALA B 1 106 ? 7.582 21.469 14.664 1 90.69 106 ALA B C 1
ATOM 2528 O O . ALA B 1 106 ? 6.473 20.938 14.586 1 90.69 106 ALA B O 1
ATOM 2529 N N . LEU B 1 107 ? 7.992 22.062 15.719 1 89 107 LEU B N 1
ATOM 2530 C CA . LEU B 1 107 ? 7.16 22.188 16.922 1 89 107 LEU B CA 1
ATOM 2531 C C . LEU B 1 107 ? 5.949 23.078 16.641 1 89 107 LEU B C 1
ATOM 2533 O O . LEU B 1 107 ? 4.848 22.781 17.125 1 89 107 LEU B O 1
ATOM 2537 N N . PHE B 1 108 ? 6.152 24.125 15.93 1 90.75 108 PHE B N 1
ATOM 2538 C CA . PHE B 1 108 ? 5.051 25 15.57 1 90.75 108 PHE B CA 1
ATOM 2539 C C . PHE B 1 108 ? 4.008 24.25 14.75 1 90.75 108 PHE B C 1
ATOM 2541 O O . PHE B 1 108 ? 2.809 24.359 15.016 1 90.75 108 PHE B O 1
ATOM 2548 N N . ASP B 1 109 ? 4.48 23.562 13.781 1 89.38 109 ASP B N 1
ATOM 2549 C CA . ASP B 1 109 ? 3.57 22.797 12.938 1 89.38 109 ASP B CA 1
ATOM 2550 C C . ASP B 1 109 ? 2.795 21.766 13.758 1 89.38 109 ASP B C 1
ATOM 2552 O O . ASP B 1 109 ? 1.593 21.578 13.562 1 89.38 109 ASP B O 1
ATOM 2556 N N . PHE B 1 110 ? 3.506 21.156 14.609 1 88.44 110 PHE B N 1
ATOM 2557 C CA . PHE B 1 110 ? 2.898 20.141 15.469 1 88.44 110 PHE B CA 1
ATOM 2558 C C . PHE B 1 110 ? 1.808 20.766 16.344 1 88.44 110 PHE B C 1
ATOM 2560 O O . PHE B 1 110 ? 0.679 20.266 16.375 1 88.44 110 PHE B O 1
ATOM 2567 N N . VAL B 1 111 ? 1.995 21.859 16.953 1 88.56 111 VAL B N 1
ATOM 2568 C CA . VAL B 1 111 ? 1.051 22.531 17.828 1 88.56 111 VAL B CA 1
ATOM 2569 C C . VAL B 1 111 ? -0.104 23.109 17 1 88.56 111 VAL B C 1
ATOM 2571 O O . VAL B 1 111 ? -1.264 23.031 17.422 1 88.56 111 VAL B O 1
ATOM 2574 N N . PHE B 1 112 ? 0.269 23.656 15.891 1 87.75 112 PHE B N 1
ATOM 2575 C CA . PHE B 1 112 ? -0.734 24.219 15 1 87.75 112 PHE B CA 1
ATOM 2576 C C . PHE B 1 112 ? -1.744 23.172 14.57 1 87.75 112 PHE B C 1
ATOM 2578 O O . PHE B 1 112 ? -2.953 23.406 14.602 1 87.75 112 PHE B O 1
ATOM 2585 N N . PHE B 1 113 ? -1.25 22.016 14.227 1 84.44 113 PHE B N 1
ATOM 2586 C CA . PHE B 1 113 ? -2.131 20.938 13.766 1 84.44 113 PHE B CA 1
ATOM 2587 C C . PHE B 1 113 ? -2.99 20.422 14.914 1 84.44 113 PHE B C 1
ATOM 2589 O O . PHE B 1 113 ? -4.168 20.109 14.727 1 84.44 113 PHE B O 1
ATOM 2596 N N . ILE B 1 114 ? -2.436 20.328 16.047 1 81.25 114 ILE B N 1
ATOM 2597 C CA . ILE B 1 114 ? -3.184 19.875 17.203 1 81.25 114 ILE B CA 1
ATOM 2598 C C . ILE B 1 114 ? -4.273 20.891 17.547 1 81.25 114 ILE B C 1
ATOM 2600 O O . ILE B 1 114 ? -5.418 20.516 17.812 1 81.25 114 ILE B O 1
ATOM 2604 N N . ALA B 1 115 ? -3.93 22.094 17.531 1 83.5 115 ALA B N 1
ATOM 2605 C CA . ALA B 1 115 ? -4.887 23.172 17.812 1 83.5 115 ALA B CA 1
ATOM 2606 C C . ALA B 1 115 ? -6.031 23.156 16.797 1 83.5 115 ALA B C 1
ATOM 2608 O O . ALA B 1 115 ? -7.199 23.266 17.188 1 83.5 115 ALA B O 1
ATOM 2609 N N . LEU B 1 116 ? -5.664 23.016 15.555 1 77 116 LEU B N 1
ATOM 2610 C CA . LEU B 1 116 ? -6.664 22.984 14.5 1 77 116 LEU B CA 1
ATOM 2611 C C . LEU B 1 116 ? -7.602 21.797 14.68 1 77 116 LEU B C 1
ATOM 2613 O O . LEU B 1 116 ? -8.812 21.906 14.484 1 77 116 LEU B O 1
ATOM 2617 N N . SER B 1 117 ? -7.035 20.625 15.031 1 74 117 SER B N 1
ATOM 2618 C CA . SER B 1 117 ? -7.824 19.422 15.266 1 74 117 SER B CA 1
ATOM 2619 C C . SER B 1 117 ? -8.805 19.625 16.422 1 74 117 SER B C 1
ATOM 2621 O O . SER B 1 117 ? -9.961 19.219 16.328 1 74 117 SER B O 1
ATOM 2623 N N . ILE B 1 118 ? -8.383 20.266 17.453 1 73.44 118 ILE B N 1
ATOM 2624 C CA . ILE B 1 118 ? -9.219 20.516 18.625 1 73.44 118 ILE B CA 1
ATOM 2625 C C . ILE B 1 118 ? -10.32 21.5 18.266 1 73.44 118 ILE B C 1
ATOM 2627 O O . ILE B 1 118 ? -11.492 21.297 18.625 1 73.44 118 ILE B O 1
ATOM 2631 N N . ILE B 1 119 ? -10.039 22.562 17.594 1 74.38 119 ILE B N 1
ATOM 2632 C CA . ILE B 1 119 ? -10.992 23.609 17.234 1 74.38 119 ILE B CA 1
ATOM 2633 C C . ILE B 1 119 ? -12.07 23.031 16.328 1 74.38 119 ILE B C 1
ATOM 2635 O O . ILE B 1 119 ? -13.258 23.297 16.516 1 74.38 119 ILE B O 1
ATOM 2639 N N . PHE B 1 120 ? -11.695 22.203 15.43 1 68.44 120 PHE B N 1
ATOM 2640 C CA . PHE B 1 120 ? -12.641 21.719 14.445 1 68.44 120 PHE B CA 1
ATOM 2641 C C . PHE B 1 120 ? -13.469 20.562 15.016 1 68.44 120 PHE B C 1
ATOM 2643 O O . PHE B 1 120 ? -14.586 20.312 14.562 1 68.44 120 PHE B O 1
ATOM 2650 N N . THR B 1 121 ? -12.844 19.797 15.945 1 63.56 121 THR B N 1
ATOM 2651 C CA . THR B 1 121 ? -13.609 18.75 16.594 1 63.56 121 THR B CA 1
ATOM 2652 C C . THR B 1 121 ? -14.617 19.328 17.578 1 63.56 121 THR B C 1
ATOM 2654 O O . THR B 1 121 ? -15.695 18.75 17.781 1 63.56 121 THR B O 1
ATOM 2657 N N . MET B 1 122 ? -14.242 20.375 18.234 1 61.75 122 MET B N 1
ATOM 2658 C CA . MET B 1 122 ? -15.102 20.969 19.25 1 61.75 122 MET B CA 1
ATOM 2659 C C . MET B 1 122 ? -16.172 21.859 18.609 1 61.75 122 MET B C 1
ATOM 2661 O O . MET B 1 122 ? -17.094 22.312 19.281 1 61.75 122 MET B O 1
ATOM 2665 N N . LEU B 1 123 ? -15.953 22.203 17.375 1 54.88 123 LEU B N 1
ATOM 2666 C CA . LEU B 1 123 ? -17.016 23 16.781 1 54.88 123 LEU B CA 1
ATOM 2667 C C . LEU B 1 123 ? -18.344 22.219 16.781 1 54.88 123 LEU B C 1
ATOM 2669 O O . LEU B 1 123 ? -18.406 21.094 16.281 1 54.88 123 LEU B O 1
ATOM 2673 N N . PRO B 1 124 ? -19.234 22.453 17.797 1 48.47 124 PRO B N 1
ATOM 2674 C CA . PRO B 1 124 ? -20.531 21.844 18.062 1 48.47 124 PRO B CA 1
ATOM 2675 C C . PRO B 1 124 ? -21.359 21.641 16.797 1 48.47 124 PRO B C 1
ATOM 2677 O O . PRO B 1 124 ? -21.547 22.578 16.016 1 48.47 124 PRO B O 1
ATOM 2680 N N . GLU B 1 125 ? -21.281 20.844 15.875 1 47.81 125 GLU B N 1
ATOM 2681 C CA . GLU B 1 125 ? -22.578 20.703 15.219 1 47.81 125 GLU B CA 1
ATOM 2682 C C . GLU B 1 125 ? -23.703 20.641 16.25 1 47.81 125 GLU B C 1
ATOM 2684 O O . GLU B 1 125 ? -23.484 20.312 17.406 1 47.81 125 GLU B O 1
ATOM 2689 N N . SER B 1 126 ? -24.906 21.109 16.016 1 39.75 126 SER B N 1
ATOM 2690 C CA . SER B 1 126 ? -26.141 20.953 16.781 1 39.75 126 SER B CA 1
ATOM 2691 C C . SER B 1 126 ? -26.172 19.625 17.531 1 39.75 126 SER B C 1
ATOM 2693 O O . SER B 1 126 ? -25.797 18.578 16.969 1 39.75 126 SER B O 1
ATOM 2695 N N . PRO B 1 127 ? -26.125 19.5 18.797 1 38.91 127 PRO B N 1
ATOM 2696 C CA . PRO B 1 127 ? -26.359 18.359 19.672 1 38.91 127 PRO B CA 1
ATOM 2697 C C . PRO B 1 127 ? -27.359 17.359 19.094 1 38.91 127 PRO B C 1
ATOM 2699 O O . PRO B 1 127 ? -27.875 16.5 19.812 1 38.91 127 PRO B O 1
ATOM 2702 N N . LEU B 1 128 ? -28.203 17.672 18.109 1 33.72 128 LEU B N 1
ATOM 2703 C CA . LEU B 1 128 ? -29.266 16.688 17.969 1 33.72 128 LEU B CA 1
ATOM 2704 C C . LEU B 1 128 ? -28.703 15.266 18.031 1 33.72 128 LEU B C 1
ATOM 2706 O O . LEU B 1 128 ? -29.266 14.406 18.703 1 33.72 128 LEU B O 1
ATOM 2710 N N . LEU B 1 129 ? -28.094 14.75 16.906 1 35.5 129 LEU B N 1
ATOM 2711 C CA . LEU B 1 129 ? -28.203 13.312 16.719 1 35.5 129 LEU B CA 1
ATOM 2712 C C . LEU B 1 129 ? -27.359 12.555 17.734 1 35.5 129 LEU B C 1
ATOM 2714 O O . LEU B 1 129 ? -27.344 11.328 17.75 1 35.5 129 LEU B O 1
ATOM 2718 N N . SER B 1 130 ? -26.234 13.031 18.391 1 37.38 130 SER B N 1
ATOM 2719 C CA . SER B 1 130 ? -25.766 11.922 19.219 1 37.38 130 SER B CA 1
ATOM 2720 C C . SER B 1 130 ? -26.688 11.711 20.422 1 37.38 130 SER B C 1
ATOM 2722 O O . SER B 1 130 ? -26.625 12.469 21.391 1 37.38 130 SER B O 1
ATOM 2724 N N . VAL B 1 131 ? -27.953 11.719 20.391 1 37.16 131 VAL B N 1
ATOM 2725 C CA . VAL B 1 131 ? -28.734 11.195 21.516 1 37.16 131 VAL B CA 1
ATOM 2726 C C . VAL B 1 131 ? -27.922 10.133 22.25 1 37.16 131 VAL B C 1
ATOM 2728 O O . VAL B 1 131 ? -28.078 9.945 23.453 1 37.16 131 VAL B O 1
ATOM 2731 N N . THR B 1 132 ? -27.484 9.016 21.547 1 37.34 132 THR B N 1
ATOM 2732 C CA . THR B 1 132 ? -27.094 7.805 22.266 1 37.34 132 THR B CA 1
ATOM 2733 C C . THR B 1 132 ? -25.703 7.969 22.891 1 37.34 132 THR B C 1
ATOM 2735 O O . THR B 1 132 ? -24.688 7.809 22.219 1 37.34 132 THR B O 1
ATOM 2738 N N . GLY B 1 133 ? -25.281 8.961 23.859 1 38.31 133 GLY B N 1
ATOM 2739 C CA . GLY B 1 133 ? -24.25 9.133 24.859 1 38.31 133 GLY B CA 1
ATOM 2740 C C . GLY B 1 133 ? -22.844 8.953 24.312 1 38.31 133 GLY B C 1
ATOM 2741 O O . GLY B 1 133 ? -21.875 8.898 25.062 1 38.31 133 GLY B O 1
ATOM 2742 N N . SER B 1 134 ? -22.484 8.148 23.281 1 41.25 134 SER B N 1
ATOM 2743 C CA . SER B 1 134 ? -21.094 7.84 22.969 1 41.25 134 SER B CA 1
ATOM 2744 C C . SER B 1 134 ? -20.359 9.078 22.438 1 41.25 134 SER B C 1
ATOM 2746 O O . SER B 1 134 ? -20.75 9.656 21.422 1 41.25 134 SER B O 1
ATOM 2748 N N . LEU B 1 135 ? -19.828 9.992 23.266 1 41.69 135 LEU B N 1
ATOM 2749 C CA . LEU B 1 135 ? -19.094 11.25 23.109 1 41.69 135 LEU B CA 1
ATOM 2750 C C . LEU B 1 135 ? -18.344 11.289 21.781 1 41.69 135 LEU B C 1
ATOM 2752 O O . LEU B 1 135 ? -18.297 12.328 21.125 1 41.69 135 LEU B O 1
ATOM 2756 N N . PHE B 1 136 ? -17.047 10.5 21.641 1 47.84 136 PHE B N 1
ATOM 2757 C CA . PHE B 1 136 ? -16.125 10.516 20.516 1 47.84 136 PHE B CA 1
ATOM 2758 C C . PHE B 1 136 ? -16.781 9.93 19.266 1 47.84 136 PHE B C 1
ATOM 2760 O O . PHE B 1 136 ? -17.062 8.734 19.219 1 47.84 136 PHE B O 1
ATOM 2767 N N . PRO B 1 137 ? -17.438 10.672 18.562 1 52.91 137 PRO B N 1
ATOM 2768 C CA . PRO B 1 137 ? -18.109 10.039 17.422 1 52.91 137 PRO B CA 1
ATOM 2769 C C . PRO B 1 137 ? -17.188 9.117 16.625 1 52.91 137 PRO B C 1
ATOM 2771 O O . PRO B 1 137 ? -15.969 9.328 16.609 1 52.91 137 PRO B O 1
ATOM 2774 N N . SER B 1 138 ? -17.578 7.773 16.438 1 56 138 SER B N 1
ATOM 2775 C CA . SER B 1 138 ? -16.984 6.66 15.695 1 56 138 SER B CA 1
ATOM 2776 C C . SER B 1 138 ? -16.188 7.152 14.5 1 56 138 SER B C 1
ATOM 2778 O O . SER B 1 138 ? -15.125 6.602 14.188 1 56 138 SER B O 1
ATOM 2780 N N . SER B 1 139 ? -16.656 8.344 13.984 1 58.44 139 SER B N 1
ATOM 2781 C CA . SER B 1 139 ? -16 8.844 12.781 1 58.44 139 SER B CA 1
ATOM 2782 C C . SER B 1 139 ? -14.641 9.453 13.109 1 58.44 139 SER B C 1
ATOM 2784 O O . SER B 1 139 ? -13.688 9.32 12.344 1 58.44 139 SER B O 1
ATOM 2786 N N . PHE B 1 140 ? -14.648 10.156 14.344 1 61.44 140 PHE B N 1
ATOM 2787 C CA . PHE B 1 140 ? -13.391 10.828 14.672 1 61.44 140 PHE B CA 1
ATOM 2788 C C . PHE B 1 140 ? -12.312 9.812 15.023 1 61.44 140 PHE B C 1
ATOM 2790 O O . PHE B 1 140 ? -11.141 10.016 14.703 1 61.44 140 PHE B O 1
ATOM 2797 N N . SER B 1 141 ? -12.773 8.742 15.617 1 66 141 SER B N 1
ATOM 2798 C CA . SER B 1 141 ? -11.805 7.711 15.984 1 66 141 SER B CA 1
ATOM 2799 C C . SER B 1 141 ? -11.102 7.152 14.75 1 66 141 SER B C 1
ATOM 2801 O O . SER B 1 141 ? -9.906 6.859 14.781 1 66 141 SER B O 1
ATOM 2803 N N . LEU B 1 142 ? -11.805 7.148 13.602 1 72.94 142 LEU B N 1
ATOM 2804 C CA . LEU B 1 142 ? -11.227 6.613 12.375 1 72.94 142 LEU B CA 1
ATOM 2805 C C . LEU B 1 142 ? -10.25 7.609 11.758 1 72.94 142 LEU B C 1
ATOM 2807 O O . LEU B 1 142 ? -9.352 7.223 11.008 1 72.94 142 LEU B O 1
ATOM 2811 N N . GLY B 1 143 ? -10.383 8.867 12.25 1 80.56 143 GLY B N 1
ATOM 2812 C CA . GLY B 1 143 ? -9.562 9.906 11.641 1 80.56 143 GLY B CA 1
ATOM 2813 C C . GLY B 1 143 ? -8.32 10.227 12.445 1 80.56 143 GLY B C 1
ATOM 2814 O O . GLY B 1 143 ? -7.465 10.992 12 1 80.56 143 GLY B O 1
ATOM 2815 N N . LEU B 1 144 ? -8.188 9.555 13.578 1 81.12 144 LEU B N 1
ATOM 2816 C CA . LEU B 1 144 ? -7.07 9.867 14.469 1 81.12 144 LEU B CA 1
ATOM 2817 C C . LEU B 1 144 ? -5.75 9.438 13.836 1 81.12 144 LEU B C 1
ATOM 2819 O O . LEU B 1 144 ? -4.773 10.195 13.859 1 81.12 144 LEU B O 1
ATOM 2823 N N . ILE B 1 145 ? -5.711 8.266 13.266 1 87.62 145 ILE B N 1
ATOM 2824 C CA . ILE B 1 145 ? -4.473 7.719 12.727 1 87.62 145 ILE B CA 1
ATOM 2825 C C . ILE B 1 145 ? -4.027 8.555 11.523 1 87.62 145 ILE B C 1
ATOM 2827 O O . ILE B 1 145 ? -2.883 9.016 11.469 1 87.62 145 ILE B O 1
ATOM 2831 N N . PRO B 1 146 ? -4.938 8.773 10.641 1 89.88 146 PRO B N 1
ATOM 2832 C CA . PRO B 1 146 ? -4.535 9.648 9.539 1 89.88 146 PRO B CA 1
ATOM 2833 C C . PRO B 1 146 ? -4.09 11.031 10.008 1 89.88 146 PRO B C 1
ATOM 2835 O O . PRO B 1 146 ? -3.154 11.609 9.453 1 89.88 146 PRO B O 1
ATOM 2838 N N . ALA B 1 147 ? -4.77 11.562 10.992 1 87.44 147 ALA B N 1
ATOM 2839 C CA . ALA B 1 147 ? -4.422 12.883 11.508 1 87.44 147 ALA B CA 1
ATOM 2840 C C . ALA B 1 147 ? -3.021 12.883 12.109 1 87.44 147 ALA B C 1
ATOM 2842 O O . ALA B 1 147 ? -2.207 13.758 11.805 1 87.44 147 ALA B O 1
ATOM 2843 N N . LEU B 1 148 ? -2.764 11.898 12.914 1 88.19 148 LEU B N 1
ATOM 2844 C CA . LEU B 1 148 ? -1.452 11.805 13.547 1 88.19 148 LEU B CA 1
ATOM 2845 C C . LEU B 1 148 ? -0.358 11.617 12.5 1 88.19 148 LEU B C 1
ATOM 2847 O O . LEU B 1 148 ? 0.706 12.234 12.594 1 88.19 148 LEU B O 1
ATOM 2851 N N . SER B 1 149 ? -0.632 10.727 11.57 1 93.19 149 SER B N 1
ATOM 2852 C CA . SER B 1 149 ? 0.348 10.492 10.516 1 93.19 149 SER B CA 1
ATOM 2853 C C . SER B 1 149 ? 0.623 11.766 9.727 1 93.19 149 SER B C 1
ATOM 2855 O O . SER B 1 149 ? 1.771 12.055 9.383 1 93.19 149 SER B O 1
ATOM 2857 N N . SER B 1 150 ? -0.418 12.477 9.445 1 91.44 150 SER B N 1
ATOM 2858 C CA . SER B 1 150 ? -0.272 13.719 8.688 1 91.44 150 SER B CA 1
ATOM 2859 C C . SER B 1 150 ? 0.563 14.742 9.445 1 91.44 150 SER B C 1
ATOM 2861 O O . SER B 1 150 ? 1.391 15.438 8.859 1 91.44 150 SER B O 1
ATOM 2863 N N . ILE B 1 151 ? 0.35 14.836 10.742 1 91.12 151 ILE B N 1
ATOM 2864 C CA . ILE B 1 151 ? 1.101 15.766 11.578 1 91.12 151 ILE B CA 1
ATOM 2865 C C . ILE B 1 151 ? 2.588 15.43 11.523 1 91.12 151 ILE B C 1
ATOM 2867 O O . ILE B 1 151 ? 3.426 16.312 11.344 1 91.12 151 ILE B O 1
ATOM 2871 N N . VAL B 1 152 ? 2.887 14.18 11.625 1 93.38 152 VAL B N 1
ATOM 2872 C CA . VAL B 1 152 ? 4.273 13.734 11.609 1 93.38 152 VAL B CA 1
ATOM 2873 C C . VAL B 1 152 ? 4.895 14.016 10.242 1 93.38 152 VAL B C 1
ATOM 2875 O O . VAL B 1 152 ? 6.031 14.484 10.156 1 93.38 152 VAL B O 1
ATOM 2878 N N . ILE B 1 153 ? 4.156 13.773 9.211 1 95.44 153 ILE B N 1
ATOM 2879 C CA . ILE B 1 153 ? 4.656 13.969 7.852 1 95.44 153 ILE B CA 1
ATOM 2880 C C . ILE B 1 153 ? 4.953 15.453 7.621 1 95.44 153 ILE B C 1
ATOM 2882 O O . ILE B 1 153 ? 6.051 15.812 7.188 1 95.44 153 ILE B O 1
ATOM 2886 N N . VAL B 1 154 ? 4.062 16.297 7.969 1 93 154 VAL B N 1
ATOM 2887 C CA . VAL B 1 154 ? 4.203 17.734 7.711 1 93 154 VAL B CA 1
ATOM 2888 C C . VAL B 1 154 ? 5.32 18.297 8.578 1 93 154 VAL B C 1
ATOM 2890 O O . VAL B 1 154 ? 6.164 19.062 8.094 1 93 154 VAL B O 1
ATOM 2893 N N . SER B 1 155 ? 5.336 17.922 9.828 1 93.12 155 SER B N 1
ATOM 2894 C CA . SER B 1 155 ? 6.363 18.438 10.734 1 93.12 155 SER B CA 1
ATOM 2895 C C . SER B 1 155 ? 7.754 17.984 10.312 1 93.12 155 SER B C 1
ATOM 2897 O O . SER B 1 155 ? 8.711 18.766 10.352 1 93.12 155 SER B O 1
ATOM 2899 N N . SER B 1 156 ? 7.852 16.766 9.906 1 95 156 SER B N 1
ATOM 2900 C CA . SER B 1 156 ? 9.141 16.219 9.477 1 95 156 SER B CA 1
ATOM 2901 C C . SER B 1 156 ? 9.609 16.891 8.188 1 95 156 SER B C 1
ATOM 2903 O O . SER B 1 156 ? 10.797 17.203 8.047 1 95 156 SER B O 1
ATOM 2905 N N . LEU B 1 157 ? 8.688 17.109 7.344 1 94.25 157 LEU B N 1
ATOM 2906 C CA . LEU B 1 157 ? 9.039 17.766 6.098 1 94.25 157 LEU B CA 1
ATOM 2907 C C . LEU B 1 157 ? 9.484 19.203 6.352 1 94.25 157 LEU B C 1
ATOM 2909 O O . LEU B 1 157 ? 10.453 19.672 5.746 1 94.25 157 LEU B O 1
ATOM 2913 N N . SER B 1 158 ? 8.734 19.875 7.223 1 92.88 158 SER B N 1
ATOM 2914 C CA . SER B 1 158 ? 9.086 21.25 7.566 1 92.88 158 SER B CA 1
ATOM 2915 C C . SER B 1 158 ? 10.484 21.328 8.164 1 92.88 158 SER B C 1
ATOM 2917 O O . SER B 1 158 ? 11.266 22.219 7.824 1 92.88 158 SER B O 1
ATOM 2919 N N . TYR B 1 159 ? 10.805 20.438 8.961 1 94.25 159 TYR B N 1
ATOM 2920 C CA . TYR B 1 159 ? 12.141 20.391 9.547 1 94.25 159 TYR B CA 1
ATOM 2921 C C . TYR B 1 159 ? 13.195 20.125 8.477 1 94.25 159 TYR B C 1
ATOM 2923 O O . TYR B 1 159 ? 14.219 20.812 8.438 1 94.25 159 TYR B O 1
ATOM 2931 N N . GLY B 1 160 ? 12.984 19.141 7.699 1 94.06 160 GLY B N 1
ATOM 2932 C CA . GLY B 1 160 ? 13.938 18.797 6.656 1 94.06 160 GLY B CA 1
ATOM 2933 C C . GLY B 1 160 ? 14.219 19.938 5.707 1 94.06 160 GLY B C 1
ATOM 2934 O O . GLY B 1 160 ? 15.367 20.156 5.305 1 94.06 160 GLY B O 1
ATOM 2935 N N . VAL B 1 161 ? 13.195 20.688 5.426 1 92.19 161 VAL B N 1
ATOM 2936 C CA . VAL B 1 161 ? 13.352 21.812 4.52 1 92.19 161 VAL B CA 1
ATOM 2937 C C . VAL B 1 161 ? 14.07 22.953 5.234 1 92.19 161 VAL B C 1
ATOM 2939 O O . VAL B 1 161 ? 14.969 23.578 4.668 1 92.19 161 VAL B O 1
ATOM 2942 N N . ALA B 1 162 ? 13.742 23.172 6.473 1 91.44 162 ALA B N 1
ATOM 2943 C CA . ALA B 1 162 ? 14.32 24.266 7.238 1 91.44 162 ALA B CA 1
ATOM 2944 C C . ALA B 1 162 ? 15.805 24.016 7.516 1 91.44 162 ALA B C 1
ATOM 2946 O O . ALA B 1 162 ? 16.609 24.953 7.492 1 91.44 162 ALA B O 1
ATOM 2947 N N . CYS B 1 163 ? 16.172 22.812 7.785 1 90.75 163 CYS B N 1
ATOM 2948 C CA . CYS B 1 163 ? 17.562 22.516 8.109 1 90.75 163 CYS B CA 1
ATOM 2949 C C . CYS B 1 163 ? 18.391 22.328 6.844 1 90.75 163 CYS B C 1
ATOM 2951 O O . CYS B 1 163 ? 19.609 22.188 6.914 1 90.75 163 CYS B O 1
ATOM 2953 N N . GLY B 1 164 ? 17.719 22.234 5.68 1 90.38 164 GLY B N 1
ATOM 2954 C CA . GLY B 1 164 ? 18.438 22.172 4.422 1 90.38 164 GLY B CA 1
ATOM 2955 C C . GLY B 1 164 ? 18.734 20.75 3.973 1 90.38 164 GLY B C 1
ATOM 2956 O O . GLY B 1 164 ? 19.562 20.531 3.09 1 90.38 164 GLY B O 1
ATOM 2957 N N . LYS B 1 165 ? 18.172 19.844 4.594 1 91.94 165 LYS B N 1
ATOM 2958 C CA . LYS B 1 165 ? 18.359 18.453 4.191 1 91.94 165 LYS B CA 1
ATOM 2959 C C . LYS B 1 165 ? 17.547 18.125 2.949 1 91.94 165 LYS B C 1
ATOM 2961 O O . LYS B 1 165 ? 17.953 17.312 2.123 1 91.94 165 LYS B O 1
ATOM 2966 N N . LEU B 1 166 ? 16.375 18.703 2.906 1 94.19 166 LEU B N 1
ATOM 2967 C CA . LEU B 1 166 ? 15.492 18.562 1.752 1 94.19 166 LEU B CA 1
ATOM 2968 C C . LEU B 1 166 ? 15.422 19.875 0.972 1 94.19 166 LEU B C 1
ATOM 2970 O O . LEU B 1 166 ? 14.562 20.719 1.244 1 94.19 166 LEU B O 1
ATOM 2974 N N . LYS B 1 167 ? 16.156 19.984 -0.066 1 92.38 167 LYS B N 1
ATOM 2975 C CA . LYS B 1 167 ? 16.328 21.266 -0.749 1 92.38 167 LYS B CA 1
ATOM 2976 C C . LYS B 1 167 ? 15.453 21.344 -1.992 1 92.38 167 LYS B C 1
ATOM 2978 O O . LYS B 1 167 ? 15.078 22.438 -2.418 1 92.38 167 LYS B O 1
ATOM 2983 N N . THR B 1 168 ? 15.211 20.172 -2.584 1 92.06 168 THR B N 1
ATOM 2984 C CA . THR B 1 168 ? 14.438 20.172 -3.818 1 92.06 168 THR B CA 1
ATOM 2985 C C . THR B 1 168 ? 13.125 19.406 -3.631 1 92.06 168 THR B C 1
ATOM 2987 O O . THR B 1 168 ? 12.969 18.656 -2.666 1 92.06 168 THR B O 1
ATOM 2990 N N . LEU B 1 169 ? 12.234 19.688 -4.543 1 91.94 169 LEU B N 1
ATOM 2991 C CA . LEU B 1 169 ? 10.953 19 -4.527 1 91.94 169 LEU B CA 1
ATOM 2992 C C . LEU B 1 169 ? 11.141 17.5 -4.703 1 91.94 169 LEU B C 1
ATOM 2994 O O . LEU B 1 169 ? 10.422 16.703 -4.098 1 91.94 169 LEU B O 1
ATOM 2998 N N . SER B 1 170 ? 12.078 17.219 -5.492 1 93 170 SER B N 1
ATOM 2999 C CA . SER B 1 170 ? 12.367 15.812 -5.738 1 93 170 SER B CA 1
ATOM 3000 C C . SER B 1 170 ? 12.844 15.109 -4.469 1 93 170 SER B C 1
ATOM 3002 O O . SER B 1 170 ? 12.422 13.992 -4.172 1 93 170 SER B O 1
ATOM 3004 N N . GLU B 1 171 ? 13.656 15.773 -3.736 1 94.81 171 GLU B N 1
ATOM 3005 C CA . GLU B 1 171 ? 14.156 15.195 -2.494 1 94.81 171 GLU B CA 1
ATOM 3006 C C . GLU B 1 171 ? 13.047 15.047 -1.462 1 94.81 171 GLU B C 1
ATOM 3008 O O . GLU B 1 171 ? 13.008 14.062 -0.718 1 94.81 171 GLU B O 1
ATOM 3013 N N . ALA B 1 172 ? 12.211 16.016 -1.465 1 94.81 172 ALA B N 1
ATOM 3014 C CA . ALA B 1 172 ? 11.078 15.953 -0.548 1 94.81 172 ALA B CA 1
ATOM 3015 C C . ALA B 1 172 ? 10.164 14.781 -0.886 1 94.81 172 ALA B C 1
ATOM 3017 O O . ALA B 1 172 ? 9.758 14.023 0.001 1 94.81 172 ALA B O 1
ATOM 3018 N N . TYR B 1 173 ? 9.898 14.609 -2.15 1 96.25 173 TYR B N 1
ATOM 3019 C CA . TYR B 1 173 ? 9.023 13.523 -2.566 1 96.25 173 TYR B CA 1
ATOM 3020 C C . TYR B 1 173 ? 9.688 12.172 -2.354 1 96.25 173 TYR B C 1
ATOM 3022 O O . TYR B 1 173 ? 9.023 11.195 -2 1 96.25 173 TYR B O 1
ATOM 3030 N N . ASN B 1 174 ? 10.961 12.141 -2.564 1 95.69 174 ASN B N 1
ATOM 3031 C CA . ASN B 1 174 ? 11.703 10.906 -2.299 1 95.69 174 ASN B CA 1
ATOM 3032 C C . ASN B 1 174 ? 11.664 10.539 -0.818 1 95.69 174 ASN B C 1
ATOM 3034 O O . ASN B 1 174 ? 11.633 9.359 -0.468 1 95.69 174 ASN B O 1
ATOM 3038 N N . SER B 1 175 ? 11.688 11.578 -0.036 1 96.12 175 SER B N 1
ATOM 3039 C CA . SER B 1 175 ? 11.578 11.328 1.397 1 96.12 175 SER B CA 1
ATOM 3040 C C . SER B 1 175 ? 10.227 10.711 1.748 1 96.12 175 SER B C 1
ATOM 3042 O O . SER B 1 175 ? 10.156 9.773 2.545 1 96.12 175 SER B O 1
ATOM 3044 N N . ILE B 1 176 ? 9.195 11.203 1.082 1 96.56 176 ILE B N 1
ATOM 3045 C CA . ILE B 1 176 ? 7.844 10.688 1.302 1 96.56 176 ILE B CA 1
ATOM 3046 C C . ILE B 1 176 ? 7.754 9.242 0.824 1 96.56 176 ILE B C 1
ATOM 3048 O O . ILE B 1 176 ? 7.145 8.398 1.486 1 96.56 176 ILE B O 1
ATOM 3052 N N . SER B 1 177 ? 8.422 8.891 -0.224 1 96.56 177 SER B N 1
ATOM 3053 C CA . SER B 1 177 ? 8.367 7.559 -0.813 1 96.56 177 SER B CA 1
ATOM 3054 C C . SER B 1 177 ? 9.305 6.598 -0.097 1 96.56 177 SER B C 1
ATOM 3056 O O . SER B 1 177 ? 9.188 5.379 -0.241 1 96.56 177 SER B O 1
ATOM 3058 N N . SER B 1 178 ? 10.258 7.133 0.669 1 96.44 178 SER B N 1
ATOM 3059 C CA . SER B 1 178 ? 11.258 6.309 1.332 1 96.44 178 SER B CA 1
ATOM 3060 C C . SER B 1 178 ? 10.625 5.375 2.357 1 96.44 178 SER B C 1
ATOM 3062 O O . SER B 1 178 ? 11.156 4.297 2.633 1 96.44 178 SER B O 1
ATOM 3064 N N . GLY B 1 179 ? 9.523 5.785 2.9 1 96.62 179 GLY B N 1
ATOM 3065 C CA . GLY B 1 179 ? 8.844 4.945 3.871 1 96.62 179 GLY B CA 1
ATOM 3066 C C . GLY B 1 179 ? 8.414 3.605 3.303 1 96.62 179 GLY B C 1
ATOM 3067 O O . GLY B 1 179 ? 8.516 2.576 3.975 1 96.62 179 GLY B O 1
ATOM 3068 N N . LEU B 1 180 ? 7.945 3.641 2.072 1 95.88 180 LEU B N 1
ATOM 3069 C CA . LEU B 1 180 ? 7.527 2.41 1.41 1 95.88 180 LEU B CA 1
ATOM 3070 C C . LEU B 1 180 ? 8.719 1.499 1.15 1 95.88 180 LEU B C 1
ATOM 3072 O O . LEU B 1 180 ? 8.602 0.274 1.214 1 95.88 180 LEU B O 1
ATOM 3076 N N . ILE B 1 181 ? 9.852 2.131 0.967 1 96.38 181 ILE B N 1
ATOM 3077 C CA . ILE B 1 181 ? 11.07 1.367 0.722 1 96.38 181 ILE B CA 1
ATOM 3078 C C . ILE B 1 181 ? 11.523 0.691 2.014 1 96.38 181 ILE B C 1
ATOM 3080 O O . ILE B 1 181 ? 11.789 -0.513 2.031 1 96.38 181 ILE B O 1
ATOM 3084 N N . PHE B 1 182 ? 11.469 1.459 3.113 1 95.44 182 PHE B N 1
ATOM 3085 C CA . PHE B 1 182 ? 11.93 0.951 4.402 1 95.44 182 PHE B CA 1
ATOM 3086 C C . PHE B 1 182 ? 11 -0.139 4.914 1 95.44 182 PHE B C 1
ATOM 3088 O O . PHE B 1 182 ? 11.445 -1.098 5.551 1 95.44 182 PHE B O 1
ATOM 3095 N N . CYS B 1 183 ? 9.75 -0.02 4.59 1 96.12 183 CYS B N 1
ATOM 3096 C CA . CYS B 1 183 ? 8.75 -0.926 5.145 1 96.12 183 CYS B CA 1
ATOM 3097 C C . CYS B 1 183 ? 8.211 -1.864 4.074 1 96.12 183 CYS B C 1
ATOM 3099 O O . CYS B 1 183 ? 7.094 -2.375 4.199 1 96.12 183 CYS B O 1
ATOM 3101 N N . SER B 1 184 ? 8.969 -2.07 3.049 1 96.75 184 SER B N 1
ATOM 3102 C CA . SER B 1 184 ? 8.5 -2.822 1.889 1 96.75 184 SER B CA 1
ATOM 3103 C C . SER B 1 184 ? 8.109 -4.246 2.273 1 96.75 184 SER B C 1
ATOM 3105 O O . SER B 1 184 ? 7.168 -4.812 1.707 1 96.75 184 SER B O 1
ATOM 3107 N N . LYS B 1 185 ? 8.727 -4.859 3.264 1 96.31 185 LYS B N 1
ATOM 3108 C CA . LYS B 1 185 ? 8.516 -6.258 3.633 1 96.31 185 LYS B CA 1
ATOM 3109 C C . LYS B 1 185 ? 7.215 -6.422 4.422 1 96.31 185 LYS B C 1
ATOM 3111 O O . LYS B 1 185 ? 6.691 -7.531 4.535 1 96.31 185 LYS B O 1
ATOM 3116 N N . LEU B 1 186 ? 6.664 -5.348 4.875 1 96.56 186 LEU B N 1
ATOM 3117 C CA . LEU B 1 186 ? 5.484 -5.426 5.727 1 96.56 186 LEU B CA 1
ATOM 3118 C C . LEU B 1 186 ? 4.223 -5.609 4.887 1 96.56 186 LEU B C 1
ATOM 3120 O O . LEU B 1 186 ? 3.252 -6.219 5.348 1 96.56 186 LEU B O 1
ATOM 3124 N N . PHE B 1 187 ? 4.25 -5.117 3.73 1 97.12 187 PHE B N 1
ATOM 3125 C CA . PHE B 1 187 ? 3.039 -5.113 2.922 1 97.12 187 PHE B CA 1
ATOM 3126 C C . PHE B 1 187 ? 2.693 -6.523 2.455 1 97.12 187 PHE B C 1
ATOM 3128 O O . PHE B 1 187 ? 1.559 -6.977 2.617 1 97.12 187 PHE B O 1
ATOM 3135 N N . PRO B 1 188 ? 3.666 -7.305 1.87 1 96.44 188 PRO B N 1
ATOM 3136 C CA . PRO B 1 188 ? 3.334 -8.695 1.567 1 96.44 188 PRO B CA 1
ATOM 3137 C C . PRO B 1 188 ? 2.967 -9.5 2.812 1 96.44 188 PRO B C 1
ATOM 3139 O O . PRO B 1 188 ? 2.135 -10.406 2.744 1 96.44 188 PRO B O 1
ATOM 3142 N N . MET B 1 189 ? 3.621 -9.172 3.9 1 97.12 189 MET B N 1
ATOM 3143 C CA . MET B 1 189 ? 3.293 -9.836 5.16 1 97.12 189 MET B CA 1
ATOM 3144 C C . MET B 1 189 ? 1.846 -9.562 5.559 1 97.12 189 MET B C 1
ATOM 3146 O O . MET B 1 189 ? 1.143 -10.461 6.02 1 97.12 189 MET B O 1
ATOM 3150 N N . TYR B 1 190 ? 1.448 -8.312 5.387 1 97.5 190 TYR B N 1
ATOM 3151 C CA . TYR B 1 190 ? 0.066 -7.93 5.652 1 97.5 190 TYR B CA 1
ATOM 3152 C C . TYR B 1 190 ? -0.901 -8.766 4.824 1 97.5 190 TYR B C 1
ATOM 3154 O O . TYR B 1 190 ? -1.905 -9.258 5.34 1 97.5 190 TYR B O 1
ATOM 3162 N N . ILE B 1 191 ? -0.639 -8.977 3.547 1 96.94 191 ILE B N 1
ATOM 3163 C CA . ILE B 1 191 ? -1.509 -9.719 2.641 1 96.94 191 ILE B CA 1
ATOM 3164 C C . ILE B 1 191 ? -1.64 -11.156 3.121 1 96.94 191 ILE B C 1
ATOM 3166 O O . ILE B 1 191 ? -2.748 -11.695 3.197 1 96.94 191 ILE B O 1
ATOM 3170 N N . LEU B 1 192 ? -0.53 -11.773 3.496 1 96.44 192 LEU B N 1
ATOM 3171 C CA . LEU B 1 192 ? -0.522 -13.18 3.906 1 96.44 192 LEU B CA 1
ATOM 3172 C C . LEU B 1 192 ? -1.294 -13.367 5.207 1 96.44 192 LEU B C 1
ATOM 3174 O O . LEU B 1 192 ? -2.076 -14.312 5.34 1 96.44 192 LEU B O 1
ATOM 3178 N N . VAL B 1 193 ? -1.112 -12.445 6.125 1 96.19 193 VAL B N 1
ATOM 3179 C CA . VAL B 1 193 ? -1.745 -12.562 7.438 1 96.19 193 VAL B CA 1
ATOM 3180 C C . VAL B 1 193 ? -3.252 -12.352 7.301 1 96.19 193 VAL B C 1
ATOM 3182 O O . VAL B 1 193 ? -4.043 -13.141 7.828 1 96.19 193 VAL B O 1
ATOM 3185 N N . VAL B 1 194 ? -3.648 -11.305 6.578 1 95.75 194 VAL B N 1
ATOM 3186 C CA . VAL B 1 194 ? -5.062 -10.969 6.445 1 95.75 194 VAL B CA 1
ATOM 3187 C C . VAL B 1 194 ? -5.789 -12.078 5.684 1 95.75 194 VAL B C 1
ATOM 3189 O O . VAL B 1 194 ? -6.898 -12.469 6.051 1 95.75 194 VAL B O 1
ATOM 3192 N N . GLN B 1 195 ? -5.164 -12.57 4.625 1 94.19 195 GLN B N 1
ATOM 3193 C CA . GLN B 1 195 ? -5.797 -13.633 3.857 1 94.19 195 GLN B CA 1
ATOM 3194 C C . GLN B 1 195 ? -5.969 -14.898 4.703 1 94.19 195 GLN B C 1
ATOM 3196 O O . GLN B 1 195 ? -7 -15.562 4.625 1 94.19 195 GLN B O 1
ATOM 3201 N N . LEU B 1 196 ? -4.949 -15.219 5.469 1 95.19 196 LEU B N 1
ATOM 3202 C CA . LEU B 1 196 ? -5.066 -16.375 6.352 1 95.19 196 LEU B CA 1
ATOM 3203 C C . LEU B 1 196 ? -6.199 -16.172 7.355 1 95.19 196 LEU B C 1
ATOM 3205 O O . LEU B 1 196 ? -6.988 -17.094 7.59 1 95.19 196 LEU B O 1
ATOM 3209 N N . PHE B 1 197 ? -6.277 -15.062 7.902 1 94.56 197 PHE B N 1
ATOM 3210 C CA . PHE B 1 197 ? -7.305 -14.742 8.883 1 94.56 197 PHE B CA 1
ATOM 3211 C C . PHE B 1 197 ? -8.695 -14.93 8.289 1 94.56 197 PHE B C 1
ATOM 3213 O O . PHE B 1 197 ? -9.547 -15.586 8.891 1 94.56 197 PHE B O 1
ATOM 3220 N N . TYR B 1 198 ? -8.922 -14.422 7.133 1 92.75 198 TYR B N 1
ATOM 3221 C CA . TYR B 1 198 ? -10.25 -14.5 6.531 1 92.75 198 TYR B CA 1
ATOM 3222 C C . TYR B 1 198 ? -10.539 -15.906 6.031 1 92.75 198 TYR B C 1
ATOM 3224 O O . TYR B 1 198 ? -11.695 -16.344 6.023 1 92.75 198 TYR B O 1
ATOM 3232 N N . MET B 1 199 ? -9.508 -16.594 5.594 1 92.75 199 MET B N 1
ATOM 3233 C CA . MET B 1 199 ? -9.703 -18 5.203 1 92.75 199 MET B CA 1
ATOM 3234 C C . MET B 1 199 ? -10.195 -18.828 6.383 1 92.75 199 MET B C 1
ATOM 3236 O O . MET B 1 199 ? -11.133 -19.609 6.25 1 92.75 199 MET B O 1
ATOM 3240 N N . ILE B 1 200 ? -9.586 -18.625 7.473 1 92.62 200 ILE B N 1
ATOM 3241 C CA . ILE B 1 200 ? -9.969 -19.359 8.672 1 92.62 200 ILE B CA 1
ATOM 3242 C C . ILE B 1 200 ? -11.383 -18.953 9.102 1 92.62 200 ILE B C 1
ATOM 3244 O O . ILE B 1 200 ? -12.188 -19.812 9.469 1 92.62 200 ILE B O 1
ATOM 3248 N N . ALA B 1 201 ? -11.672 -17.703 9.031 1 91.06 201 ALA B N 1
ATOM 3249 C CA . ALA B 1 201 ? -13 -17.219 9.398 1 91.06 201 ALA B CA 1
ATOM 3250 C C . ALA B 1 201 ? -14.07 -17.812 8.484 1 91.06 201 ALA B C 1
ATOM 3252 O O . ALA B 1 201 ? -15.172 -18.141 8.93 1 91.06 201 ALA B O 1
ATOM 3253 N N . TYR B 1 202 ? -13.789 -17.844 7.223 1 90.25 202 TYR B N 1
ATOM 3254 C CA . TYR B 1 202 ? -14.734 -18.422 6.277 1 90.25 202 TYR B CA 1
ATOM 3255 C C . TYR B 1 202 ? -14.945 -19.906 6.551 1 90.25 202 TYR B C 1
ATOM 3257 O O . TYR B 1 202 ? -16.078 -20.375 6.566 1 90.25 202 TYR B O 1
ATOM 3265 N N . VAL B 1 203 ? -13.859 -20.656 6.828 1 89.94 203 VAL B N 1
ATOM 3266 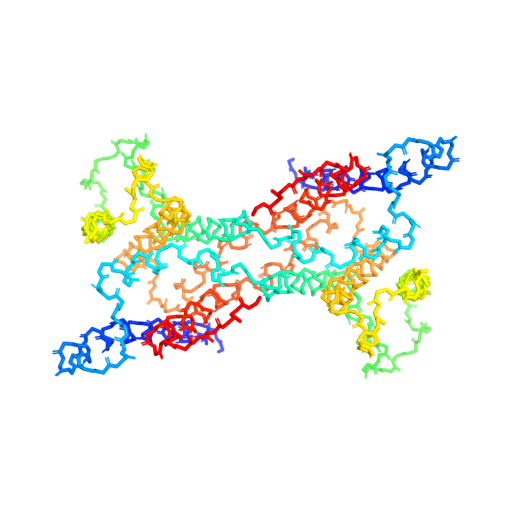C CA . VAL B 1 203 ? -13.922 -22.094 7.016 1 89.94 203 VAL B CA 1
ATOM 3267 C C . VAL B 1 203 ? -14.711 -22.422 8.281 1 89.94 203 VAL B C 1
ATOM 3269 O O . VAL B 1 203 ? -15.547 -23.328 8.281 1 89.94 203 VAL B O 1
ATOM 3272 N N . PHE B 1 204 ? -14.531 -21.688 9.328 1 89.62 204 PHE B N 1
ATOM 3273 C CA . PHE B 1 204 ? -15.18 -21.984 10.594 1 89.62 204 PHE B CA 1
ATOM 3274 C C . PHE B 1 204 ? -16.484 -21.188 10.734 1 89.62 204 PHE B C 1
ATOM 3276 O O . PHE B 1 204 ? -17.094 -21.188 11.797 1 89.62 204 PHE B O 1
ATOM 3283 N N . ASN B 1 205 ? -16.953 -20.5 9.641 1 81.56 205 ASN B N 1
ATOM 3284 C CA . ASN B 1 205 ? -18.203 -19.75 9.617 1 81.56 205 ASN B CA 1
ATOM 3285 C C . ASN B 1 205 ? -18.281 -18.766 10.773 1 81.56 205 ASN B C 1
ATOM 3287 O O . ASN B 1 205 ? -19.312 -18.672 11.461 1 81.56 205 ASN B O 1
ATOM 3291 N N . LEU B 1 206 ? -17.156 -18.281 10.961 1 76.31 206 LEU B N 1
ATOM 3292 C CA . LEU B 1 206 ? -17.172 -17.25 11.992 1 76.31 206 LEU B CA 1
ATOM 3293 C C . LEU B 1 206 ? -17.828 -15.977 11.477 1 76.31 206 LEU B C 1
ATOM 3295 O O . LEU B 1 206 ? -17.578 -15.555 10.344 1 76.31 206 LEU B O 1
ATOM 3299 N N . ASN B 1 207 ? -19.172 -15.688 11.766 1 63.09 207 ASN B N 1
ATOM 3300 C CA . ASN B 1 207 ? -19.828 -14.453 11.367 1 63.09 207 ASN B CA 1
ATOM 3301 C C . ASN B 1 207 ? -18.953 -13.234 11.641 1 63.09 207 ASN B C 1
ATOM 3303 O O . ASN B 1 207 ? -18.938 -12.719 12.758 1 63.09 207 ASN B O 1
ATOM 3307 N N . LEU B 1 208 ? -17.922 -13.195 11.117 1 57.31 208 LEU B N 1
ATOM 3308 C CA . LEU B 1 208 ? -17.188 -11.953 11.328 1 57.31 208 LEU B CA 1
ATOM 3309 C C . LEU B 1 208 ? -17.969 -10.758 10.773 1 57.31 208 LEU B C 1
ATOM 3311 O O . LEU B 1 208 ? -18.328 -10.742 9.594 1 57.31 208 LEU B O 1
ATOM 3315 N N . SER B 1 209 ? -19.156 -10.359 11.32 1 44.53 209 SER B N 1
ATOM 3316 C CA . SER B 1 209 ? -19.688 -9.047 10.961 1 44.53 209 SER B CA 1
ATOM 3317 C C . SER B 1 209 ? -18.578 -8.102 10.531 1 44.53 209 SER B C 1
ATOM 3319 O O . SER B 1 209 ? -17.922 -7.48 11.367 1 44.53 209 SER B O 1
ATOM 3321 N N . ILE B 1 210 ? -17.766 -8.336 9.82 1 39.44 210 ILE B N 1
ATOM 3322 C CA . ILE B 1 210 ? -16.891 -7.23 9.422 1 39.44 210 ILE B CA 1
ATOM 3323 C C . ILE B 1 210 ? -17.734 -6.004 9.078 1 39.44 210 ILE B C 1
ATOM 3325 O O . ILE B 1 210 ? -18.469 -6.004 8.086 1 39.44 210 ILE B O 1
ATOM 3329 N N . TYR B 1 211 ? -18.297 -5.375 10.031 1 32.66 211 TYR B N 1
ATOM 3330 C CA . TYR B 1 211 ? -18.844 -4.027 9.922 1 32.66 211 TYR B CA 1
ATOM 3331 C C . TYR B 1 211 ? -17.891 -3.111 9.164 1 32.66 211 TYR B C 1
ATOM 3333 O O . TYR B 1 211 ? -16.672 -3.242 9.281 1 32.66 211 TYR B O 1
#

pLDDT: mean 84.09, std 15.73, range [32.47, 97.56]

Sequence 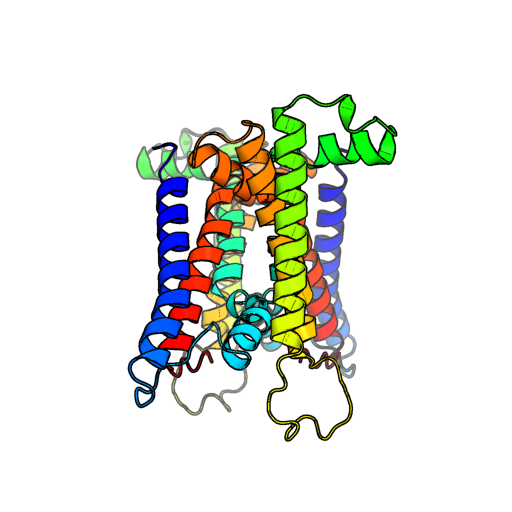(422 aa):
MKNKYGIIALGLMVLQLLTVFGSWLVTAAFPDVNINSLLSGRGFRWFVGQFTNNLKSDMLVWLLLFSIAWGVYKTSGLHDILCKLVCRKNKFSDFRYRERVGIRLALFDFVFFIALSIIFTMLPESPLLSVTGSLFPSSFSLGLIPALSSIVIVSSLSYGVACGKLKTLSEAYNSISSGLIFCSKLFPMYILVVQLFYMIAYVFNLNLSIYMKNKYGIIALGLMVLQLLTVFGSWLVTAAFPDVNINSLLSGRGFRWFVGQFTNNLKSDMLVWLLLFSIAWGVYKTSGLHDILCKLVCRKNKFSDFRYRERVGIRLALFDFVFFIALSIIFTMLPESPLLSVTGSLFPSSFSLGLIPALSSIVIVSSLSYGVACGKLKTLSEAYNSISSGLIFCSKLFPMYILVVQLFYMIAYVFNLNLSIY